Protein AF-A0A327RMZ0-F1 (afdb_monomer_lite)

Organism: NCBI:txid639310

Structure (mmCIF, N/CA/C/O backbone):
data_AF-A0A327RMZ0-F1
#
_entry.id   AF-A0A327RMZ0-F1
#
loop_
_atom_site.group_PDB
_atom_site.id
_atom_site.type_symbol
_atom_site.label_atom_id
_atom_site.label_alt_id
_atom_site.label_comp_id
_atom_site.label_asym_id
_atom_site.label_entity_id
_atom_site.label_seq_id
_atom_site.pdbx_PDB_ins_code
_atom_site.Cartn_x
_atom_site.Cartn_y
_atom_site.Cartn_z
_atom_site.occupancy
_atom_site.B_iso_or_equiv
_atom_site.auth_seq_id
_atom_site.auth_comp_id
_atom_site.auth_asym_id
_atom_site.auth_atom_id
_atom_site.pdbx_PDB_model_num
ATOM 1 N N . MET A 1 1 ? -56.742 -43.729 29.004 1.00 67.38 1 MET A N 1
ATOM 2 C CA . MET A 1 1 ? -56.587 -43.326 27.588 1.00 67.38 1 MET A CA 1
ATOM 3 C C . MET A 1 1 ? -55.229 -43.791 27.102 1.00 67.38 1 MET A C 1
ATOM 5 O O . MET A 1 1 ? -54.334 -43.860 27.938 1.00 67.38 1 MET A O 1
ATOM 9 N N . PRO A 1 2 ? -55.074 -44.147 25.820 1.00 86.75 2 PRO A N 1
ATOM 10 C CA . PRO A 1 2 ? -53.778 -44.550 25.288 1.00 86.75 2 PRO A CA 1
ATOM 11 C C . PRO A 1 2 ? -52.780 -43.383 25.316 1.00 86.75 2 PRO A C 1
ATOM 13 O O . PRO A 1 2 ? -53.184 -42.215 25.239 1.00 86.75 2 PRO A O 1
ATOM 16 N N . LYS A 1 3 ? -51.488 -43.722 25.400 1.00 92.31 3 LYS A N 1
ATOM 17 C CA . LYS A 1 3 ? -50.390 -42.790 25.122 1.00 92.31 3 LYS A CA 1
ATOM 18 C C . LYS A 1 3 ? -50.539 -42.223 23.710 1.00 92.31 3 LYS A C 1
ATOM 20 O O . LYS A 1 3 ? -51.080 -42.890 22.828 1.00 92.31 3 LYS A O 1
ATOM 25 N N . GLY A 1 4 ? -50.076 -40.998 23.509 1.00 94.94 4 GLY A N 1
ATOM 26 C CA . GLY A 1 4 ? -50.124 -40.328 22.215 1.00 94.94 4 GLY A CA 1
ATOM 27 C C . GLY A 1 4 ? -48.784 -39.724 21.845 1.00 94.94 4 GLY A C 1
ATOM 28 O O . GLY A 1 4 ? -48.000 -39.358 22.710 1.00 94.94 4 GLY A O 1
ATOM 29 N N . PHE A 1 5 ? -48.545 -39.588 20.551 1.00 96.94 5 PHE A N 1
ATOM 30 C CA . PHE A 1 5 ? -47.345 -38.980 19.997 1.00 96.94 5 PHE A CA 1
ATOM 31 C C . PHE A 1 5 ? -47.741 -37.804 19.122 1.00 96.94 5 PHE A C 1
ATOM 33 O O . PHE A 1 5 ? -48.662 -37.929 18.315 1.00 96.94 5 PHE A O 1
ATOM 40 N N . VAL A 1 6 ? -47.020 -36.692 19.235 1.00 97.31 6 VAL A N 1
ATOM 41 C CA . VAL A 1 6 ? -46.998 -35.637 18.214 1.00 97.31 6 VAL A CA 1
ATOM 42 C C . VAL A 1 6 ? -45.760 -35.817 17.371 1.00 97.31 6 VAL A C 1
ATOM 44 O O . VAL A 1 6 ? -44.691 -36.105 17.898 1.00 97.31 6 VAL A O 1
ATOM 47 N N . TYR A 1 7 ? -45.889 -35.625 16.067 1.00 97.31 7 TYR A N 1
ATOM 48 C CA . TYR A 1 7 ? -44.779 -35.767 15.144 1.00 97.31 7 TYR A CA 1
ATOM 49 C C . TYR A 1 7 ? -44.754 -34.657 14.095 1.00 97.31 7 TYR A C 1
ATOM 51 O O . TYR A 1 7 ? -45.787 -34.084 13.732 1.00 97.31 7 TYR A O 1
ATOM 59 N N . ILE A 1 8 ? -43.554 -34.372 13.585 1.00 97.69 8 ILE A N 1
ATOM 60 C CA . ILE A 1 8 ? -43.351 -33.544 12.394 1.00 97.69 8 ILE A CA 1
ATOM 61 C C . ILE A 1 8 ? -42.667 -34.393 11.326 1.00 97.69 8 ILE A C 1
ATOM 63 O O . ILE A 1 8 ? -41.661 -35.050 11.594 1.00 97.69 8 ILE A O 1
ATOM 67 N N . LEU A 1 9 ? -43.221 -34.359 10.117 1.00 96.94 9 LEU A N 1
ATOM 68 C CA . LEU A 1 9 ? -42.629 -34.946 8.922 1.00 96.94 9 LEU A CA 1
ATOM 69 C C . LEU A 1 9 ? -42.085 -33.844 8.018 1.00 96.94 9 LEU A C 1
ATOM 71 O O . LEU A 1 9 ? -42.758 -32.832 7.808 1.00 96.94 9 LEU A O 1
ATOM 75 N N . GLU A 1 10 ? -40.912 -34.071 7.446 1.00 96.19 10 GLU A N 1
ATOM 76 C CA . GLU A 1 10 ? -40.399 -33.312 6.312 1.00 96.19 10 GLU A CA 1
ATOM 77 C C . GLU A 1 10 ? -40.785 -34.022 5.017 1.00 96.19 10 GLU A C 1
ATOM 79 O O . GLU A 1 10 ? -40.567 -35.224 4.862 1.00 96.19 10 GLU A O 1
ATOM 84 N N . CYS A 1 11 ? -41.425 -33.286 4.115 1.00 95.19 11 CYS A N 1
ATOM 85 C CA . CYS A 1 11 ? -41.841 -33.789 2.813 1.00 95.19 11 CYS A CA 1
ATOM 86 C C . CYS A 1 11 ? -40.745 -33.573 1.760 1.00 95.19 11 CYS A C 1
ATOM 88 O O . CYS A 1 11 ? -39.822 -32.788 1.972 1.00 95.19 11 CYS A O 1
ATOM 90 N N . SER A 1 12 ? -40.879 -34.208 0.593 1.00 92.50 12 SER A N 1
ATOM 91 C CA . SER A 1 12 ? -39.889 -34.108 -0.495 1.00 92.50 12 SER A CA 1
ATOM 92 C C . SER A 1 12 ? -39.632 -32.683 -1.010 1.00 92.50 12 SER A C 1
ATOM 94 O O . SER A 1 12 ? -38.557 -32.403 -1.531 1.00 92.50 12 SER A O 1
ATOM 96 N N . ASP A 1 13 ? -40.592 -31.769 -0.844 1.00 91.12 13 ASP A N 1
ATOM 97 C CA . ASP A 1 13 ? -40.481 -30.348 -1.203 1.00 91.12 13 ASP A CA 1
ATOM 98 C C . ASP A 1 13 ? -39.914 -29.471 -0.066 1.00 91.12 13 ASP A C 1
ATOM 100 O O . ASP A 1 13 ? -39.943 -28.242 -0.141 1.00 91.12 13 ASP A O 1
ATOM 104 N N . GLY A 1 14 ? -39.440 -30.089 1.020 1.00 90.25 14 GLY A N 1
ATOM 105 C CA . GLY A 1 14 ? -38.933 -29.414 2.213 1.00 90.25 14 GLY A CA 1
ATOM 106 C C . GLY A 1 14 ? -40.024 -28.821 3.110 1.00 90.25 14 GLY A C 1
ATOM 107 O O . GLY A 1 14 ? -39.699 -28.152 4.095 1.00 90.25 14 GLY A O 1
ATOM 108 N N . SER A 1 15 ? -41.316 -29.009 2.808 1.00 92.62 15 SER A N 1
ATOM 109 C CA . SER A 1 15 ? -42.419 -28.560 3.668 1.00 92.62 15 SER A CA 1
ATOM 110 C C . SER A 1 15 ? -42.596 -29.455 4.902 1.00 92.62 15 SER A C 1
ATOM 112 O O . SER A 1 15 ? -42.197 -30.619 4.915 1.00 92.62 15 SER A O 1
ATOM 114 N N . PHE A 1 16 ? -43.199 -28.904 5.963 1.00 95.81 16 PHE A N 1
ATOM 115 C CA . PHE A 1 16 ? -43.424 -29.630 7.215 1.00 95.81 16 PHE A CA 1
ATOM 116 C C . PHE A 1 16 ? -44.897 -29.961 7.431 1.00 95.81 16 PHE A C 1
ATOM 118 O O . PHE A 1 16 ? -45.742 -29.061 7.482 1.00 95.81 16 PHE A O 1
ATOM 125 N N . TYR A 1 17 ? -45.179 -31.239 7.672 1.00 95.38 17 TYR A N 1
ATOM 126 C CA . TYR A 1 17 ? -46.479 -31.728 8.116 1.00 95.38 17 TYR A CA 1
ATOM 127 C C . TYR A 1 17 ? -46.435 -32.062 9.607 1.00 95.38 17 TYR A C 1
ATOM 129 O O . TYR A 1 17 ? -45.493 -32.696 10.065 1.00 95.38 17 TYR A O 1
ATOM 137 N N . THR A 1 18 ? -47.451 -31.658 10.367 1.00 97.00 18 THR A N 1
ATOM 138 C CA . THR A 1 18 ? -47.561 -31.954 11.802 1.00 97.00 18 THR A CA 1
ATOM 139 C C . THR A 1 18 ? -48.827 -32.758 12.050 1.00 97.00 18 THR A C 1
ATOM 141 O O . THR A 1 18 ? -49.898 -32.346 11.597 1.00 97.00 18 THR A O 1
ATOM 144 N N . GLY A 1 19 ? -48.708 -33.865 12.777 1.00 96.00 19 GLY A N 1
ATOM 145 C CA . GLY A 1 19 ? -49.837 -34.705 13.163 1.00 96.00 19 GLY A CA 1
ATOM 146 C C . GLY A 1 19 ? -49.635 -35.339 14.533 1.00 96.00 19 GLY A C 1
ATOM 147 O O . GLY A 1 19 ? -48.568 -35.211 15.134 1.00 96.00 19 GLY A O 1
ATOM 148 N N . SER A 1 20 ? -50.661 -36.036 15.008 1.00 96.62 20 SER A N 1
ATOM 149 C CA . SER A 1 20 ? -50.586 -36.880 16.196 1.00 96.62 20 SER A CA 1
ATOM 150 C C . SER A 1 20 ? -51.189 -38.264 15.947 1.00 96.62 20 SER A C 1
ATOM 152 O O . SER A 1 20 ? -51.951 -38.474 14.999 1.00 96.62 20 SER A O 1
ATOM 154 N N . THR A 1 21 ? -50.773 -39.250 16.739 1.00 95.69 21 THR A N 1
ATOM 155 C CA . THR A 1 21 ? -51.198 -40.652 16.608 1.00 95.69 21 THR A CA 1
ATOM 156 C C . THR A 1 21 ? -50.943 -41.421 17.904 1.00 95.69 21 THR A C 1
ATOM 158 O O . THR A 1 21 ? -50.104 -41.027 18.708 1.00 95.69 21 THR A O 1
ATOM 161 N N . ILE A 1 22 ? -51.647 -42.535 18.103 1.00 95.75 22 ILE A N 1
ATOM 162 C CA . ILE A 1 22 ? -51.349 -43.513 19.168 1.00 95.75 22 ILE A CA 1
ATOM 163 C C . ILE A 1 22 ? -50.308 -44.557 18.726 1.00 95.75 22 ILE A C 1
ATOM 165 O O . ILE A 1 22 ? -49.729 -45.240 19.560 1.00 95.75 22 ILE A O 1
ATOM 169 N N . ASP A 1 23 ? -50.081 -44.677 17.415 1.00 94.62 23 ASP A N 1
ATOM 170 C CA . ASP A 1 23 ? -49.161 -45.629 16.785 1.00 94.62 23 ASP A CA 1
ATOM 171 C C . ASP A 1 23 ? -48.359 -44.889 15.705 1.00 94.62 23 ASP A C 1
ATOM 173 O O . ASP A 1 23 ? -48.900 -44.497 14.662 1.00 94.62 23 ASP A O 1
ATOM 177 N N . LEU A 1 24 ? -47.093 -44.596 16.012 1.00 94.12 24 LEU A N 1
ATOM 178 C CA . LEU A 1 24 ? -46.227 -43.750 15.192 1.00 94.12 24 LEU A CA 1
ATOM 179 C C . LEU A 1 24 ? -45.717 -44.479 13.947 1.00 94.12 24 LEU A C 1
ATOM 181 O O . LEU A 1 24 ? -45.820 -43.945 12.842 1.00 94.12 24 LEU A O 1
ATOM 185 N N . GLU A 1 25 ? -45.211 -45.699 14.107 1.00 93.31 25 GLU A N 1
ATOM 186 C CA . GLU A 1 25 ? -44.621 -46.480 13.017 1.00 93.31 25 GLU A CA 1
ATOM 187 C C . GLU A 1 25 ? -45.653 -46.795 11.937 1.00 93.31 25 GLU A C 1
ATOM 189 O O . GLU A 1 25 ? -45.433 -46.518 10.751 1.00 93.31 25 GLU A O 1
ATOM 194 N N . LYS A 1 26 ? -46.834 -47.278 12.350 1.00 95.00 26 LYS A N 1
ATOM 195 C CA . LYS A 1 26 ? -47.944 -47.527 11.429 1.00 95.00 26 LYS A CA 1
ATOM 196 C C . LYS A 1 26 ? -48.327 -46.258 10.683 1.00 95.00 26 LYS A C 1
ATOM 198 O O . LYS A 1 26 ? -48.574 -46.299 9.477 1.00 95.00 26 LYS A O 1
ATOM 203 N N . ARG A 1 27 ? -48.365 -45.117 11.377 1.00 95.81 27 ARG A N 1
ATOM 204 C CA . ARG A 1 27 ? -48.775 -43.848 10.774 1.00 95.81 27 ARG A CA 1
ATOM 205 C C . ARG A 1 27 ? -47.759 -43.333 9.757 1.00 95.81 27 ARG A C 1
ATOM 207 O O . ARG A 1 27 ? -48.165 -42.869 8.692 1.00 95.81 27 ARG A O 1
ATOM 214 N N . ILE A 1 28 ? -46.463 -43.451 10.033 1.00 94.62 28 ILE A N 1
ATOM 215 C CA . ILE A 1 28 ? -45.398 -43.075 9.089 1.00 94.62 28 ILE A CA 1
ATOM 216 C C . ILE A 1 28 ? -45.443 -43.973 7.846 1.00 94.62 28 ILE A C 1
ATOM 218 O O . ILE A 1 28 ? -45.389 -43.468 6.723 1.00 94.62 28 ILE A O 1
ATOM 222 N N . SER A 1 29 ? -45.634 -45.283 8.030 1.00 93.69 29 SER A N 1
ATOM 223 C CA . SER A 1 29 ? -45.803 -46.237 6.926 1.00 93.69 29 SER A CA 1
ATOM 224 C C . SER A 1 29 ? -47.020 -45.902 6.047 1.00 93.69 29 SER A C 1
ATOM 226 O O . SER A 1 29 ? -46.928 -45.875 4.816 1.00 93.69 29 SER A O 1
ATOM 228 N N . GLN A 1 30 ? -48.153 -45.530 6.655 1.00 94.00 30 GLN A N 1
ATOM 229 C CA . GLN A 1 30 ? -49.333 -45.049 5.923 1.00 94.00 30 GLN A CA 1
ATOM 230 C C . GLN A 1 30 ? -49.042 -43.788 5.102 1.00 94.00 30 GLN A C 1
ATOM 232 O O . GLN A 1 30 ? -49.488 -43.683 3.960 1.00 94.00 30 GLN A O 1
ATOM 237 N N . HIS A 1 31 ? -48.295 -42.824 5.650 1.00 94.50 31 HIS A N 1
ATOM 238 C CA . HIS A 1 31 ? -47.915 -41.637 4.888 1.00 94.50 31 HIS A CA 1
ATOM 239 C C . HIS A 1 31 ? -47.052 -42.003 3.672 1.00 94.50 31 HIS A C 1
ATOM 241 O O . HIS A 1 31 ? -47.402 -41.600 2.565 1.00 94.50 31 HIS A O 1
ATOM 247 N N . ASN A 1 32 ? -46.004 -42.814 3.846 1.00 91.62 32 ASN A N 1
ATOM 248 C CA . ASN A 1 32 ? -45.093 -43.194 2.758 1.00 91.62 32 ASN A CA 1
ATOM 249 C C . ASN A 1 32 ? -45.721 -44.111 1.694 1.00 91.62 32 ASN A C 1
ATOM 251 O O . ASN A 1 32 ? -45.316 -44.064 0.538 1.00 91.62 32 ASN A O 1
ATOM 255 N N . SER A 1 33 ? -46.758 -44.877 2.039 1.00 92.06 33 SER A N 1
ATOM 256 C CA . SER A 1 33 ? -47.551 -45.672 1.083 1.00 92.06 33 SER A CA 1
ATOM 257 C C . SER A 1 33 ? -48.665 -44.876 0.381 1.00 92.06 33 SER A C 1
ATOM 259 O O . SER A 1 33 ? -49.470 -45.447 -0.353 1.00 92.06 33 SER A O 1
ATOM 261 N N . GLY A 1 34 ? -48.752 -43.559 0.607 1.00 90.19 34 GLY A N 1
ATOM 262 C CA . GLY A 1 34 ? -49.767 -42.694 -0.003 1.00 90.19 34 GLY A CA 1
ATOM 263 C C . GLY A 1 34 ? -51.161 -42.784 0.628 1.00 90.19 34 GLY A C 1
ATOM 264 O O . GLY A 1 34 ? -52.090 -42.146 0.133 1.00 90.19 34 GLY A O 1
ATOM 265 N N . GLN A 1 35 ? -51.311 -43.508 1.740 1.00 90.81 35 GLN A N 1
ATOM 266 C CA . GLN A 1 35 ? -52.555 -43.645 2.514 1.00 90.81 35 GLN A CA 1
ATOM 267 C C . GLN A 1 35 ? -52.678 -42.606 3.648 1.00 90.81 35 GLN A C 1
ATOM 269 O O . GLN A 1 35 ? -53.618 -42.637 4.442 1.00 90.81 35 GLN A O 1
ATOM 274 N N . GLY A 1 36 ? -51.713 -41.689 3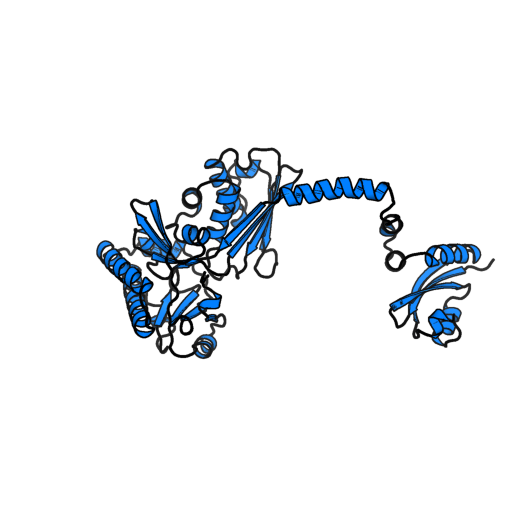.754 1.00 88.56 36 GLY A N 1
ATOM 275 C CA . GLY A 1 36 ? -51.709 -40.606 4.733 1.00 88.56 36 GLY A CA 1
ATOM 276 C C . GLY A 1 36 ? -52.575 -39.405 4.337 1.00 88.56 36 GLY A C 1
ATOM 277 O O . GLY A 1 36 ? -53.404 -39.449 3.429 1.00 88.56 36 GLY A O 1
ATOM 278 N N . ALA A 1 37 ? -52.361 -38.280 5.020 1.00 87.69 37 ALA A N 1
ATOM 279 C CA . ALA A 1 37 ? -53.102 -37.048 4.759 1.00 87.69 37 ALA A CA 1
ATOM 280 C C . ALA A 1 37 ? -52.930 -36.539 3.313 1.00 87.69 37 ALA A C 1
ATOM 282 O O . ALA A 1 37 ? -51.873 -36.692 2.695 1.00 87.69 37 ALA A O 1
ATOM 283 N N . ASN A 1 38 ? -53.943 -35.833 2.794 1.00 89.50 38 ASN A N 1
ATOM 284 C CA . ASN A 1 38 ? -53.910 -35.249 1.444 1.00 89.50 38 ASN A CA 1
ATOM 285 C C . ASN A 1 38 ? -52.684 -34.351 1.201 1.00 89.50 38 ASN A C 1
ATOM 287 O O . ASN A 1 38 ? -52.179 -34.303 0.082 1.00 89.50 38 ASN A O 1
ATOM 291 N N . HIS A 1 39 ? -52.202 -33.658 2.239 1.00 88.81 39 HIS A N 1
ATOM 292 C CA . HIS A 1 39 ? -51.005 -32.819 2.162 1.00 88.81 39 HIS A CA 1
ATOM 293 C C . HIS A 1 39 ? -49.748 -33.639 1.839 1.00 88.81 39 HIS A C 1
ATOM 295 O O . HIS A 1 39 ? -49.054 -33.338 0.869 1.00 88.81 39 HIS A O 1
ATOM 301 N N . THR A 1 40 ? -49.495 -34.691 2.618 1.00 88.94 40 THR A N 1
ATOM 302 C CA . THR A 1 40 ? -48.331 -35.579 2.481 1.00 88.94 40 THR A CA 1
ATOM 303 C C . THR A 1 40 ? -48.422 -36.497 1.266 1.00 88.94 40 THR A C 1
ATOM 305 O O . THR A 1 40 ? -47.409 -36.784 0.648 1.00 88.94 40 THR A O 1
ATOM 308 N N . ARG A 1 41 ? -49.633 -36.919 0.863 1.00 91.19 41 ARG A N 1
ATOM 309 C CA . ARG A 1 41 ? -49.845 -37.854 -0.261 1.00 91.19 41 ARG A CA 1
ATOM 310 C C . ARG A 1 41 ? -49.301 -37.319 -1.589 1.00 91.19 41 ARG A C 1
ATOM 312 O O . ARG A 1 41 ? -48.923 -38.093 -2.455 1.00 91.19 41 ARG A O 1
ATOM 319 N N . LYS A 1 42 ? -49.263 -35.993 -1.742 1.00 91.31 42 LYS A N 1
ATOM 320 C CA . LYS A 1 42 ? -48.741 -35.300 -2.928 1.00 91.31 42 LYS A CA 1
ATOM 321 C C . LYS A 1 42 ? -47.234 -34.995 -2.849 1.00 91.31 42 LYS A C 1
ATOM 323 O O . LYS A 1 42 ? -46.717 -34.393 -3.779 1.00 91.31 42 LYS A O 1
ATOM 328 N N . ARG A 1 43 ? -46.559 -35.324 -1.739 1.00 91.88 43 ARG A N 1
ATOM 329 C CA . ARG A 1 43 ? -45.197 -34.859 -1.403 1.00 91.88 43 ARG A CA 1
ATOM 330 C C . ARG A 1 43 ? -44.349 -35.966 -0.768 1.00 91.88 43 ARG A C 1
ATOM 332 O O . ARG A 1 43 ? -43.774 -35.794 0.305 1.00 91.88 43 ARG A O 1
ATOM 339 N N . LEU A 1 44 ? -44.360 -37.131 -1.408 1.00 90.12 44 LEU A N 1
ATOM 340 C CA . LEU A 1 44 ? -43.612 -38.312 -0.980 1.00 90.12 44 LEU A CA 1
ATOM 341 C C . LEU A 1 44 ? -42.205 -38.325 -1.612 1.00 90.12 44 LEU A C 1
ATOM 343 O O . LEU A 1 44 ? -42.042 -37.768 -2.701 1.00 90.12 44 LEU A O 1
ATOM 347 N N . PRO A 1 45 ? -41.211 -38.980 -0.983 1.00 91.81 45 PRO A N 1
ATOM 348 C CA . PRO A 1 45 ? -41.272 -39.607 0.342 1.00 91.81 45 PRO A CA 1
ATOM 349 C C . PRO A 1 45 ? -41.316 -38.570 1.476 1.00 91.81 45 PRO A C 1
ATOM 351 O O . PRO A 1 45 ? -40.975 -37.405 1.279 1.00 91.81 45 PRO A O 1
ATOM 354 N N . VAL A 1 46 ? -41.754 -39.003 2.660 1.00 94.31 46 VAL A N 1
ATOM 355 C CA . VAL A 1 46 ? -41.729 -38.197 3.887 1.00 94.31 46 VAL A CA 1
ATOM 356 C C . VAL A 1 46 ? -40.795 -38.812 4.925 1.00 94.31 46 VAL A C 1
ATOM 358 O O . VAL A 1 46 ? -40.764 -40.032 5.112 1.00 94.31 46 VAL A O 1
ATOM 361 N N . THR A 1 47 ? -40.089 -37.950 5.649 1.00 94.69 47 THR A N 1
ATOM 362 C CA . THR A 1 47 ? -39.128 -38.328 6.690 1.00 94.69 47 THR A CA 1
ATOM 363 C C . THR A 1 47 ? -39.604 -37.819 8.044 1.00 94.69 47 THR A C 1
ATOM 365 O O . THR A 1 47 ? -40.008 -36.664 8.166 1.00 94.69 47 THR A O 1
ATOM 368 N N . LEU A 1 48 ? -39.561 -38.661 9.078 1.00 97.00 48 LEU A N 1
ATOM 369 C CA . LEU A 1 48 ? -39.823 -38.229 10.452 1.00 97.00 48 LEU A CA 1
ATOM 370 C C . LEU A 1 48 ? -38.658 -37.365 10.947 1.00 97.00 48 LEU A C 1
ATOM 372 O O . LEU A 1 48 ? -37.535 -37.851 11.033 1.00 97.00 48 LEU A O 1
ATOM 376 N N . VAL A 1 49 ? -38.933 -36.105 11.295 1.00 96.50 49 VAL A N 1
ATOM 377 C CA . VAL A 1 49 ? -37.912 -35.150 11.770 1.00 96.50 49 VAL A CA 1
ATOM 378 C C . VAL A 1 49 ? -38.096 -34.732 13.227 1.00 96.50 49 VAL A C 1
ATOM 380 O O . VAL A 1 49 ? -37.188 -34.155 13.814 1.00 96.50 49 VAL A O 1
ATOM 383 N N . PHE A 1 50 ? -39.252 -35.008 13.833 1.00 97.25 50 PHE A N 1
ATOM 384 C CA . PHE A 1 50 ? -39.501 -34.739 15.250 1.00 97.25 50 PHE A CA 1
ATOM 385 C C . PHE A 1 50 ? -40.596 -35.650 15.797 1.00 97.25 50 PHE A C 1
ATOM 387 O O . PHE A 1 50 ? -41.570 -35.927 15.093 1.00 97.25 50 PHE A O 1
ATOM 394 N N . VAL A 1 51 ? -40.458 -36.051 17.061 1.00 96.88 51 VAL A N 1
ATOM 395 C CA . VAL A 1 51 ? -41.468 -36.776 17.835 1.00 96.88 51 VAL A CA 1
ATOM 396 C C . VAL A 1 51 ? -41.461 -36.297 19.289 1.00 96.88 51 VAL A C 1
ATOM 398 O O . VAL A 1 51 ? -40.401 -36.066 19.863 1.00 96.88 51 VAL A O 1
ATOM 401 N N . GLU A 1 52 ? -42.645 -36.164 19.881 1.00 95.62 52 GLU A N 1
ATOM 402 C CA . GLU A 1 52 ? -42.858 -35.846 21.297 1.00 95.62 52 GLU A CA 1
ATOM 403 C C . GLU A 1 52 ? -43.926 -36.804 21.859 1.00 95.62 52 GLU A C 1
ATOM 405 O O . GLU A 1 52 ? -45.019 -36.910 21.296 1.00 95.62 52 GLU A O 1
ATOM 410 N N . GLU A 1 53 ? -43.601 -37.539 22.927 1.00 96.00 53 GLU A N 1
ATOM 411 C CA . GLU A 1 53 ? -44.495 -38.515 23.573 1.00 96.00 53 GLU A CA 1
ATOM 412 C C . GLU A 1 53 ? -45.293 -37.871 24.713 1.00 96.00 53 GLU A C 1
ATOM 414 O O . GLU A 1 53 ? -44.755 -37.130 25.534 1.00 96.00 53 GLU A O 1
ATOM 419 N N . PHE A 1 54 ? -46.576 -38.219 24.797 1.00 94.56 54 PHE A N 1
ATOM 420 C CA . PHE A 1 54 ? -47.499 -37.798 25.841 1.00 94.56 54 PHE A CA 1
ATOM 421 C C . PHE A 1 54 ? -48.191 -39.001 26.480 1.00 94.56 54 PHE A C 1
ATOM 423 O O . PHE A 1 54 ? -48.565 -39.975 25.821 1.00 94.56 54 PHE A O 1
ATOM 430 N N . ASN A 1 55 ? -48.454 -38.897 27.784 1.00 92.75 55 ASN A N 1
ATOM 431 C CA . ASN A 1 55 ? -49.157 -39.936 28.541 1.00 92.75 55 ASN A CA 1
ATOM 432 C C . ASN A 1 55 ? -50.613 -40.131 28.087 1.00 92.75 55 ASN A C 1
ATOM 434 O O . ASN A 1 55 ? -51.194 -41.189 28.331 1.00 92.75 55 ASN A O 1
ATOM 438 N N . ARG A 1 56 ? -51.207 -39.125 27.435 1.00 92.38 56 ARG A N 1
ATOM 439 C CA . ARG A 1 56 ? -52.571 -39.163 26.905 1.00 92.38 56 ARG A CA 1
ATOM 440 C C . ARG A 1 56 ? -52.607 -38.606 25.489 1.00 92.38 56 ARG A C 1
ATOM 442 O O . ARG A 1 56 ? -51.988 -37.586 25.198 1.00 92.38 56 ARG A O 1
ATOM 449 N N . ILE A 1 57 ? -53.403 -39.236 24.632 1.00 92.50 57 ILE A N 1
ATOM 450 C CA . ILE A 1 57 ? -53.618 -38.765 23.260 1.00 92.50 57 ILE A CA 1
ATOM 451 C C . ILE A 1 57 ? -54.231 -37.354 23.187 1.00 92.50 57 ILE A C 1
ATOM 453 O O . ILE A 1 57 ? -53.891 -36.600 22.281 1.00 92.50 57 ILE A O 1
ATOM 457 N N . ASP A 1 58 ? -55.052 -36.953 24.163 1.00 91.75 58 ASP A N 1
ATOM 458 C CA . ASP A 1 58 ? -55.622 -35.597 24.228 1.00 91.75 58 ASP A CA 1
ATOM 459 C C . ASP A 1 58 ? -54.535 -34.511 24.296 1.00 91.75 58 ASP A C 1
ATOM 461 O O . ASP A 1 58 ? -54.625 -33.489 23.613 1.00 91.75 58 ASP A O 1
ATOM 465 N N . ASP A 1 59 ? -53.484 -34.753 25.085 1.00 93.12 59 ASP A N 1
ATOM 466 C CA . ASP A 1 59 ? -52.370 -33.817 25.258 1.00 93.12 59 ASP A CA 1
ATOM 467 C C . ASP A 1 59 ? -51.569 -33.699 23.953 1.00 93.12 59 ASP A C 1
ATOM 469 O O . ASP A 1 59 ? -51.195 -32.599 23.535 1.00 93.12 59 ASP A O 1
ATOM 473 N N . ALA A 1 60 ? -51.395 -34.825 23.251 1.00 93.25 60 ALA A N 1
ATOM 474 C CA . ALA A 1 60 ? -50.794 -34.840 21.926 1.00 93.25 60 ALA A CA 1
ATOM 475 C C . ALA A 1 60 ? -51.644 -34.0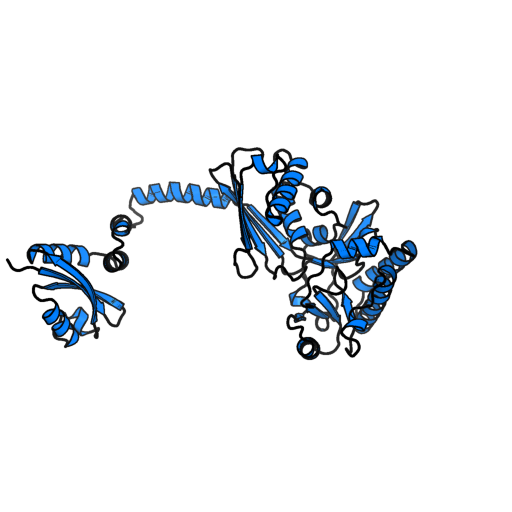50 20.911 1.00 93.25 60 ALA A C 1
ATOM 477 O O . ALA A 1 60 ? -51.105 -33.244 20.154 1.00 93.25 60 ALA A O 1
ATOM 478 N N . PHE A 1 61 ? -52.973 -34.183 20.928 1.00 92.88 61 PHE A N 1
ATOM 479 C CA . PHE A 1 61 ? -53.847 -33.383 20.063 1.00 92.88 61 PHE A CA 1
ATOM 480 C C . PHE A 1 61 ? -53.756 -31.880 20.360 1.00 92.88 61 PHE A C 1
ATOM 482 O O . PHE A 1 61 ? -53.706 -31.065 19.433 1.00 92.88 61 PHE A O 1
ATOM 489 N N . TYR A 1 62 ? -53.701 -31.489 21.635 1.00 93.50 62 TYR A N 1
ATOM 490 C CA . TYR A 1 62 ? -53.545 -30.083 22.014 1.00 93.50 62 TYR A CA 1
ATOM 491 C C . TYR A 1 62 ? -52.210 -29.514 21.516 1.00 93.50 62 TYR A C 1
ATOM 493 O O . TYR A 1 62 ? -52.151 -28.427 20.927 1.00 93.50 62 TYR A O 1
ATOM 501 N N . ARG A 1 63 ? -51.133 -30.286 21.677 1.00 94.69 63 ARG A N 1
ATOM 502 C CA . ARG A 1 63 ? -49.800 -29.919 21.204 1.00 94.69 63 ARG A CA 1
ATOM 503 C C . ARG A 1 63 ? -49.715 -29.862 19.676 1.00 94.69 63 ARG A C 1
ATOM 505 O O . ARG A 1 63 ? -49.126 -28.921 19.141 1.00 94.69 63 ARG A O 1
ATOM 512 N N . GLU A 1 64 ? -50.355 -30.789 18.963 1.00 95.69 64 GLU A N 1
ATOM 513 C CA . GLU A 1 64 ? -50.486 -30.749 17.501 1.00 95.69 64 GLU A CA 1
ATOM 514 C C . GLU A 1 64 ? -51.115 -29.425 17.050 1.00 95.69 64 GLU A C 1
ATOM 516 O O . GLU A 1 64 ? -50.560 -28.744 16.184 1.00 95.69 64 GLU A O 1
ATOM 521 N N . LYS A 1 65 ? -52.233 -29.016 17.668 1.00 92.94 65 LYS A N 1
ATOM 522 C CA . LYS A 1 65 ? -52.915 -27.754 17.337 1.00 92.94 65 LYS A CA 1
ATOM 523 C C . LYS A 1 65 ? -52.029 -26.538 17.562 1.00 92.94 65 LYS A C 1
ATOM 525 O O . LYS A 1 65 ? -52.012 -25.632 16.728 1.00 92.94 65 LYS A O 1
ATOM 530 N N . GLN A 1 66 ? -51.256 -26.538 18.644 1.00 91.81 66 GLN A N 1
ATOM 531 C CA . GLN A 1 66 ? -50.300 -25.474 18.924 1.00 91.81 66 GLN A CA 1
ATOM 532 C C . GLN A 1 66 ? -49.242 -25.365 17.816 1.00 91.81 66 GLN A C 1
ATOM 534 O O . GLN A 1 66 ? -48.997 -24.269 17.312 1.00 91.81 66 GLN A O 1
ATOM 539 N N . ILE A 1 67 ? -48.641 -26.488 17.414 1.00 94.19 67 ILE A N 1
ATOM 540 C CA . ILE A 1 67 ? -47.560 -26.532 16.418 1.00 94.19 67 ILE A CA 1
ATOM 541 C C . ILE A 1 67 ? -48.086 -26.269 14.999 1.00 94.19 67 ILE A C 1
ATOM 543 O O . ILE A 1 67 ? -47.390 -25.655 14.191 1.00 94.19 67 ILE A O 1
ATOM 547 N N . GLN A 1 68 ? -49.312 -26.679 14.665 1.00 89.94 68 GLN A N 1
ATOM 548 C CA . GLN A 1 68 ? -49.904 -26.436 13.344 1.00 89.94 68 GLN A CA 1
ATOM 549 C C . GLN A 1 68 ? -49.945 -24.944 12.985 1.00 89.94 68 GLN A C 1
ATOM 551 O O . GLN A 1 68 ? -49.641 -24.599 11.844 1.00 89.94 68 GLN A O 1
ATOM 556 N N . GLY A 1 69 ? -50.224 -24.070 13.961 1.00 84.12 69 GLY A N 1
ATOM 557 C CA . GLY A 1 69 ? -50.224 -22.612 13.788 1.00 84.12 69 GLY A CA 1
ATOM 558 C C . GLY A 1 69 ? -48.837 -21.957 13.796 1.00 84.12 69 GLY A C 1
ATOM 559 O O . GLY A 1 69 ? -48.730 -20.737 13.676 1.00 84.12 69 GLY A O 1
ATOM 560 N N . TRP A 1 70 ? -47.759 -22.723 13.974 1.00 92.38 70 TRP A N 1
ATOM 561 C CA . TRP A 1 70 ? -46.409 -22.171 13.999 1.00 92.38 70 TRP A CA 1
ATOM 562 C C . TRP A 1 70 ? -45.866 -21.915 12.597 1.00 92.38 70 TRP A C 1
ATOM 564 O O . TRP A 1 70 ? -46.015 -22.725 11.681 1.00 92.38 70 TRP A O 1
ATOM 574 N N . ASN A 1 71 ? -45.149 -20.799 12.461 1.00 87.12 71 ASN A N 1
ATOM 575 C CA . ASN A 1 71 ? -44.336 -20.533 11.282 1.00 87.12 71 ASN A CA 1
ATOM 576 C C . ASN A 1 71 ? -43.190 -21.559 11.153 1.00 87.12 71 ASN A C 1
ATOM 578 O O . ASN A 1 71 ? -42.842 -22.269 12.104 1.00 87.12 71 ASN A O 1
ATOM 582 N N . ARG A 1 72 ? -42.580 -21.624 9.962 1.00 89.75 72 ARG A N 1
ATOM 583 C CA . ARG A 1 72 ? -41.492 -22.569 9.655 1.00 89.75 72 ARG A CA 1
ATOM 584 C C . ARG A 1 72 ? -40.343 -22.486 10.666 1.00 89.75 72 ARG A C 1
ATOM 586 O O . ARG A 1 72 ? -39.872 -23.519 11.128 1.00 89.75 72 ARG A O 1
ATOM 593 N N . ASN A 1 73 ? -39.939 -21.277 11.056 1.00 90.25 73 ASN A N 1
ATOM 594 C CA . ASN A 1 73 ? -38.794 -21.059 11.944 1.00 90.25 73 ASN A CA 1
ATOM 595 C C . ASN A 1 73 ? -39.016 -21.638 13.345 1.00 90.25 73 ASN A C 1
ATOM 597 O O . ASN A 1 73 ? -38.112 -22.256 13.897 1.00 90.25 73 ASN A O 1
ATOM 601 N N . LYS A 1 74 ? -40.224 -21.508 13.903 1.00 91.31 74 LYS A N 1
ATOM 602 C CA . LYS A 1 74 ? -40.576 -22.149 15.178 1.00 91.31 74 LYS A CA 1
ATOM 603 C C . LYS A 1 74 ? -40.535 -23.673 15.095 1.00 91.31 74 LYS A C 1
ATOM 605 O O . LYS A 1 74 ? -40.056 -24.312 16.025 1.00 91.31 74 LYS A O 1
ATOM 610 N N . LYS A 1 75 ? -41.015 -24.255 13.990 1.00 92.50 75 LYS A N 1
ATOM 611 C CA . LYS A 1 75 ? -40.952 -25.709 13.773 1.00 92.50 75 LYS A CA 1
ATOM 612 C C . LYS A 1 75 ? -39.503 -26.190 13.667 1.00 92.50 75 LYS A C 1
ATOM 614 O O . LYS A 1 75 ? -39.162 -27.173 14.305 1.00 92.50 75 LYS A O 1
ATOM 619 N N . ILE A 1 76 ? -38.641 -25.458 12.956 1.00 93.56 76 ILE A N 1
ATOM 620 C CA . ILE A 1 76 ? -37.200 -25.756 12.877 1.00 93.56 76 ILE A CA 1
ATOM 621 C C . ILE A 1 76 ? -36.538 -25.654 14.255 1.00 93.56 76 ILE A C 1
ATOM 623 O O . ILE A 1 76 ? -35.764 -26.535 14.615 1.00 93.56 76 ILE A O 1
ATOM 627 N N . ALA A 1 77 ? -36.843 -24.609 15.031 1.00 92.38 77 ALA A N 1
ATOM 628 C CA . ALA A 1 77 ? -36.313 -24.461 16.384 1.00 92.38 77 ALA A CA 1
ATOM 629 C C . ALA A 1 77 ? -36.722 -25.640 17.280 1.00 92.38 77 ALA A C 1
ATOM 631 O O . ALA A 1 77 ? -35.883 -26.166 18.001 1.00 92.38 77 ALA A O 1
ATOM 632 N N . LEU A 1 78 ? -37.972 -26.104 17.175 1.00 93.81 78 LEU A N 1
ATOM 633 C CA . LEU A 1 78 ? -38.446 -27.289 17.891 1.00 93.81 78 LEU A CA 1
ATOM 634 C C . LEU A 1 78 ? -37.725 -28.570 17.442 1.00 93.81 78 LEU A C 1
ATOM 636 O O . LEU A 1 78 ? -37.228 -29.302 18.287 1.00 93.81 78 LEU A O 1
ATOM 640 N N . ILE A 1 79 ? -37.613 -28.803 16.129 1.00 93.75 79 ILE A N 1
ATOM 641 C CA . ILE A 1 79 ? -36.903 -29.959 15.547 1.00 93.75 79 ILE A CA 1
ATOM 642 C C . ILE A 1 79 ? -35.445 -30.015 16.029 1.00 93.75 79 ILE A C 1
ATOM 644 O O . ILE A 1 79 ? -34.937 -31.082 16.351 1.00 93.75 79 ILE A O 1
ATOM 648 N N . LYS A 1 80 ? -34.775 -28.860 16.111 1.00 92.44 80 LYS A N 1
ATOM 649 C CA . LYS A 1 80 ? -33.376 -28.740 16.551 1.00 92.44 80 LYS A CA 1
ATOM 650 C C . LYS A 1 80 ? -33.200 -28.631 18.072 1.00 92.44 80 LYS A C 1
ATOM 652 O O . LYS A 1 80 ? -32.084 -28.419 18.530 1.00 92.44 80 LYS A O 1
ATOM 657 N N . ASN A 1 81 ? -34.281 -28.750 18.845 1.00 89.06 81 ASN A N 1
ATOM 658 C CA . ASN A 1 81 ? -34.288 -28.604 20.302 1.00 89.06 81 ASN A CA 1
ATOM 659 C C . ASN A 1 81 ? -33.765 -27.242 20.827 1.00 89.06 81 ASN A C 1
ATOM 661 O O . ASN A 1 81 ? -33.242 -27.147 21.933 1.00 89.06 81 ASN A O 1
ATOM 665 N N . HIS A 1 82 ? -33.942 -26.168 20.053 1.00 90.38 82 HIS A N 1
ATOM 666 C CA . HIS A 1 82 ? -33.631 -24.786 20.440 1.00 90.38 82 HIS A CA 1
ATOM 667 C C . HIS A 1 82 ? -34.846 -24.106 21.084 1.00 90.38 82 HIS A C 1
ATOM 669 O O . HIS A 1 82 ? -35.438 -23.162 20.540 1.00 90.38 82 HIS A O 1
ATOM 675 N N . LEU A 1 83 ? -35.284 -24.630 22.229 1.00 86.50 83 LEU A N 1
ATOM 676 C CA . LEU A 1 83 ? -36.498 -24.174 22.914 1.00 86.50 83 LEU A CA 1
ATOM 677 C C . LEU A 1 83 ? -36.406 -22.704 23.361 1.00 86.50 83 LEU A C 1
ATOM 679 O O . LEU A 1 83 ? -37.414 -21.996 23.377 1.00 86.50 83 LEU A O 1
ATOM 683 N N . GLU A 1 84 ? -35.199 -22.211 23.633 1.00 80.06 84 GLU A N 1
ATOM 684 C CA . GLU A 1 84 ? -34.891 -20.825 23.991 1.00 80.06 84 GLU A CA 1
ATOM 685 C C . GLU A 1 84 ? -35.249 -19.809 22.894 1.00 80.06 84 GLU A C 1
ATOM 687 O O . GLU A 1 84 ? -35.461 -18.625 23.175 1.00 80.06 84 GLU A O 1
ATOM 692 N N . LEU A 1 85 ? -35.349 -20.254 21.636 1.00 82.94 85 LEU A N 1
ATOM 693 C CA . LEU A 1 85 ? -35.726 -19.401 20.509 1.00 82.94 85 LEU A CA 1
ATOM 694 C C . LEU A 1 85 ? -37.246 -19.259 20.363 1.00 82.94 85 LEU A C 1
ATOM 696 O O . LEU A 1 85 ? -37.711 -18.286 19.765 1.00 82.94 85 LEU A O 1
ATOM 700 N N . LEU A 1 86 ? -38.040 -20.183 20.918 1.00 84.75 86 LEU A N 1
ATOM 701 C CA . LEU A 1 86 ? -39.496 -20.203 20.737 1.00 84.75 86 LEU A CA 1
ATOM 702 C C . LEU A 1 86 ? -40.200 -18.933 21.250 1.00 84.75 86 LEU A C 1
ATOM 704 O O . LEU A 1 86 ? -41.055 -18.431 20.511 1.00 84.75 86 LEU A O 1
ATOM 708 N N . PRO A 1 87 ? -39.855 -18.360 22.426 1.00 82.31 87 PRO A N 1
ATOM 709 C CA . PRO A 1 87 ? -40.449 -17.103 22.886 1.00 82.31 87 PRO A CA 1
ATOM 710 C C . PRO A 1 87 ? -40.156 -15.938 21.938 1.00 82.31 87 PRO A C 1
ATOM 712 O O . PRO A 1 87 ? -41.063 -15.190 21.584 1.00 82.31 87 PRO A O 1
ATOM 715 N N . LYS A 1 88 ? -38.912 -15.830 21.450 1.00 80.12 88 LYS A N 1
ATOM 716 C CA . LYS A 1 88 ? -38.494 -14.780 20.505 1.00 80.12 88 LYS A CA 1
ATOM 717 C C . LYS A 1 88 ? -39.236 -14.902 19.175 1.00 80.12 88 LYS A C 1
ATOM 719 O O . LYS A 1 88 ? -39.748 -13.924 18.645 1.00 80.12 88 LYS A O 1
ATOM 724 N N . LEU A 1 89 ? -39.350 -16.125 18.659 1.00 82.38 89 LEU A N 1
ATOM 725 C CA . LEU A 1 89 ? -40.057 -16.415 17.411 1.00 82.38 89 LEU A CA 1
ATOM 726 C C . LEU A 1 89 ? -41.586 -16.283 17.539 1.00 82.38 89 LEU A C 1
ATOM 728 O O . LEU A 1 89 ? -42.282 -16.300 16.523 1.00 82.38 89 LEU A O 1
ATOM 732 N N . ALA A 1 90 ? -42.122 -16.207 18.765 1.00 78.88 90 ALA A N 1
ATOM 733 C CA . ALA A 1 90 ? -43.541 -15.993 19.052 1.00 78.88 90 ALA A CA 1
ATOM 734 C C . ALA A 1 90 ? -43.952 -14.524 19.103 1.00 78.88 90 ALA A C 1
ATOM 736 O O . ALA A 1 90 ? -45.151 -14.249 19.099 1.00 78.88 90 ALA A O 1
ATOM 737 N N . GLU A 1 91 ? -42.993 -13.600 19.143 1.00 74.75 91 GLU A N 1
ATOM 738 C CA . GLU A 1 91 ? -43.296 -12.177 19.161 1.00 74.75 91 GLU A CA 1
ATOM 739 C C . GLU A 1 91 ? -43.991 -11.754 17.856 1.00 74.75 91 GLU A C 1
ATOM 741 O O . GLU A 1 91 ? -43.570 -12.104 16.752 1.00 74.75 91 GLU A O 1
ATOM 746 N N . CYS A 1 92 ? -45.080 -10.991 17.986 1.00 62.84 92 CYS A N 1
ATOM 747 C CA . CYS A 1 92 ? -45.807 -10.450 16.845 1.00 62.84 92 CYS A CA 1
ATOM 748 C C . CYS A 1 92 ? -44.923 -9.441 16.094 1.00 62.84 92 CYS A C 1
ATOM 750 O O . CYS A 1 92 ? -44.471 -8.448 16.665 1.00 62.84 92 CYS A O 1
ATOM 752 N N . GLN A 1 93 ? -44.674 -9.711 14.813 1.00 62.31 93 GLN A N 1
ATOM 753 C CA . GLN A 1 93 ? -43.784 -8.927 13.951 1.00 62.31 93 GLN A CA 1
ATOM 754 C C . GLN A 1 93 ? -44.538 -7.936 13.046 1.00 62.31 93 GLN A C 1
ATOM 756 O O . GLN A 1 93 ? -43.915 -7.355 12.158 1.00 62.31 93 GLN A O 1
ATOM 761 N N . ASN A 1 94 ? -45.850 -7.734 13.223 1.00 65.69 94 ASN A N 1
ATOM 762 C CA . ASN A 1 94 ? -46.591 -6.786 12.385 1.00 65.69 94 ASN A CA 1
ATOM 763 C C . ASN A 1 94 ? -46.176 -5.328 12.672 1.00 65.69 94 ASN A C 1
ATOM 765 O O . ASN A 1 94 ? -45.747 -4.988 13.776 1.00 65.69 94 ASN A O 1
ATOM 769 N N . GLU A 1 95 ? -46.262 -4.472 11.653 1.00 52.97 95 GLU A N 1
ATOM 770 C CA . GLU A 1 95 ? -45.822 -3.069 11.726 1.00 52.97 95 GLU A CA 1
ATOM 771 C C . GLU A 1 95 ? -46.628 -2.242 12.738 1.00 52.97 95 GLU A C 1
ATOM 773 O O . GLU A 1 95 ? -46.107 -1.297 13.323 1.00 52.97 95 GLU A O 1
ATOM 778 N N . SER A 1 96 ? -47.871 -2.642 13.015 1.00 57.12 96 SER A N 1
ATOM 779 C CA . SER A 1 96 ? -48.777 -1.959 13.941 1.00 57.12 96 SER A CA 1
ATOM 780 C C . SER A 1 96 ? -48.540 -2.287 15.424 1.00 57.12 96 SER A C 1
ATOM 782 O O . SER A 1 96 ? -49.232 -1.747 16.287 1.00 57.12 96 SER A O 1
ATOM 784 N N . HIS A 1 97 ? -47.610 -3.186 15.769 1.00 59.97 97 HIS A N 1
ATOM 785 C CA . HIS A 1 97 ? -47.393 -3.572 17.163 1.00 59.97 97 HIS A CA 1
ATOM 786 C C . HIS A 1 97 ? -46.596 -2.502 17.928 1.00 59.97 97 HIS A C 1
ATOM 788 O O . HIS A 1 97 ? -45.411 -2.283 17.675 1.00 59.97 97 HIS A O 1
ATOM 794 N N . TYR A 1 98 ? -47.209 -1.884 18.943 1.00 56.75 98 TYR A N 1
ATOM 795 C CA . TYR A 1 98 ? -46.620 -0.773 19.712 1.00 56.75 98 TYR A CA 1
ATOM 796 C C . TYR A 1 98 ? -45.240 -1.097 20.334 1.00 56.75 98 TYR A C 1
ATOM 798 O O . TYR A 1 98 ? -44.357 -0.237 20.387 1.00 56.75 98 TYR A O 1
ATOM 806 N N . LYS A 1 99 ? -44.994 -2.357 20.735 1.00 54.84 99 LYS A N 1
ATOM 807 C CA . LYS A 1 99 ? -43.680 -2.790 21.252 1.00 54.84 99 LYS A CA 1
ATOM 808 C C . LYS A 1 99 ? -42.609 -2.872 20.156 1.00 54.84 99 LYS A C 1
ATOM 810 O O . LYS A 1 99 ? -41.434 -2.668 20.454 1.00 54.84 99 LYS A O 1
ATOM 815 N N . LYS A 1 100 ? -43.000 -3.142 18.900 1.00 49.03 100 LYS A N 1
ATOM 816 C CA . LYS A 1 100 ? -42.105 -3.112 17.732 1.00 49.03 100 LYS A CA 1
ATOM 817 C C . LYS A 1 100 ? -41.762 -1.666 17.370 1.00 49.03 100 LYS A C 1
ATOM 819 O O . LYS A 1 100 ? -40.588 -1.382 17.182 1.00 49.03 100 LYS A O 1
ATOM 824 N N . TRP A 1 101 ? -42.725 -0.742 17.424 1.00 54.66 101 TRP A N 1
ATOM 825 C CA . TRP A 1 101 ? -42.474 0.698 17.261 1.00 54.66 101 TRP A CA 1
ATOM 826 C C . TRP A 1 101 ? -41.493 1.257 18.309 1.00 54.66 101 TRP A C 1
ATOM 828 O O . TRP A 1 101 ? -40.553 1.958 17.950 1.00 54.66 101 TRP A O 1
ATOM 838 N N . LEU A 1 102 ? -41.628 0.891 19.591 1.00 55.78 102 LEU A N 1
ATOM 839 C CA . LEU A 1 102 ? -40.687 1.325 20.638 1.00 55.78 102 LEU A CA 1
ATOM 840 C C . LEU A 1 102 ? -39.287 0.699 20.502 1.00 55.78 102 LEU A C 1
ATOM 842 O O . LEU A 1 102 ? -38.295 1.405 20.681 1.00 55.78 102 LEU A O 1
ATOM 846 N N . ARG A 1 103 ? -39.180 -0.596 20.162 1.00 54.59 103 ARG A N 1
ATOM 847 C CA . ARG A 1 103 ? -37.882 -1.263 19.918 1.00 54.59 103 ARG A CA 1
ATOM 848 C C . ARG A 1 103 ? -37.188 -0.748 18.652 1.00 54.59 103 ARG A C 1
ATOM 850 O O . ARG A 1 103 ? -35.987 -0.522 18.689 1.00 54.59 103 ARG A O 1
ATOM 857 N N . LEU A 1 104 ? -37.932 -0.487 17.575 1.00 52.09 104 LEU A N 1
ATOM 858 C CA . LEU A 1 104 ? -37.436 0.132 16.334 1.00 52.09 104 LEU A CA 1
ATOM 859 C C . LEU A 1 104 ? -37.165 1.638 16.467 1.00 52.09 104 LEU A C 1
ATOM 861 O O . LEU A 1 104 ? -36.765 2.278 15.505 1.00 52.09 104 LEU A O 1
ATOM 865 N N . ARG A 1 105 ? -37.389 2.252 17.625 1.00 50.16 105 ARG A N 1
ATOM 866 C CA . ARG A 1 105 ? -36.965 3.639 17.866 1.00 50.16 105 ARG A CA 1
ATOM 867 C C . ARG A 1 105 ? -35.744 3.712 18.768 1.00 50.16 105 ARG A C 1
ATOM 869 O O . ARG A 1 105 ? -34.991 4.671 18.679 1.00 50.16 105 ARG A O 1
ATOM 876 N N . SER A 1 106 ? -35.536 2.706 19.615 1.00 49.41 106 SER A N 1
ATOM 877 C CA . SER A 1 106 ? -34.396 2.616 20.529 1.00 49.41 106 SER A CA 1
ATOM 878 C C . SER A 1 106 ? -33.217 1.832 19.946 1.00 49.41 106 SER A C 1
ATOM 880 O O . SER A 1 106 ? -32.086 2.297 20.054 1.00 49.41 106 SER A O 1
ATOM 882 N N . ALA A 1 107 ? -33.456 0.697 19.279 1.00 47.66 107 ALA A N 1
ATOM 883 C CA . ALA A 1 107 ? -32.410 -0.067 18.593 1.00 47.66 107 ALA A CA 1
ATOM 884 C C . ALA A 1 107 ? -31.910 0.669 17.346 1.00 47.66 107 ALA A C 1
ATOM 886 O O . ALA A 1 107 ? -30.708 0.793 17.147 1.00 47.66 107 ALA A O 1
ATOM 887 N N . THR A 1 108 ? -32.827 1.243 16.570 1.00 44.62 108 THR A N 1
ATOM 888 C CA . THR A 1 108 ? -32.502 2.004 15.360 1.00 44.62 108 THR A CA 1
ATOM 889 C C . THR A 1 108 ? -31.841 3.324 15.721 1.00 44.62 108 THR A C 1
ATOM 891 O O . THR A 1 108 ? -30.832 3.614 15.126 1.00 44.62 108 THR A O 1
ATOM 894 N N . LYS A 1 109 ? -32.212 4.030 16.805 1.00 45.56 109 LYS A N 1
ATOM 895 C CA . LYS A 1 109 ? -31.384 5.157 17.280 1.00 45.56 109 LYS A CA 1
ATOM 896 C C . LYS A 1 109 ? -29.984 4.734 17.712 1.00 45.56 109 LYS A C 1
ATOM 898 O O . LYS A 1 109 ? -29.047 5.435 17.385 1.00 45.56 109 LYS A O 1
ATOM 903 N N . LYS A 1 110 ? -29.803 3.627 18.442 1.00 45.22 110 LYS A N 1
ATOM 904 C CA . LYS A 1 110 ? -28.460 3.226 18.908 1.00 45.22 110 LYS A CA 1
ATOM 905 C C . LYS A 1 110 ? -27.575 2.720 17.757 1.00 45.22 110 LYS A C 1
ATOM 907 O O . LYS A 1 110 ? -26.382 2.989 17.762 1.00 45.22 110 LYS A O 1
ATOM 912 N N . GLN A 1 111 ? -28.164 2.046 16.769 1.00 43.28 111 GLN A N 1
ATOM 913 C CA . GLN A 1 111 ? -27.478 1.512 15.590 1.00 43.28 111 GLN A CA 1
ATOM 914 C C . GLN A 1 111 ? -27.323 2.563 14.475 1.00 43.28 111 GLN A C 1
ATOM 916 O O . GLN A 1 111 ? -26.267 2.648 13.873 1.00 43.28 111 GLN A O 1
ATOM 921 N N . GLU A 1 112 ? -28.305 3.437 14.242 1.00 42.50 112 GLU A N 1
ATOM 922 C CA . GLU A 1 112 ? -28.172 4.621 13.377 1.00 42.50 112 GLU A CA 1
ATOM 923 C C . GLU A 1 112 ? -27.188 5.618 13.980 1.00 42.50 112 GLU A C 1
ATOM 925 O O . GLU A 1 112 ? -26.429 6.206 13.231 1.00 42.50 112 GLU A O 1
ATOM 930 N N . GLN A 1 113 ? -27.134 5.788 15.307 1.00 47.56 113 GLN A N 1
ATOM 931 C CA . GLN A 1 113 ? -26.167 6.677 15.959 1.00 47.56 113 GLN A CA 1
ATOM 932 C C . GLN A 1 113 ? -24.762 6.063 16.051 1.00 47.56 113 GLN A C 1
ATOM 934 O O . GLN A 1 113 ? -23.790 6.811 15.988 1.00 47.56 113 GLN A O 1
ATOM 939 N N . SER A 1 114 ? -24.623 4.730 16.121 1.00 48.41 114 SER A N 1
ATOM 940 C CA . SER A 1 114 ? -23.319 4.071 15.939 1.00 48.41 114 SER A CA 1
ATOM 941 C C . SER A 1 114 ? -22.853 4.117 14.480 1.00 48.41 114 SER A C 1
ATOM 943 O O . SER A 1 114 ? -21.678 4.368 14.247 1.00 48.41 114 SER A O 1
ATOM 945 N N . ILE A 1 115 ? -23.761 3.992 13.502 1.00 52.00 115 ILE A N 1
ATOM 946 C CA . ILE A 1 115 ? -23.476 4.167 12.064 1.00 52.00 115 ILE A CA 1
ATOM 947 C C . ILE A 1 115 ? -23.177 5.639 11.720 1.00 52.00 115 ILE A C 1
ATOM 949 O O . ILE A 1 115 ? -22.265 5.896 10.943 1.00 52.00 115 ILE A O 1
ATOM 953 N N . LEU A 1 116 ? -23.880 6.609 12.320 1.00 55.78 116 LEU A N 1
ATOM 954 C CA . LEU A 1 116 ? -23.637 8.054 12.159 1.00 55.78 116 LEU A CA 1
ATOM 955 C C . LEU A 1 116 ? -22.312 8.506 12.790 1.00 55.78 116 LEU A C 1
ATOM 957 O O . LEU A 1 116 ? -21.741 9.490 12.335 1.00 55.78 116 LEU A O 1
ATOM 961 N N . ASN A 1 117 ? -21.821 7.794 13.811 1.00 71.25 117 ASN A N 1
ATOM 962 C CA . ASN A 1 117 ? -20.545 8.085 14.473 1.00 71.25 117 ASN A CA 1
ATOM 963 C C . ASN A 1 117 ? -19.406 7.147 14.034 1.00 71.25 117 ASN A C 1
ATOM 965 O O . ASN A 1 117 ? -18.303 7.232 14.581 1.00 71.25 117 ASN A O 1
ATOM 969 N N . MET A 1 118 ? -19.661 6.240 13.086 1.00 85.88 118 MET A N 1
ATOM 970 C CA . MET A 1 118 ? -18.637 5.363 12.533 1.00 85.88 118 MET A CA 1
ATOM 971 C C . MET A 1 118 ? -17.765 6.164 11.570 1.00 85.88 118 MET A C 1
ATOM 973 O O . MET A 1 118 ? -18.244 6.693 10.569 1.00 85.88 118 MET A O 1
ATOM 977 N N . GLN A 1 119 ? -16.469 6.205 11.847 1.00 93.94 119 GLN A N 1
ATOM 978 C CA . GLN A 1 119 ? -15.495 6.848 10.974 1.00 93.94 119 GLN A CA 1
ATOM 979 C C . GLN A 1 119 ? -14.834 5.789 10.097 1.00 93.94 119 GLN A C 1
ATOM 981 O O . GLN A 1 119 ? -14.520 4.691 10.561 1.00 93.94 119 GLN A O 1
ATOM 986 N N . THR A 1 120 ? -14.653 6.098 8.815 1.00 95.69 120 THR A N 1
ATOM 987 C CA . THR A 1 120 ? -13.948 5.233 7.865 1.00 95.69 120 THR A CA 1
ATOM 988 C C . THR A 1 120 ? -12.887 6.049 7.152 1.00 95.69 120 THR A C 1
ATOM 990 O O . THR A 1 120 ? -13.190 7.097 6.589 1.00 95.69 120 THR A O 1
ATOM 993 N N . PHE A 1 121 ? -11.666 5.533 7.154 1.00 97.44 121 PHE A N 1
ATOM 994 C CA . PHE A 1 121 ? -10.513 6.112 6.485 1.00 97.44 121 PHE A CA 1
ATOM 995 C C . PHE A 1 121 ? -9.972 5.113 5.474 1.00 97.44 121 PHE A C 1
ATOM 997 O O . PHE A 1 121 ? -10.004 3.899 5.703 1.00 97.44 121 PHE A O 1
ATOM 1004 N N . TYR A 1 122 ? -9.468 5.630 4.362 1.00 97.31 122 TYR A N 1
ATOM 1005 C CA . TYR A 1 122 ? -8.857 4.841 3.308 1.00 97.31 122 TYR A CA 1
ATOM 1006 C C . TYR A 1 122 ? -7.578 5.527 2.849 1.00 97.31 122 TYR A C 1
ATOM 1008 O O . TYR A 1 122 ? -7.547 6.745 2.680 1.00 97.31 122 TYR A O 1
ATOM 1016 N N . SER A 1 123 ? -6.543 4.725 2.628 1.00 98.00 123 SER A N 1
ATOM 1017 C CA . SER A 1 123 ? -5.277 5.178 2.065 1.00 98.00 123 SER A CA 1
ATOM 1018 C C . SER A 1 123 ? -4.848 4.210 0.962 1.00 98.00 123 SER A C 1
ATOM 1020 O O . SER A 1 123 ? -4.732 3.009 1.250 1.00 98.00 123 SER A O 1
ATOM 1022 N N . PRO A 1 124 ? -4.608 4.678 -0.278 1.00 97.19 124 PRO A N 1
ATOM 1023 C CA . PRO A 1 124 ? -4.053 3.841 -1.332 1.00 97.19 124 PRO A CA 1
ATOM 1024 C C . PRO A 1 124 ? -2.626 3.412 -0.984 1.00 97.19 124 PRO A C 1
ATOM 1026 O O . PRO A 1 124 ? -1.885 4.108 -0.288 1.00 97.19 124 PRO A O 1
ATOM 1029 N N . GLY A 1 125 ? -2.245 2.235 -1.468 1.00 96.50 125 GLY A N 1
ATOM 1030 C CA . GLY A 1 125 ? -0.875 1.750 -1.402 1.00 96.50 125 GLY A CA 1
ATOM 1031 C C . GLY A 1 125 ? 0.056 2.548 -2.313 1.00 96.50 125 GLY A C 1
ATOM 1032 O O . GLY A 1 125 ? -0.332 3.527 -2.951 1.00 96.50 125 GLY A O 1
ATOM 1033 N N . LYS A 1 126 ? 1.314 2.121 -2.371 1.00 95.62 126 LYS A N 1
ATOM 1034 C CA . LYS A 1 126 ? 2.392 2.894 -2.994 1.00 95.62 126 LYS A CA 1
ATOM 1035 C C . LYS A 1 126 ? 3.309 2.041 -3.857 1.00 95.62 126 LYS A C 1
ATOM 1037 O O . LYS A 1 126 ? 3.664 0.917 -3.488 1.00 95.62 126 LYS A O 1
ATOM 1042 N N . LEU A 1 127 ? 3.813 2.649 -4.922 1.00 96.06 127 LEU A N 1
ATOM 1043 C CA . LEU A 1 127 ? 4.978 2.198 -5.674 1.00 96.06 127 LEU A CA 1
ATOM 1044 C C . LEU A 1 127 ? 5.951 3.362 -5.847 1.00 96.06 127 LEU A C 1
ATOM 1046 O O . LEU A 1 127 ? 5.548 4.486 -6.129 1.00 96.06 127 LEU A O 1
ATOM 1050 N N . LEU A 1 128 ? 7.237 3.070 -5.682 1.00 96.50 128 LEU A N 1
ATOM 1051 C CA . LEU A 1 128 ? 8.321 3.994 -5.989 1.00 96.50 128 LEU A CA 1
ATOM 1052 C C . LEU A 1 128 ? 8.865 3.598 -7.357 1.00 96.50 128 LEU A C 1
ATOM 1054 O O . LEU A 1 128 ? 9.275 2.451 -7.513 1.00 96.50 128 LEU A O 1
ATOM 1058 N N . LEU A 1 129 ? 8.792 4.489 -8.343 1.00 96.44 129 LEU A N 1
ATOM 1059 C CA . LEU A 1 129 ? 9.258 4.203 -9.700 1.00 96.44 129 LEU A CA 1
ATOM 1060 C C . LEU A 1 129 ? 10.680 4.697 -9.935 1.00 96.44 129 LEU A C 1
ATOM 1062 O O . LEU A 1 129 ? 11.375 4.094 -10.741 1.00 96.44 129 LEU A O 1
ATOM 1066 N N . THR A 1 130 ? 11.132 5.743 -9.245 1.00 97.62 130 THR A N 1
ATOM 1067 C CA . THR A 1 130 ? 12.520 6.220 -9.317 1.00 97.62 130 THR A CA 1
ATOM 1068 C C . THR A 1 130 ? 13.051 6.610 -7.936 1.00 97.62 130 THR A C 1
ATOM 1070 O O . THR A 1 130 ? 12.296 6.732 -6.974 1.00 97.62 130 THR A O 1
ATOM 1073 N N . ALA A 1 131 ? 14.367 6.836 -7.848 1.00 97.12 131 ALA A N 1
ATOM 1074 C CA . ALA A 1 131 ? 15.058 7.319 -6.648 1.00 97.12 131 ALA A CA 1
ATOM 1075 C C . ALA A 1 131 ? 15.005 6.412 -5.400 1.00 97.12 131 ALA A C 1
ATOM 1077 O O . ALA A 1 131 ? 15.096 6.902 -4.270 1.00 97.12 131 ALA A O 1
ATOM 1078 N N . GLU A 1 132 ? 14.919 5.089 -5.569 1.00 95.25 132 GLU A N 1
ATOM 1079 C CA . GLU A 1 132 ? 15.121 4.132 -4.478 1.00 95.25 132 GLU A CA 1
ATOM 1080 C C . GLU A 1 132 ? 16.363 4.488 -3.652 1.00 95.25 132 GLU A C 1
ATOM 1082 O O . GLU A 1 132 ? 17.436 4.749 -4.195 1.00 95.25 132 GLU A O 1
ATOM 1087 N N . TYR A 1 133 ? 16.208 4.489 -2.325 1.00 94.12 133 TYR A N 1
ATOM 1088 C CA . TYR A 1 133 ? 17.207 4.898 -1.329 1.00 94.12 133 TYR A CA 1
ATOM 1089 C C . TYR A 1 133 ? 17.591 6.382 -1.345 1.00 94.12 133 TYR A C 1
ATOM 1091 O O . TYR A 1 133 ? 17.512 7.026 -0.302 1.00 94.12 133 TYR A O 1
ATOM 1099 N N . VAL A 1 134 ? 17.954 6.944 -2.496 1.00 96.00 134 VAL A N 1
ATOM 1100 C CA . VAL A 1 134 ? 18.439 8.331 -2.616 1.00 96.00 134 VAL A CA 1
ATOM 1101 C C . VAL A 1 134 ? 17.346 9.381 -2.388 1.00 96.00 134 VAL A C 1
ATOM 1103 O O . VAL A 1 134 ? 17.654 10.525 -2.058 1.00 96.00 134 VAL A O 1
ATOM 1106 N N . VAL A 1 135 ? 16.066 8.993 -2.442 1.00 96.38 135 VAL A N 1
ATOM 1107 C CA . VAL A 1 135 ? 14.937 9.821 -1.977 1.00 96.38 135 VAL A CA 1
ATOM 1108 C C . VAL A 1 135 ? 15.067 10.218 -0.500 1.00 96.38 135 VAL A C 1
ATOM 1110 O O . VAL A 1 135 ? 14.607 11.286 -0.106 1.00 96.38 135 VAL A O 1
ATOM 1113 N N . LEU A 1 136 ? 15.738 9.403 0.328 1.00 94.19 136 LEU A N 1
ATOM 1114 C CA . LEU A 1 136 ? 16.030 9.732 1.734 1.00 94.19 136 LEU A CA 1
ATOM 1115 C C . LEU A 1 136 ? 16.958 10.943 1.874 1.00 94.19 136 LEU A C 1
ATOM 1117 O O . LEU A 1 136 ? 17.034 11.534 2.948 1.00 94.19 136 LEU A O 1
ATOM 1121 N N . ASP A 1 137 ? 17.671 11.283 0.803 1.00 95.12 137 ASP A N 1
ATOM 1122 C CA . ASP A 1 137 ? 18.690 12.325 0.763 1.00 95.12 137 ASP A CA 1
ATOM 1123 C C . ASP A 1 137 ? 18.301 13.510 -0.128 1.00 95.12 137 ASP A C 1
ATOM 1125 O O . ASP A 1 137 ? 19.145 14.353 -0.425 1.00 95.12 137 ASP A O 1
ATOM 1129 N N . GLY A 1 138 ? 17.029 13.592 -0.531 1.00 96.38 138 GLY A N 1
ATOM 1130 C CA . GLY A 1 138 ? 16.487 14.747 -1.249 1.00 96.38 138 GLY A CA 1
ATOM 1131 C C . GLY A 1 138 ? 16.525 14.650 -2.773 1.00 96.38 138 GLY A C 1
ATOM 1132 O O . GLY A 1 138 ? 16.326 15.666 -3.437 1.00 96.38 138 GLY A O 1
ATOM 1133 N N . ALA A 1 139 ? 16.752 13.463 -3.346 1.00 97.88 139 ALA A N 1
ATOM 1134 C CA . ALA A 1 139 ? 16.497 13.245 -4.770 1.00 97.88 139 ALA A CA 1
ATOM 1135 C C . ALA A 1 139 ? 14.988 13.289 -5.078 1.00 97.88 139 ALA A C 1
ATOM 1137 O O . ALA A 1 139 ? 14.176 12.803 -4.285 1.00 97.88 139 ALA A O 1
ATOM 1138 N N . LYS A 1 140 ? 14.628 13.820 -6.250 1.00 98.38 140 LYS A N 1
ATOM 1139 C CA . LYS A 1 140 ? 13.285 13.744 -6.824 1.00 98.38 140 LYS A CA 1
ATOM 1140 C C . LYS A 1 140 ? 12.926 12.289 -7.095 1.00 98.38 140 LYS A C 1
ATOM 1142 O O . LYS A 1 140 ? 13.651 11.581 -7.798 1.00 98.38 140 LYS A O 1
ATOM 1147 N N . ALA A 1 141 ? 11.771 11.880 -6.603 1.00 98.25 141 ALA A N 1
ATOM 1148 C CA . ALA A 1 141 ? 11.231 10.544 -6.747 1.00 98.25 141 ALA A CA 1
ATOM 1149 C C . ALA A 1 141 ? 9.890 10.580 -7.475 1.00 98.25 141 ALA A C 1
ATOM 1151 O O . ALA A 1 141 ? 8.952 11.221 -7.007 1.00 98.25 141 ALA A O 1
ATOM 1152 N N . LEU A 1 142 ? 9.773 9.841 -8.574 1.00 98.06 142 LEU A N 1
ATOM 1153 C CA . LEU A 1 142 ? 8.483 9.527 -9.170 1.00 98.06 142 LEU A CA 1
ATOM 1154 C C . LEU A 1 142 ? 7.855 8.385 -8.373 1.00 98.06 142 LEU A C 1
ATOM 1156 O O . LEU A 1 142 ? 8.398 7.277 -8.323 1.00 98.06 142 LEU A O 1
ATOM 1160 N N . ALA A 1 143 ? 6.707 8.645 -7.762 1.00 97.25 143 ALA A N 1
ATOM 1161 C CA . ALA A 1 143 ? 5.936 7.646 -7.041 1.00 97.25 143 ALA A CA 1
ATOM 1162 C C . ALA A 1 143 ? 4.492 7.618 -7.541 1.00 97.25 143 ALA A C 1
ATOM 1164 O O . ALA A 1 143 ? 3.950 8.626 -8.000 1.00 97.25 143 ALA A O 1
ATOM 1165 N N . VAL A 1 144 ? 3.874 6.441 -7.470 1.00 96.31 144 VAL A N 1
ATOM 1166 C CA . VAL A 1 144 ? 2.504 6.235 -7.940 1.00 96.31 144 VAL A CA 1
ATOM 1167 C C . VAL A 1 144 ? 1.662 5.540 -6.866 1.00 96.31 144 VAL A C 1
ATOM 1169 O O . VAL A 1 144 ? 2.076 4.495 -6.342 1.00 96.31 144 VAL A O 1
ATOM 1172 N N . PRO A 1 145 ? 0.482 6.088 -6.523 1.00 96.75 145 PRO A N 1
ATOM 1173 C CA . PRO A 1 145 ? -0.500 5.389 -5.708 1.00 96.75 145 PRO A CA 1
ATOM 1174 C C . PRO A 1 145 ? -1.027 4.145 -6.426 1.00 96.75 145 PRO A C 1
ATOM 1176 O O . PRO A 1 145 ? -1.193 4.128 -7.651 1.00 96.75 145 PRO A O 1
ATOM 1179 N N . THR A 1 146 ? -1.314 3.092 -5.666 1.00 96.62 146 THR A N 1
ATOM 1180 C CA . THR A 1 146 ? -1.892 1.863 -6.220 1.00 96.62 146 THR A CA 1
ATOM 1181 C C . THR A 1 146 ? -3.412 1.850 -6.144 1.00 96.62 146 THR A C 1
ATOM 1183 O O . THR A 1 146 ? -4.006 2.471 -5.267 1.00 96.62 146 THR A O 1
ATOM 1186 N N . VAL A 1 147 ? -4.052 1.070 -7.018 1.00 95.00 147 VAL A N 1
ATOM 1187 C CA . VAL A 1 147 ? -5.504 0.819 -6.960 1.00 95.00 147 VAL A CA 1
ATOM 1188 C C . VAL A 1 147 ? -5.927 0.100 -5.680 1.00 95.00 147 VAL A C 1
ATOM 1190 O O . VAL A 1 147 ? -7.078 0.212 -5.275 1.00 95.00 147 VAL A O 1
ATOM 1193 N N . PHE A 1 148 ? -5.006 -0.643 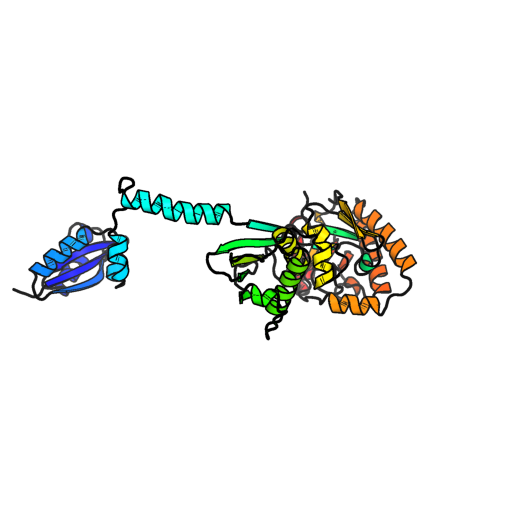-5.061 1.00 95.44 148 PHE A N 1
ATOM 1194 C CA . PHE A 1 148 ? -5.215 -1.320 -3.787 1.00 95.44 148 PHE A CA 1
ATOM 1195 C C . PHE A 1 148 ? -4.779 -0.423 -2.632 1.00 95.44 148 PHE A C 1
ATOM 1197 O O . PHE A 1 148 ? -3.749 0.243 -2.735 1.00 95.44 148 PHE A O 1
ATOM 1204 N N . GLY A 1 149 ? -5.486 -0.478 -1.510 1.00 96.81 149 GLY A N 1
ATOM 1205 C CA . GLY A 1 149 ? -5.116 0.257 -0.306 1.00 96.81 149 GLY A CA 1
ATOM 1206 C C . GLY A 1 149 ? -5.410 -0.481 0.993 1.00 96.81 149 GLY A C 1
ATOM 1207 O O . GLY A 1 149 ? -5.461 -1.716 1.061 1.00 96.81 149 GLY A O 1
ATOM 1208 N N . GLN A 1 150 ? -5.572 0.311 2.047 1.00 98.06 150 GLN A N 1
ATOM 1209 C CA . GLN A 1 150 ? -5.934 -0.150 3.378 1.00 98.06 150 GLN A CA 1
ATOM 1210 C C . GLN A 1 150 ? -7.048 0.721 3.955 1.00 98.06 150 GLN A C 1
ATOM 1212 O O . GLN A 1 150 ? -6.952 1.949 3.972 1.00 98.06 150 GLN A O 1
ATOM 1217 N N . HIS A 1 151 ? -8.076 0.066 4.494 1.00 98.38 151 HIS A N 1
ATOM 1218 C CA . HIS A 1 151 ? -9.157 0.716 5.234 1.00 98.38 151 HIS A CA 1
ATOM 1219 C C . HIS A 1 151 ? -8.876 0.691 6.736 1.00 98.38 151 HIS A C 1
ATOM 1221 O O . HIS A 1 151 ? -8.307 -0.275 7.252 1.00 98.38 151 HIS A O 1
ATOM 1227 N N . LEU A 1 152 ? -9.339 1.722 7.437 1.00 98.62 152 LEU A N 1
ATOM 1228 C CA . LEU A 1 152 ? -9.468 1.787 8.890 1.00 98.62 152 LEU A CA 1
ATOM 1229 C C . LEU A 1 152 ? -10.908 2.189 9.213 1.00 98.62 152 LEU A C 1
ATOM 1231 O O . LEU A 1 152 ? -11.375 3.228 8.756 1.00 98.62 152 LEU A O 1
ATOM 1235 N N . LYS A 1 153 ? -11.610 1.383 10.002 1.00 98.19 153 LYS A N 1
ATOM 1236 C CA . LYS A 1 153 ? -12.958 1.689 10.490 1.00 98.19 153 LYS A CA 1
ATOM 1237 C C . LYS A 1 153 ? -12.930 1.800 12.000 1.00 98.19 153 LYS A C 1
ATOM 1239 O O . LYS A 1 153 ? -12.375 0.925 12.662 1.00 98.19 153 LYS A O 1
ATOM 1244 N N . VAL A 1 154 ? -13.551 2.844 12.524 1.00 97.31 154 VAL A N 1
ATOM 1245 C CA . VAL A 1 154 ? -13.594 3.152 13.951 1.00 97.31 154 VAL A CA 1
ATOM 1246 C C . VAL A 1 154 ? -15.047 3.327 14.367 1.00 97.31 154 VAL A C 1
ATOM 1248 O O . VAL A 1 154 ? -15.738 4.216 13.876 1.00 97.31 154 VAL A O 1
ATOM 1251 N N . GLU A 1 155 ? -15.505 2.482 15.284 1.00 95.06 155 GLU A N 1
ATOM 1252 C CA . GLU A 1 155 ? -16.852 2.516 15.849 1.00 95.06 155 GLU A CA 1
ATOM 1253 C C . GLU A 1 155 ? -16.765 2.774 17.363 1.00 95.06 155 GLU A C 1
ATOM 1255 O O . GLU A 1 155 ? -16.069 2.035 18.063 1.00 95.06 155 GLU A O 1
ATOM 1260 N N . PRO A 1 156 ? -17.443 3.798 17.910 1.00 92.81 156 PRO A N 1
ATOM 1261 C CA . PRO A 1 156 ? -17.448 4.041 19.350 1.00 92.81 156 PRO A CA 1
ATOM 1262 C C . PRO A 1 156 ? -18.182 2.925 20.108 1.00 92.81 156 PRO A C 1
ATOM 1264 O O . PRO A 1 156 ? -19.202 2.408 19.652 1.00 92.81 156 PRO A O 1
ATOM 1267 N N . ILE A 1 157 ? -17.695 2.583 21.302 1.00 92.69 157 ILE A N 1
ATOM 1268 C CA . ILE A 1 157 ? -18.307 1.595 22.199 1.00 92.69 157 ILE A CA 1
ATOM 1269 C C . ILE A 1 157 ? -18.461 2.145 23.624 1.00 92.69 157 ILE A C 1
ATOM 1271 O O . ILE A 1 157 ? -17.697 2.998 24.070 1.00 92.69 157 ILE A O 1
ATOM 1275 N N . ASP A 1 158 ? -19.430 1.595 24.363 1.00 86.69 158 ASP A N 1
ATOM 1276 C CA . ASP A 1 158 ? -19.770 2.018 25.735 1.00 86.69 158 ASP A CA 1
ATOM 1277 C C . ASP A 1 158 ? -18.680 1.661 26.779 1.00 86.69 158 ASP A C 1
ATOM 1279 O O . ASP A 1 158 ? -18.739 2.099 27.925 1.00 86.69 158 ASP A O 1
ATOM 1283 N N . GLN A 1 159 ? -17.696 0.833 26.414 1.00 88.19 159 GLN A N 1
ATOM 1284 C CA . GLN A 1 159 ? -16.619 0.373 27.300 1.00 88.19 159 GLN A CA 1
ATOM 1285 C C . GLN A 1 159 ? -15.365 1.217 27.073 1.00 88.19 159 GLN A C 1
ATOM 1287 O O . GLN A 1 159 ? -14.992 1.402 25.927 1.00 88.19 159 GLN A O 1
ATOM 1292 N N . THR A 1 160 ? -14.654 1.647 28.118 1.00 90.88 160 THR A N 1
ATOM 1293 C CA . THR A 1 160 ? -13.403 2.431 27.999 1.00 90.88 160 THR A CA 1
ATOM 1294 C C . THR A 1 160 ? -12.194 1.564 27.610 1.00 90.88 160 THR A C 1
ATOM 1296 O O . THR A 1 160 ? -11.231 1.406 28.365 1.00 90.88 160 THR A O 1
ATOM 1299 N N . LYS A 1 161 ? -12.255 0.944 26.430 1.00 94.12 161 LYS A N 1
ATOM 1300 C CA . LYS A 1 161 ? -11.198 0.096 25.865 1.00 94.12 161 LYS A CA 1
ATOM 1301 C C . LYS A 1 161 ? -11.163 0.183 24.339 1.00 94.12 161 LYS A C 1
ATOM 1303 O O . LYS A 1 161 ? -12.117 0.638 23.715 1.00 94.12 161 LYS A O 1
ATOM 1308 N N . ILE A 1 162 ? -10.073 -0.282 23.750 1.00 96.38 162 ILE A N 1
ATOM 1309 C CA . ILE A 1 162 ? -9.931 -0.505 22.316 1.00 96.38 162 ILE A CA 1
ATOM 1310 C C . ILE A 1 162 ? -10.076 -2.004 22.048 1.00 96.38 162 ILE A C 1
ATOM 1312 O O . ILE A 1 162 ? -9.414 -2.814 22.694 1.00 96.38 162 ILE A O 1
ATOM 1316 N N . ILE A 1 163 ? -10.951 -2.360 21.109 1.00 97.44 163 ILE A N 1
ATOM 1317 C CA . ILE A 1 163 ? -11.057 -3.702 20.523 1.00 97.44 163 ILE A CA 1
ATOM 1318 C C . ILE A 1 163 ? -10.534 -3.581 19.099 1.00 97.44 163 ILE A C 1
ATOM 1320 O O . ILE A 1 163 ? -11.196 -2.954 18.273 1.00 97.44 163 ILE A O 1
ATOM 1324 N N . TRP A 1 164 ? -9.351 -4.121 18.819 1.00 98.44 164 TRP A N 1
ATOM 1325 C CA . TRP A 1 164 ? -8.702 -3.980 17.519 1.00 98.44 164 TRP A CA 1
ATOM 1326 C C . TRP A 1 164 ? -8.697 -5.304 16.761 1.00 98.44 164 TRP A C 1
ATOM 1328 O O . TRP A 1 164 ? -8.156 -6.284 17.263 1.00 98.44 164 TRP A O 1
ATOM 1338 N N . THR A 1 165 ? -9.187 -5.312 15.520 1.00 98.56 165 THR A N 1
ATOM 1339 C CA . THR A 1 165 ? -9.133 -6.487 14.633 1.00 98.56 165 THR A CA 1
ATOM 1340 C C . THR A 1 165 ? -8.563 -6.108 13.263 1.00 98.56 165 THR A C 1
ATOM 1342 O O . THR A 1 165 ? -9.040 -5.186 12.606 1.00 98.56 165 THR A O 1
ATOM 1345 N N . SER A 1 166 ? -7.551 -6.824 12.783 1.00 98.12 166 SER A N 1
ATOM 1346 C CA . SER A 1 166 ? -6.947 -6.593 11.468 1.00 98.12 166 SER A CA 1
ATOM 1347 C C . SER A 1 166 ? -7.164 -7.779 10.535 1.00 98.12 166 SER A C 1
ATOM 1349 O O . SER A 1 166 ? -6.872 -8.928 10.879 1.00 98.12 166 SER A O 1
ATOM 1351 N N . PHE A 1 167 ? -7.621 -7.474 9.325 1.00 97.75 167 PHE A N 1
ATOM 1352 C CA . PHE A 1 167 ? -8.017 -8.435 8.305 1.00 97.75 167 PHE A CA 1
ATOM 1353 C C . PHE A 1 167 ? -7.036 -8.446 7.126 1.00 97.75 167 PHE A C 1
ATOM 1355 O O . PHE A 1 167 ? -6.499 -7.412 6.714 1.00 97.75 167 PHE A O 1
ATOM 1362 N N . ASN A 1 168 ? -6.795 -9.639 6.588 1.00 96.62 168 ASN A N 1
ATOM 1363 C CA . ASN A 1 168 ? -6.116 -9.850 5.315 1.00 96.62 168 ASN A CA 1
ATOM 1364 C C . ASN A 1 168 ? -7.078 -9.539 4.157 1.00 96.62 168 ASN A C 1
ATOM 1366 O O . ASN A 1 168 ? -8.281 -9.374 4.358 1.00 96.62 168 ASN A O 1
ATOM 1370 N N . LYS A 1 169 ? -6.554 -9.538 2.925 1.00 94.06 169 LYS A N 1
ATOM 1371 C CA . LYS A 1 169 ? -7.349 -9.369 1.696 1.00 94.06 169 LYS A CA 1
ATOM 1372 C C . LYS A 1 169 ? -8.507 -10.361 1.558 1.00 94.06 169 LYS A C 1
ATOM 1374 O O . LYS A 1 169 ? -9.547 -10.024 1.008 1.00 94.06 169 LYS A O 1
ATOM 1379 N N . ASP A 1 170 ? -8.326 -11.585 2.035 1.00 93.12 170 ASP A N 1
ATOM 1380 C CA . ASP A 1 170 ? -9.334 -12.649 2.010 1.00 93.12 170 ASP A CA 1
ATOM 1381 C C . ASP A 1 170 ? -10.323 -12.593 3.192 1.00 93.12 170 ASP A C 1
ATOM 1383 O O . ASP A 1 170 ? -11.111 -13.516 3.384 1.00 93.12 170 ASP A O 1
ATOM 1387 N N . ASN A 1 171 ? -10.304 -11.503 3.968 1.00 92.81 171 ASN A N 1
ATOM 1388 C CA . ASN A 1 171 ? -11.076 -11.290 5.193 1.00 92.81 171 ASN A CA 1
ATOM 1389 C C . ASN A 1 171 ? -10.719 -12.235 6.352 1.00 92.81 171 ASN A C 1
ATOM 1391 O O . ASN A 1 171 ? -11.432 -12.262 7.355 1.00 92.81 171 ASN A O 1
ATOM 1395 N N . THR A 1 172 ? -9.615 -12.985 6.274 1.00 96.25 172 THR A N 1
ATOM 1396 C CA . THR A 1 172 ? -9.109 -13.721 7.442 1.00 96.25 172 THR A CA 1
ATOM 1397 C C . THR A 1 172 ? -8.487 -12.761 8.461 1.00 96.25 172 THR A C 1
ATOM 1399 O O . THR A 1 172 ? -7.819 -11.790 8.097 1.00 96.25 172 THR A O 1
ATOM 1402 N N . VAL A 1 173 ? -8.703 -13.016 9.754 1.00 97.50 173 VAL A N 1
ATOM 1403 C CA . VAL A 1 173 ? -8.097 -12.234 10.844 1.00 97.50 173 VAL A CA 1
ATOM 1404 C C . VAL A 1 173 ? -6.637 -12.649 11.004 1.00 97.50 173 VAL A C 1
ATOM 1406 O O . VAL A 1 173 ? -6.347 -13.832 11.164 1.00 97.50 173 VAL A O 1
ATOM 1409 N N . TRP A 1 174 ? -5.714 -11.684 10.982 1.00 95.50 174 TRP A N 1
ATOM 1410 C CA . TRP A 1 174 ? -4.286 -11.934 11.241 1.00 95.50 174 TRP A CA 1
ATOM 1411 C C . TRP A 1 174 ? -3.776 -11.294 12.532 1.00 95.50 174 TRP A C 1
ATOM 1413 O O . TRP A 1 174 ? -2.655 -11.579 12.950 1.00 95.50 174 TRP A O 1
ATOM 1423 N N . PHE A 1 175 ? -4.562 -10.407 13.140 1.00 97.19 175 PHE A N 1
ATOM 1424 C CA . PHE A 1 175 ? -4.251 -9.781 14.419 1.00 97.19 175 PHE A CA 1
ATOM 1425 C C . PHE A 1 175 ? -5.543 -9.347 15.105 1.00 97.19 175 PHE A C 1
ATOM 1427 O O . PHE A 1 175 ? -6.391 -8.716 14.475 1.00 97.19 175 PHE A O 1
ATOM 1434 N N . GLU A 1 176 ? -5.676 -9.674 16.383 1.00 97.31 176 GLU A N 1
ATOM 1435 C CA . GLU A 1 176 ? -6.790 -9.257 17.224 1.00 97.31 176 GLU A CA 1
ATOM 1436 C C . GLU A 1 176 ? -6.292 -9.078 18.656 1.00 97.31 176 GLU A C 1
ATOM 1438 O O . GLU A 1 176 ? -5.633 -9.968 19.187 1.00 97.31 176 GLU A O 1
ATOM 1443 N N . GLU A 1 177 ? -6.575 -7.924 19.253 1.00 96.88 177 GLU A N 1
ATOM 1444 C CA . GLU A 1 177 ? -6.172 -7.590 20.621 1.00 96.88 177 GLU A CA 1
ATOM 1445 C C . GLU A 1 177 ? -7.210 -6.668 21.272 1.00 96.88 177 GLU A C 1
ATOM 1447 O O . GLU A 1 177 ? -7.849 -5.841 20.612 1.00 96.88 177 GLU A O 1
ATOM 1452 N N . GLU A 1 178 ? -7.333 -6.762 22.596 1.00 95.69 178 GLU A N 1
ATOM 1453 C CA . GLU A 1 178 ? -8.122 -5.835 23.406 1.00 95.69 178 GLU A CA 1
ATOM 1454 C C . GLU A 1 178 ? -7.238 -5.169 24.462 1.00 95.69 178 GLU A C 1
ATOM 1456 O O . GLU A 1 178 ? -6.515 -5.838 25.198 1.00 95.69 178 GLU A O 1
ATOM 1461 N N . PHE A 1 179 ? -7.312 -3.844 24.576 1.00 94.38 179 PHE A N 1
ATOM 1462 C CA . PHE A 1 179 ? -6.492 -3.097 25.530 1.00 94.38 179 PHE A CA 1
ATOM 1463 C C . PHE A 1 179 ? -7.175 -1.818 26.002 1.00 94.38 179 PHE A C 1
ATOM 1465 O O . PHE A 1 179 ? -8.016 -1.230 25.329 1.00 94.38 179 PHE A O 1
ATOM 1472 N N . THR A 1 180 ? -6.825 -1.374 27.201 1.00 92.19 180 THR A N 1
ATOM 1473 C CA . THR A 1 180 ? -7.342 -0.133 27.780 1.00 92.19 180 THR A CA 1
ATOM 1474 C C . THR A 1 180 ? -6.604 1.081 27.222 1.00 92.19 180 THR A C 1
ATOM 1476 O O . THR A 1 180 ? -5.424 1.010 26.885 1.00 92.19 180 THR A O 1
ATOM 1479 N N . ILE A 1 181 ? -7.269 2.236 27.215 1.00 86.31 181 ILE A N 1
ATOM 1480 C CA . ILE A 1 181 ? -6.653 3.512 26.816 1.00 86.31 181 ILE A CA 1
ATOM 1481 C C . ILE A 1 181 ? -5.419 3.839 27.683 1.00 86.31 181 ILE A C 1
ATOM 1483 O O . ILE A 1 181 ? -4.428 4.360 27.183 1.00 86.31 181 ILE A O 1
ATOM 1487 N N . LYS A 1 182 ? -5.418 3.451 28.967 1.00 85.25 182 LYS A N 1
ATOM 1488 C CA . LYS A 1 182 ? -4.271 3.641 29.876 1.00 85.25 182 LYS A CA 1
ATOM 1489 C C . LYS A 1 182 ? -3.011 2.884 29.443 1.00 85.25 182 LYS A C 1
ATOM 1491 O O . LYS A 1 182 ? -1.911 3.330 29.742 1.00 85.25 182 LYS A O 1
ATOM 1496 N N . GLN A 1 183 ? -3.150 1.752 28.751 1.00 84.56 183 GLN A N 1
ATOM 1497 C CA . GLN A 1 183 ? -1.991 1.001 28.252 1.00 84.56 183 GLN A CA 1
ATOM 1498 C C . GLN A 1 183 ? -1.295 1.717 27.087 1.00 84.56 183 GLN A C 1
ATOM 1500 O O . GLN A 1 183 ? -0.112 1.480 26.857 1.00 84.56 183 GLN A O 1
ATOM 1505 N N . ILE A 1 184 ? -1.997 2.620 26.390 1.00 85.25 184 ILE A N 1
ATOM 1506 C CA . ILE A 1 184 ? -1.420 3.445 25.324 1.00 85.25 184 ILE A CA 1
ATOM 1507 C C . ILE A 1 184 ? -0.450 4.471 25.920 1.00 85.25 184 ILE A C 1
ATOM 1509 O O . ILE A 1 184 ? 0.641 4.658 25.391 1.00 85.25 184 ILE A O 1
ATOM 1513 N N . THR A 1 185 ? -0.80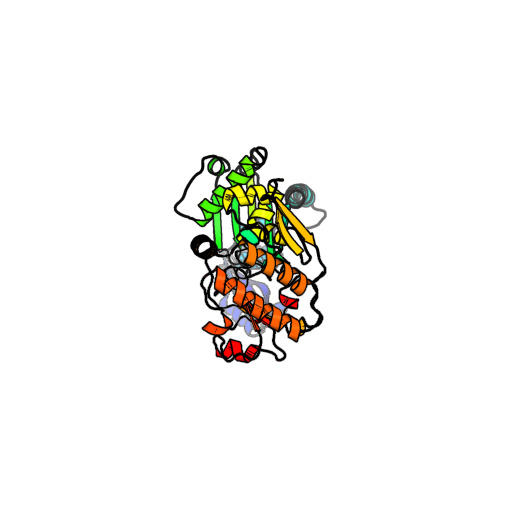4 5.109 27.040 1.00 74.50 185 THR A N 1
ATOM 1514 C CA . THR A 1 185 ? 0.016 6.164 27.665 1.00 74.50 185 THR A CA 1
ATOM 1515 C C . THR A 1 185 ? 1.216 5.628 28.439 1.00 74.50 185 THR A C 1
ATOM 1517 O O . THR A 1 185 ? 2.241 6.299 28.506 1.00 74.50 185 THR A O 1
ATOM 1520 N N . SER A 1 186 ? 1.120 4.432 29.024 1.00 73.12 186 SER A N 1
ATOM 1521 C CA . SER A 1 186 ? 2.159 3.888 29.908 1.00 73.12 186 SER A CA 1
ATOM 1522 C C . SER A 1 186 ? 3.326 3.202 29.184 1.00 73.12 186 SER A C 1
ATOM 1524 O O . SER A 1 186 ? 4.082 2.484 29.836 1.00 73.12 186 SER A O 1
ATOM 1526 N N . SER A 1 187 ? 3.446 3.346 27.857 1.00 66.62 187 SER A N 1
ATOM 1527 C CA . SER A 1 187 ? 4.416 2.612 27.022 1.00 66.62 187 SER A CA 1
ATOM 1528 C C . SER A 1 187 ? 4.423 1.107 27.323 1.00 66.62 187 SER A C 1
ATOM 1530 O O . SER A 1 187 ? 5.477 0.483 27.456 1.00 66.62 187 SER A O 1
ATOM 1532 N N . PHE A 1 188 ? 3.228 0.533 27.505 1.00 75.75 188 PHE A N 1
ATOM 1533 C CA . PHE A 1 188 ? 3.068 -0.872 27.856 1.00 75.75 188 PHE A CA 1
ATOM 1534 C C . PHE A 1 188 ? 3.661 -1.760 26.755 1.00 75.75 188 PHE A C 1
ATOM 1536 O O . PHE A 1 188 ? 3.399 -1.557 25.570 1.00 75.75 188 PHE A O 1
ATOM 1543 N N . THR A 1 189 ? 4.451 -2.753 27.158 1.00 75.69 189 THR A N 1
ATOM 1544 C CA . THR A 1 189 ? 5.056 -3.729 26.251 1.00 75.69 189 THR A CA 1
ATOM 1545 C C . THR A 1 189 ? 4.541 -5.125 26.569 1.00 75.69 189 THR A C 1
ATOM 1547 O O . THR A 1 189 ? 4.281 -5.481 27.716 1.00 75.69 189 THR A O 1
ATOM 1550 N N . SER A 1 190 ? 4.364 -5.908 25.516 1.00 85.94 190 SER A N 1
ATOM 1551 C CA . SER A 1 190 ? 3.947 -7.305 25.537 1.00 85.94 190 SER A CA 1
ATOM 1552 C C . SER A 1 190 ? 4.958 -8.155 24.759 1.00 85.94 190 SER A C 1
ATOM 1554 O O . SER A 1 190 ? 5.863 -7.621 24.119 1.00 85.94 190 SER A O 1
ATOM 1556 N N . ASN A 1 191 ? 4.768 -9.474 24.729 1.00 88.12 191 ASN A N 1
ATOM 1557 C CA . ASN A 1 191 ? 5.560 -10.360 23.866 1.00 88.12 191 ASN A CA 1
ATOM 1558 C C . ASN A 1 191 ? 5.120 -10.322 22.387 1.00 88.12 191 ASN A C 1
ATOM 1560 O O . ASN A 1 191 ? 5.686 -11.032 21.562 1.00 88.12 191 ASN A O 1
ATOM 1564 N N . ASN A 1 192 ? 4.091 -9.539 22.048 1.00 91.62 192 ASN A N 1
ATOM 1565 C CA . ASN A 1 192 ? 3.562 -9.417 20.696 1.00 91.62 192 ASN A CA 1
ATOM 1566 C C . ASN A 1 192 ? 4.105 -8.140 20.030 1.00 91.62 192 ASN A C 1
ATOM 1568 O O . ASN A 1 192 ? 3.658 -7.028 20.316 1.00 91.62 192 ASN A O 1
ATOM 1572 N N . ASP A 1 193 ? 5.051 -8.302 19.101 1.00 91.12 193 ASP A N 1
ATOM 1573 C CA . ASP A 1 193 ? 5.686 -7.188 18.383 1.00 91.12 193 ASP A CA 1
ATOM 1574 C C . ASP A 1 193 ? 4.692 -6.329 17.591 1.00 91.12 193 ASP A C 1
ATOM 1576 O O . ASP A 1 193 ? 4.855 -5.111 17.500 1.00 91.12 193 ASP A O 1
ATOM 1580 N N . VAL A 1 194 ? 3.643 -6.943 17.030 1.00 93.25 194 VAL A N 1
ATOM 1581 C CA . VAL A 1 194 ? 2.597 -6.218 16.292 1.00 93.25 194 VAL A CA 1
ATOM 1582 C C . VAL A 1 194 ? 1.821 -5.316 17.243 1.00 93.25 194 VAL A C 1
ATOM 1584 O O . VAL A 1 194 ? 1.612 -4.142 16.940 1.00 93.25 194 VAL A O 1
ATOM 1587 N N . PHE A 1 195 ? 1.437 -5.848 18.403 1.00 94.50 195 PHE A N 1
ATOM 1588 C CA . PHE A 1 195 ? 0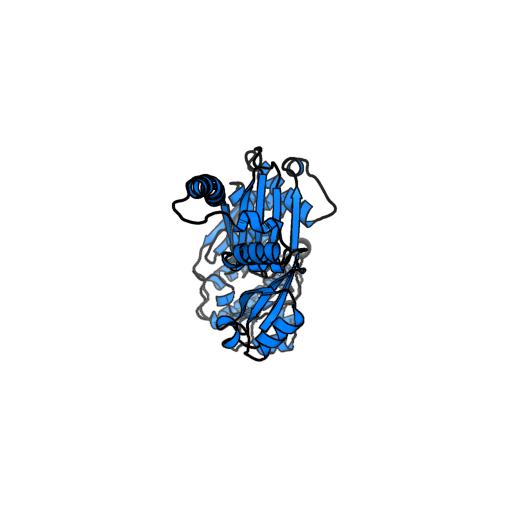.757 -5.078 19.437 1.00 94.50 195 PHE A CA 1
ATOM 1589 C C . PHE A 1 195 ? 1.638 -3.932 19.944 1.00 94.50 195 PHE A C 1
ATOM 1591 O O . PHE A 1 195 ? 1.195 -2.786 19.969 1.00 94.50 195 PHE A O 1
ATOM 1598 N N . ASN A 1 196 ? 2.908 -4.205 20.256 1.00 92.94 196 ASN A N 1
ATOM 1599 C CA . ASN A 1 196 ? 3.853 -3.179 20.706 1.00 92.94 196 ASN A CA 1
ATOM 1600 C C . ASN A 1 196 ? 3.986 -2.055 19.673 1.00 92.94 196 ASN A C 1
ATOM 1602 O O . ASN A 1 196 ? 4.019 -0.874 20.023 1.00 92.94 196 ASN A O 1
ATOM 1606 N N . ARG A 1 197 ? 4.013 -2.412 18.383 1.00 93.19 197 ARG A N 1
ATOM 1607 C CA . ARG A 1 197 ? 4.072 -1.439 17.294 1.00 93.19 197 ARG A CA 1
ATOM 1608 C C . ARG A 1 197 ? 2.802 -0.603 17.196 1.00 93.19 197 ARG A C 1
ATOM 1610 O O . ARG A 1 197 ? 2.901 0.601 16.989 1.00 93.19 197 ARG A O 1
ATOM 1617 N N . LEU A 1 198 ? 1.633 -1.217 17.351 1.00 96.12 198 LEU A N 1
ATOM 1618 C CA . LEU A 1 198 ? 0.360 -0.503 17.369 1.00 96.12 198 LEU A CA 1
ATOM 1619 C C . LEU A 1 198 ? 0.297 0.493 18.536 1.00 96.12 198 LEU A C 1
ATOM 1621 O O . LEU A 1 198 ? -0.024 1.659 18.320 1.00 96.12 198 LEU A O 1
ATOM 1625 N N . ILE A 1 199 ? 0.664 0.061 19.747 1.00 95.25 199 ILE A N 1
ATOM 1626 C CA . ILE A 1 199 ? 0.715 0.928 20.931 1.00 95.25 199 ILE A CA 1
ATOM 1627 C C . ILE A 1 199 ? 1.670 2.101 20.713 1.00 95.25 199 ILE A C 1
ATOM 1629 O O . ILE A 1 199 ? 1.304 3.236 21.007 1.00 95.25 199 ILE A O 1
ATOM 1633 N N . GLN A 1 200 ? 2.848 1.859 20.130 1.00 94.94 200 GLN A N 1
ATOM 1634 C CA . GLN A 1 200 ? 3.795 2.923 19.796 1.00 94.94 200 GLN A CA 1
ATOM 1635 C C . GLN A 1 200 ? 3.172 3.983 18.871 1.00 94.94 200 GLN A C 1
ATOM 1637 O O . GLN A 1 200 ? 3.360 5.175 19.102 1.00 94.94 200 GLN A O 1
ATOM 1642 N N . ILE A 1 201 ? 2.423 3.569 17.843 1.00 96.75 201 ILE A N 1
ATOM 1643 C CA . ILE A 1 201 ? 1.779 4.497 16.900 1.00 96.75 201 ILE A CA 1
ATOM 1644 C C . ILE A 1 201 ? 0.674 5.300 17.589 1.00 96.75 201 ILE A C 1
ATOM 1646 O O . ILE A 1 201 ? 0.634 6.520 17.456 1.00 96.75 201 ILE A O 1
ATOM 1650 N N . LEU A 1 202 ? -0.209 4.635 18.339 1.00 96.88 202 LEU A N 1
ATOM 1651 C CA . LEU A 1 202 ? -1.309 5.305 19.040 1.00 96.88 202 LEU A CA 1
ATOM 1652 C C . LEU A 1 202 ? -0.790 6.275 20.109 1.00 96.88 202 LEU A C 1
ATOM 1654 O O . LEU A 1 202 ? -1.343 7.360 20.270 1.00 96.88 202 LEU A O 1
ATOM 1658 N N . ASN A 1 203 ? 0.295 5.915 20.799 1.00 95.44 203 ASN A N 1
ATOM 1659 C CA . ASN A 1 203 ? 0.963 6.791 21.755 1.00 95.44 203 ASN A CA 1
ATOM 1660 C C . ASN A 1 203 ? 1.565 8.022 21.062 1.00 95.44 203 ASN A C 1
ATOM 1662 O O . ASN A 1 203 ? 1.328 9.138 21.511 1.00 95.44 203 ASN A O 1
ATOM 1666 N N . ALA A 1 204 ? 2.278 7.844 19.946 1.00 96.44 204 ALA A N 1
ATOM 1667 C CA . ALA A 1 204 ? 2.825 8.961 19.175 1.00 96.44 204 ALA A CA 1
ATOM 1668 C C . ALA A 1 204 ? 1.720 9.890 18.637 1.00 96.44 204 ALA A C 1
ATOM 1670 O O . ALA A 1 204 ? 1.841 11.109 18.728 1.00 96.44 204 ALA A O 1
ATOM 1671 N N . ALA A 1 205 ? 0.606 9.333 18.156 1.00 97.44 205 ALA A N 1
ATOM 1672 C CA . ALA A 1 205 ? -0.552 10.117 17.729 1.00 97.44 205 ALA A CA 1
ATOM 1673 C C . ALA A 1 205 ? -1.147 10.936 18.888 1.00 97.44 205 ALA A C 1
ATOM 1675 O O . ALA A 1 205 ? -1.475 12.105 18.711 1.00 97.44 205 ALA A O 1
ATOM 1676 N N . GLN A 1 206 ? -1.211 10.365 20.094 1.00 94.75 206 GLN A N 1
ATOM 1677 C CA . GLN A 1 206 ? -1.654 11.076 21.294 1.00 94.75 206 GLN A CA 1
ATOM 1678 C C . GLN A 1 206 ? -0.659 12.151 21.767 1.00 94.75 206 GLN A C 1
ATOM 1680 O O . GLN A 1 206 ? -1.074 13.168 22.314 1.00 94.75 206 GLN A O 1
ATOM 1685 N N . GLN A 1 207 ? 0.648 11.966 21.549 1.00 94.69 207 GLN A N 1
ATOM 1686 C CA . GLN A 1 207 ? 1.640 13.017 21.812 1.00 94.69 207 GLN A CA 1
ATOM 1687 C C . GLN A 1 207 ? 1.444 14.220 20.879 1.00 94.69 207 GLN A C 1
ATOM 1689 O O . GLN A 1 207 ? 1.587 15.360 21.317 1.00 94.69 207 GLN A O 1
ATOM 1694 N N . LEU A 1 208 ? 1.098 13.967 19.613 1.00 96.56 208 LEU A N 1
ATOM 1695 C CA . LEU A 1 208 ? 0.818 15.006 18.619 1.00 96.56 208 LEU A CA 1
ATOM 1696 C C . LEU A 1 208 ? -0.553 15.673 18.832 1.00 96.56 208 LEU A C 1
ATOM 1698 O O . LEU A 1 208 ? -0.675 16.880 18.638 1.00 96.56 208 LEU A O 1
ATOM 1702 N N . ASN A 1 209 ? -1.563 14.920 19.276 1.00 96.75 209 ASN A N 1
ATOM 1703 C CA . ASN A 1 209 ? -2.866 15.445 19.683 1.00 96.75 209 ASN A CA 1
ATOM 1704 C C . ASN A 1 209 ? -3.290 14.873 21.050 1.00 96.75 209 ASN A C 1
ATOM 1706 O O . ASN A 1 209 ? -3.879 13.792 21.106 1.00 96.75 209 ASN A O 1
ATOM 1710 N N . PRO A 1 210 ? -3.086 15.610 22.160 1.00 93.62 210 PRO A N 1
ATOM 1711 C CA . PRO A 1 210 ? -3.466 15.156 23.501 1.00 93.62 210 PRO A CA 1
ATOM 1712 C C . PRO A 1 210 ? -4.966 14.900 23.712 1.00 93.62 210 PRO A C 1
ATOM 1714 O O . PRO A 1 210 ? -5.334 14.262 24.698 1.00 93.62 210 PRO A O 1
ATOM 1717 N N . ASN A 1 211 ? -5.842 15.377 22.817 1.00 92.75 211 ASN A N 1
ATOM 1718 C CA . ASN A 1 211 ? -7.274 15.060 22.854 1.00 92.75 211 ASN A CA 1
ATOM 1719 C C . ASN A 1 211 ? -7.591 13.692 22.229 1.00 92.75 211 ASN A C 1
ATOM 1721 O O . ASN A 1 211 ? -8.661 13.129 22.477 1.00 92.75 211 ASN A O 1
ATOM 1725 N N . PHE A 1 212 ? -6.673 13.134 21.437 1.00 94.62 212 PHE A N 1
ATOM 1726 C CA . PHE A 1 212 ? -6.832 11.814 20.849 1.00 94.62 212 PHE A CA 1
ATOM 1727 C C . PHE A 1 212 ? -6.852 10.747 21.949 1.00 94.62 212 PHE A C 1
ATOM 1729 O O . PHE A 1 212 ? -5.924 10.621 22.752 1.00 94.62 212 PHE A O 1
ATOM 1736 N N . LEU A 1 213 ? -7.947 9.981 21.999 1.00 91.12 213 LEU A N 1
ATOM 1737 C CA . LEU A 1 213 ? -8.183 8.933 22.998 1.00 91.12 213 LEU A CA 1
ATOM 1738 C C . LEU A 1 213 ? -8.068 9.421 24.460 1.00 91.12 213 LEU A C 1
ATOM 1740 O O . LEU A 1 213 ? -7.654 8.660 25.326 1.00 91.12 213 LEU A O 1
ATOM 1744 N N . SER A 1 214 ? -8.424 10.675 24.766 1.00 84.06 214 SER A N 1
ATOM 1745 C CA . SER A 1 214 ? -8.357 11.220 26.138 1.00 84.06 214 SER A CA 1
ATOM 1746 C C . SER A 1 214 ? -9.643 11.043 26.963 1.00 84.06 214 SER A C 1
ATOM 1748 O O . SER A 1 214 ? -9.642 11.256 28.175 1.00 84.06 214 SER A O 1
ATOM 1750 N N . GLY A 1 215 ? -10.750 10.653 26.321 1.00 80.88 215 GLY A N 1
ATOM 1751 C CA . GLY A 1 215 ? -12.060 10.475 26.953 1.00 80.88 215 GLY A CA 1
ATOM 1752 C C . GLY A 1 215 ? -12.321 9.073 27.523 1.00 80.88 215 GLY A C 1
ATOM 1753 O O . GLY A 1 215 ? -11.488 8.174 27.466 1.00 80.88 215 GLY A O 1
ATOM 1754 N N . ASN A 1 216 ? -13.540 8.871 28.036 1.00 83.56 216 ASN A N 1
ATOM 1755 C CA . ASN A 1 216 ? -14.007 7.566 28.535 1.00 83.56 216 ASN A CA 1
ATOM 1756 C C . ASN A 1 216 ? -14.639 6.680 27.446 1.00 83.56 216 ASN A C 1
ATOM 1758 O O . ASN A 1 216 ? -15.012 5.538 27.722 1.00 83.56 216 ASN A O 1
ATOM 1762 N N . THR A 1 217 ? -14.777 7.199 26.227 1.00 88.06 217 THR A N 1
ATOM 1763 C CA . THR A 1 217 ? -15.299 6.462 25.072 1.00 88.06 217 THR A CA 1
ATOM 1764 C C . THR A 1 217 ? -14.249 5.471 24.591 1.00 88.06 217 THR A C 1
ATOM 1766 O O . THR A 1 217 ? -13.118 5.867 24.315 1.00 88.06 217 THR A O 1
ATOM 1769 N N . GLY A 1 218 ? -14.602 4.192 24.482 1.00 92.88 218 GLY A N 1
ATOM 1770 C CA . GLY A 1 218 ? -13.750 3.230 23.788 1.00 92.88 218 GLY A CA 1
ATOM 1771 C C . GLY A 1 218 ? -14.133 3.073 22.332 1.00 92.88 218 GLY A C 1
ATOM 1772 O O . GLY A 1 218 ? -15.130 3.629 21.870 1.00 92.88 218 GLY A O 1
ATOM 1773 N N . PHE A 1 219 ? -13.358 2.266 21.614 1.00 95.94 219 PHE A N 1
ATOM 1774 C CA . PHE A 1 219 ? -13.556 2.060 20.186 1.00 95.94 219 PHE A CA 1
ATOM 1775 C C . PHE A 1 219 ? -13.380 0.599 19.788 1.00 95.94 219 PHE A C 1
ATOM 1777 O O . PHE A 1 219 ? -12.465 -0.087 20.241 1.00 95.94 219 PHE A O 1
ATOM 1784 N N . ARG A 1 220 ? -14.240 0.133 18.887 1.00 97.38 220 ARG A N 1
ATOM 1785 C CA . ARG A 1 220 ? -13.976 -1.024 18.042 1.00 97.38 220 ARG A CA 1
ATOM 1786 C C . ARG A 1 220 ? -13.302 -0.516 16.777 1.00 97.38 220 ARG A C 1
ATOM 1788 O O . ARG A 1 220 ? -13.884 0.265 16.029 1.00 97.38 220 ARG A O 1
ATOM 1795 N N . VAL A 1 221 ? -12.073 -0.948 16.556 1.00 98.31 221 VAL A N 1
ATOM 1796 C CA . VAL A 1 221 ? -11.252 -0.537 15.426 1.00 98.31 221 VAL A CA 1
ATOM 1797 C C . VAL A 1 221 ? -11.001 -1.747 14.546 1.00 98.31 221 VAL A C 1
ATOM 1799 O O . VAL A 1 221 ? -10.616 -2.808 15.033 1.00 98.31 221 VAL A O 1
ATOM 1802 N N . SER A 1 222 ? -11.215 -1.599 13.244 1.00 98.38 222 SER A N 1
ATOM 1803 C CA . SER A 1 222 ? -10.871 -2.640 12.283 1.00 98.38 222 SER A CA 1
ATOM 1804 C C . SER A 1 222 ? -10.038 -2.112 11.132 1.00 98.38 222 SER A C 1
ATOM 1806 O O . SER A 1 222 ? -10.277 -1.010 10.644 1.00 98.38 222 SER A O 1
ATOM 1808 N N . THR A 1 223 ? -9.065 -2.907 10.686 1.00 98.44 223 THR A N 1
ATOM 1809 C CA . THR A 1 223 ? -8.299 -2.620 9.466 1.00 98.44 223 THR A CA 1
ATOM 1810 C C . THR A 1 223 ? -8.485 -3.718 8.440 1.00 98.44 223 THR A C 1
ATOM 1812 O O . THR A 1 223 ? -8.535 -4.887 8.807 1.00 98.44 223 THR A O 1
ATOM 1815 N N . SER A 1 224 ? -8.551 -3.377 7.156 1.00 98.06 224 SER A N 1
ATOM 1816 C CA . SER A 1 224 ? -8.613 -4.375 6.081 1.00 98.06 224 SER A CA 1
ATOM 1817 C C . SER A 1 224 ? -7.723 -3.978 4.913 1.00 98.06 224 SER A C 1
ATOM 1819 O O . SER A 1 224 ? -7.805 -2.851 4.422 1.00 98.06 224 SER A O 1
ATOM 1821 N N . LEU A 1 225 ? -6.881 -4.913 4.473 1.00 97.44 225 LEU A N 1
ATOM 1822 C CA . LEU A 1 225 ? -6.016 -4.762 3.303 1.00 97.44 225 LEU A CA 1
ATOM 1823 C C . LEU A 1 225 ? -6.746 -5.183 2.024 1.00 97.44 225 LEU A C 1
ATOM 1825 O O . LEU A 1 225 ? -7.478 -6.163 2.035 1.00 97.44 225 LEU A O 1
ATOM 1829 N N . GLU A 1 226 ? -6.475 -4.521 0.901 1.00 97.00 226 GLU A N 1
ATOM 1830 C CA . GLU A 1 226 ? -6.974 -4.937 -0.426 1.00 97.00 226 GLU A CA 1
ATOM 1831 C C . GLU A 1 226 ? -5.933 -5.731 -1.238 1.00 97.00 226 GLU A C 1
ATOM 1833 O O . GLU A 1 226 ? -6.189 -6.210 -2.349 1.00 97.00 226 GLU A O 1
ATOM 1838 N N . PHE A 1 227 ? -4.748 -5.923 -0.658 1.00 94.31 227 PHE A N 1
ATOM 1839 C CA . PHE A 1 227 ? -3.616 -6.643 -1.229 1.00 94.31 227 PHE A CA 1
ATOM 1840 C C . PHE A 1 227 ? -3.005 -7.625 -0.207 1.00 94.31 227 PHE A C 1
ATOM 1842 O O . PHE A 1 227 ? -3.107 -7.410 1.004 1.00 94.31 227 PHE A O 1
ATOM 1849 N N . PRO A 1 228 ? -2.367 -8.723 -0.654 1.00 93.75 228 PRO A N 1
ATOM 1850 C CA . PRO A 1 228 ? -1.612 -9.609 0.231 1.00 93.75 228 PRO A CA 1
ATOM 1851 C C . PRO A 1 228 ? -0.516 -8.872 1.021 1.00 93.75 228 PRO A C 1
ATOM 1853 O O . PRO A 1 228 ? 0.271 -8.109 0.466 1.00 93.75 228 PRO A O 1
ATOM 1856 N N . LYS A 1 229 ? -0.394 -9.140 2.327 1.00 89.31 229 LYS A N 1
ATOM 1857 C CA . LYS A 1 229 ? 0.546 -8.453 3.247 1.00 89.31 229 LYS A CA 1
ATOM 1858 C C . LYS A 1 229 ? 2.036 -8.581 2.859 1.00 89.31 229 LYS A C 1
ATOM 1860 O O . LYS A 1 229 ? 2.892 -7.842 3.361 1.00 89.31 229 LYS A O 1
ATOM 1865 N N . ASN A 1 230 ? 2.373 -9.533 1.992 1.00 88.75 230 ASN A N 1
ATOM 1866 C CA . ASN A 1 230 ? 3.722 -9.759 1.469 1.00 88.75 230 ASN A CA 1
ATOM 1867 C C . ASN A 1 230 ? 4.020 -9.009 0.156 1.00 88.75 230 ASN A C 1
ATOM 1869 O O . ASN A 1 230 ? 5.105 -9.183 -0.382 1.00 88.75 230 ASN A O 1
ATOM 1873 N N . TRP A 1 231 ? 3.104 -8.182 -0.355 1.00 91.69 231 TRP A N 1
ATOM 1874 C CA . TRP A 1 231 ? 3.290 -7.443 -1.612 1.00 91.69 231 TRP A CA 1
ATOM 1875 C C . TRP A 1 231 ? 4.106 -6.149 -1.504 1.00 91.69 231 TRP A C 1
ATOM 1877 O O . TRP A 1 231 ? 4.427 -5.554 -2.523 1.00 91.69 231 TRP A O 1
ATOM 1887 N N . GLY A 1 232 ? 4.430 -5.676 -0.298 1.00 89.88 232 GLY A N 1
ATOM 1888 C CA . GLY A 1 232 ? 5.289 -4.492 -0.137 1.00 89.88 232 GLY A CA 1
ATOM 1889 C C . GLY A 1 232 ? 4.653 -3.147 -0.537 1.00 89.88 232 GLY A C 1
ATOM 1890 O O . GLY A 1 232 ? 5.349 -2.133 -0.577 1.00 89.88 232 GLY A O 1
ATOM 1891 N N . LEU A 1 233 ? 3.332 -3.088 -0.758 1.00 93.12 233 LEU A N 1
ATOM 1892 C CA . LEU A 1 233 ? 2.611 -1.877 -1.200 1.00 93.12 233 LEU A CA 1
ATOM 1893 C C . LEU A 1 233 ? 2.345 -0.836 -0.091 1.00 93.12 233 LEU A C 1
ATOM 1895 O O . LEU A 1 233 ? 1.477 0.016 -0.240 1.00 93.12 233 LEU A O 1
ATOM 1899 N N . GLY A 1 234 ? 3.085 -0.875 1.023 1.00 92.50 234 GLY A N 1
ATOM 1900 C CA . GLY A 1 234 ? 2.994 0.153 2.072 1.00 92.50 234 GLY A CA 1
ATOM 1901 C C . GLY A 1 234 ? 1.919 -0.083 3.140 1.00 92.50 234 GLY A C 1
ATOM 1902 O O . GLY A 1 234 ? 1.201 0.840 3.506 1.00 92.50 234 GLY A O 1
ATOM 1903 N N . THR A 1 235 ? 1.825 -1.293 3.710 1.00 92.69 235 THR A N 1
ATOM 1904 C CA . THR A 1 235 ? 0.901 -1.569 4.841 1.00 92.69 235 THR A CA 1
ATOM 1905 C C . THR A 1 235 ? 1.149 -0.666 6.054 1.00 92.69 235 THR A C 1
ATOM 1907 O O . THR A 1 235 ? 0.239 -0.369 6.815 1.00 92.69 235 THR A O 1
ATOM 1910 N N . SER A 1 236 ? 2.401 -0.263 6.286 1.00 92.69 236 SER A N 1
ATOM 1911 C CA . SER A 1 236 ? 2.742 0.590 7.429 1.00 92.69 236 SER A CA 1
ATOM 1912 C C . SER A 1 236 ? 2.371 2.048 7.173 1.00 92.69 236 SER A C 1
ATOM 1914 O O . SER A 1 236 ? 1.746 2.660 8.029 1.00 92.69 236 SER A O 1
ATOM 1916 N N . SER A 1 237 ? 2.720 2.598 6.006 1.00 94.88 237 SER A N 1
ATOM 1917 C CA . SER A 1 237 ? 2.451 4.001 5.668 1.00 94.88 237 SER A CA 1
ATOM 1918 C C . SER A 1 237 ? 0.955 4.283 5.544 1.00 94.88 237 SER A C 1
ATOM 1920 O O . SER A 1 237 ? 0.473 5.270 6.089 1.00 94.88 237 SER A O 1
ATOM 1922 N N . THR A 1 238 ? 0.196 3.378 4.922 1.00 97.50 238 THR A N 1
ATOM 1923 C CA . THR A 1 238 ? -1.269 3.491 4.828 1.00 97.50 238 THR A CA 1
ATOM 1924 C C . THR A 1 238 ? -1.946 3.419 6.198 1.00 97.50 238 THR A C 1
ATOM 1926 O O . THR A 1 238 ? -2.851 4.205 6.475 1.00 97.50 238 THR A O 1
ATOM 1929 N N . LEU A 1 239 ? -1.476 2.549 7.102 1.00 98.00 239 LEU A N 1
ATOM 1930 C CA . LEU A 1 239 ? -1.944 2.523 8.490 1.00 98.00 239 LEU A CA 1
ATOM 1931 C C . LEU A 1 239 ? -1.610 3.820 9.241 1.00 98.00 239 LEU A C 1
ATOM 1933 O O . LEU A 1 239 ? -2.479 4.350 9.930 1.00 98.00 239 LEU A O 1
ATOM 1937 N N . ILE A 1 240 ? -0.378 4.327 9.111 1.00 98.12 240 ILE A N 1
ATOM 1938 C CA . ILE A 1 240 ? 0.047 5.595 9.722 1.00 98.12 240 ILE A CA 1
ATOM 1939 C C . ILE A 1 240 ? -0.842 6.739 9.242 1.00 98.12 240 ILE A C 1
ATOM 1941 O O . ILE A 1 240 ? -1.373 7.465 10.073 1.00 98.12 240 ILE A O 1
ATOM 1945 N N . ASN A 1 241 ? -1.061 6.866 7.933 1.00 98.62 241 ASN A N 1
ATOM 1946 C CA . ASN A 1 241 ? -1.889 7.931 7.377 1.00 98.62 241 ASN A CA 1
ATOM 1947 C C . ASN A 1 241 ? -3.355 7.821 7.834 1.00 98.62 241 ASN A C 1
ATOM 1949 O O . ASN A 1 241 ? -3.949 8.820 8.227 1.00 98.62 241 ASN A O 1
ATOM 1953 N N . ASN A 1 242 ? -3.927 6.613 7.872 1.00 98.69 242 ASN A N 1
ATOM 1954 C CA . ASN A 1 242 ? -5.283 6.405 8.388 1.00 98.69 242 ASN A CA 1
ATOM 1955 C C . ASN A 1 242 ? -5.404 6.753 9.885 1.00 98.69 242 ASN A C 1
ATOM 1957 O O . ASN A 1 242 ? -6.395 7.353 10.297 1.00 98.69 242 ASN A O 1
ATOM 1961 N N . ILE A 1 243 ? -4.413 6.392 10.711 1.00 98.62 243 ILE A N 1
ATOM 1962 C CA . ILE A 1 243 ? -4.398 6.765 12.136 1.00 98.62 243 ILE A CA 1
ATOM 1963 C C . ILE A 1 243 ? -4.180 8.271 12.301 1.00 98.62 243 ILE A C 1
ATOM 1965 O O . ILE A 1 243 ? -4.811 8.867 13.164 1.00 98.62 243 ILE A O 1
ATOM 1969 N N . ALA A 1 244 ? -3.338 8.897 11.477 1.00 98.56 244 ALA A N 1
ATOM 1970 C CA . ALA A 1 244 ? -3.127 10.340 11.500 1.00 98.56 244 ALA A CA 1
ATOM 1971 C C . ALA A 1 244 ? -4.425 11.103 11.200 1.00 98.56 244 ALA A C 1
ATOM 1973 O O . ALA A 1 244 ? -4.751 12.047 11.913 1.00 98.56 244 ALA A O 1
ATOM 1974 N N . GLN A 1 245 ? -5.209 10.637 10.219 1.00 98.25 245 GLN A N 1
ATOM 1975 C CA . GLN A 1 245 ? -6.544 11.172 9.933 1.00 98.25 245 GLN A CA 1
ATOM 1976 C C . GLN A 1 245 ? -7.501 10.979 11.117 1.00 98.25 245 GLN A C 1
ATOM 1978 O O . GLN A 1 245 ? -8.192 11.917 11.498 1.00 98.25 245 GLN A O 1
ATOM 1983 N N . TRP A 1 246 ? -7.511 9.793 11.736 1.00 97.88 246 TRP A N 1
ATOM 1984 C CA . TRP A 1 246 ? -8.340 9.529 12.917 1.00 97.88 246 TRP A CA 1
ATOM 1985 C C . TRP A 1 246 ? -7.955 10.395 14.125 1.00 97.88 246 TRP A C 1
ATOM 1987 O O . TRP A 1 246 ? -8.819 10.835 14.881 1.00 97.88 246 TRP A O 1
ATOM 1997 N N . ALA A 1 247 ? -6.662 10.639 14.311 1.00 97.50 247 ALA A N 1
ATOM 1998 C CA . ALA A 1 247 ? -6.137 11.449 15.398 1.00 97.50 247 ALA A CA 1
ATOM 1999 C C . ALA A 1 247 ? -6.102 12.950 15.084 1.00 97.50 247 ALA A C 1
ATOM 2001 O O . ALA A 1 247 ? -5.756 13.723 15.973 1.00 97.50 247 ALA A O 1
ATOM 2002 N N . GLU A 1 248 ? -6.454 13.365 13.864 1.00 97.19 248 GLU A N 1
ATOM 2003 C CA . GLU A 1 248 ? -6.367 14.752 13.390 1.00 97.19 248 GLU A CA 1
ATOM 2004 C C . GLU A 1 248 ? -4.958 15.356 13.582 1.00 97.19 248 GLU A C 1
ATOM 2006 O O . GLU A 1 248 ? -4.793 16.460 14.101 1.00 97.19 248 GLU A O 1
ATOM 2011 N N . VAL A 1 249 ? -3.922 14.611 13.182 1.00 98.19 249 VAL A N 1
ATOM 2012 C CA . VAL A 1 249 ? -2.506 15.019 13.267 1.00 98.19 249 VAL A CA 1
ATOM 2013 C C . VAL A 1 249 ? -1.827 14.963 11.904 1.00 98.19 249 VAL A C 1
ATOM 2015 O O . VAL A 1 249 ? -2.290 14.288 10.986 1.00 98.19 249 VAL A O 1
ATOM 2018 N N . ASP A 1 250 ? -0.686 15.639 11.778 1.00 97.38 250 ASP A N 1
ATOM 2019 C CA . ASP A 1 250 ? 0.153 15.540 10.587 1.00 97.38 250 ASP A CA 1
ATOM 2020 C C . ASP A 1 250 ? 0.782 14.137 10.453 1.00 97.38 250 ASP A C 1
ATOM 2022 O O . ASP A 1 250 ? 1.441 13.628 11.367 1.00 97.38 250 ASP A O 1
ATOM 2026 N N . ALA A 1 251 ? 0.576 13.498 9.298 1.00 97.69 251 ALA A N 1
ATOM 2027 C CA . ALA A 1 251 ? 1.006 12.121 9.058 1.00 97.69 251 ALA A CA 1
ATOM 2028 C C . ALA A 1 251 ? 2.530 11.981 8.917 1.00 97.69 251 ALA A C 1
ATOM 2030 O O . ALA A 1 251 ? 3.072 10.936 9.281 1.00 97.69 251 ALA A O 1
ATOM 2031 N N . TYR A 1 252 ? 3.227 13.016 8.431 1.00 96.75 252 TYR A N 1
ATOM 2032 C CA . TYR A 1 252 ? 4.691 13.020 8.342 1.00 96.75 252 TYR A CA 1
ATOM 2033 C C . TYR A 1 252 ? 5.319 13.079 9.736 1.00 96.75 252 TYR A C 1
ATOM 2035 O O . TYR A 1 252 ? 6.189 12.274 10.060 1.00 96.75 252 TYR A O 1
ATOM 2043 N N . SER A 1 253 ? 4.787 13.933 10.608 1.00 96.75 253 SER A N 1
ATOM 2044 C CA . SER A 1 253 ? 5.173 14.007 12.018 1.00 96.75 253 SER A CA 1
ATOM 2045 C C . SER A 1 253 ? 4.936 12.676 12.742 1.00 96.75 253 SER A C 1
ATOM 2047 O O . SER A 1 253 ? 5.792 12.209 13.498 1.00 96.75 253 SER A O 1
ATOM 2049 N N . LEU A 1 254 ? 3.799 12.012 12.487 1.00 97.69 254 LEU A N 1
ATOM 2050 C CA . LEU A 1 254 ? 3.515 10.691 13.058 1.00 97.69 254 LEU A CA 1
ATOM 2051 C C . LEU A 1 254 ? 4.463 9.607 12.519 1.00 97.69 254 LEU A C 1
ATOM 2053 O O . LEU A 1 254 ? 4.898 8.730 13.275 1.00 97.69 254 LEU A O 1
ATOM 2057 N N . LEU A 1 255 ? 4.801 9.656 11.227 1.00 95.44 255 LEU A N 1
ATOM 2058 C CA . LEU A 1 255 ? 5.788 8.764 10.622 1.00 95.44 255 LEU A CA 1
ATOM 2059 C C . LEU A 1 255 ? 7.153 8.922 11.304 1.00 95.44 255 LEU A C 1
ATOM 2061 O O . LEU A 1 255 ? 7.737 7.915 11.715 1.00 95.44 255 LEU A O 1
ATOM 2065 N N . ASP A 1 256 ? 7.625 10.157 11.472 1.00 93.88 256 ASP A N 1
ATOM 2066 C CA . ASP A 1 256 ? 8.927 10.483 12.064 1.00 93.88 256 ASP A CA 1
ATOM 2067 C C . ASP A 1 256 ? 9.067 9.983 13.505 1.00 93.88 256 ASP A C 1
ATOM 2069 O O . ASP A 1 256 ? 10.108 9.433 13.873 1.00 93.88 256 ASP A O 1
ATOM 2073 N N . LEU A 1 257 ? 8.003 10.076 14.308 1.00 94.19 257 LEU A N 1
ATOM 2074 C CA . LEU A 1 257 ? 7.987 9.562 15.683 1.00 94.19 257 LEU A CA 1
ATOM 2075 C C . LEU A 1 257 ? 7.979 8.022 15.778 1.00 94.19 257 LEU A C 1
ATOM 2077 O O . LEU A 1 257 ? 8.174 7.472 16.866 1.00 94.19 257 LEU A O 1
ATOM 2081 N N . THR A 1 258 ? 7.737 7.294 14.679 1.00 91.62 258 THR A N 1
ATOM 2082 C CA . THR A 1 258 ? 7.440 5.849 14.726 1.00 91.62 258 THR A CA 1
ATOM 2083 C C . THR A 1 258 ? 8.324 4.977 13.826 1.00 91.62 258 THR A C 1
ATOM 2085 O O . THR A 1 258 ? 9.036 4.084 14.307 1.00 91.62 258 THR A O 1
ATOM 2088 N N . PHE A 1 259 ? 8.239 5.138 12.506 1.00 84.56 259 PHE A N 1
ATOM 2089 C CA . PHE A 1 259 ? 8.994 4.356 11.519 1.00 84.56 259 PHE A CA 1
ATOM 2090 C C . PHE A 1 259 ? 10.160 5.149 10.929 1.00 84.56 259 PHE A C 1
ATOM 2092 O O . PHE A 1 259 ? 11.156 4.528 10.552 1.00 84.56 259 PHE A O 1
ATOM 2099 N N . GLY A 1 260 ? 10.037 6.477 10.867 1.00 87.25 260 GLY A N 1
ATOM 2100 C CA . GLY A 1 260 ? 10.844 7.324 10.000 1.00 87.25 260 GLY A CA 1
ATOM 2101 C C . GLY A 1 260 ? 10.725 6.903 8.532 1.00 87.25 260 GLY A C 1
ATOM 2102 O O . GLY A 1 260 ? 9.895 6.072 8.156 1.00 87.25 260 GLY A O 1
ATOM 2103 N N . GLY A 1 261 ? 11.600 7.446 7.696 1.00 88.81 261 GLY A N 1
ATOM 2104 C CA . GLY A 1 261 ? 11.629 7.173 6.261 1.00 88.81 261 GLY A CA 1
ATOM 2105 C C . GLY A 1 261 ? 11.841 8.465 5.494 1.00 88.81 261 GLY A C 1
ATOM 2106 O O . GLY A 1 261 ? 12.220 9.468 6.091 1.00 88.81 261 GLY A O 1
ATOM 2107 N N . SER A 1 262 ? 11.621 8.442 4.179 1.00 92.81 262 SER A N 1
ATOM 2108 C CA . SER A 1 262 ? 11.539 9.700 3.437 1.00 92.81 262 SER A CA 1
ATOM 2109 C C . SER A 1 262 ? 10.156 10.322 3.580 1.00 92.81 262 SER A C 1
ATOM 2111 O O . SER A 1 262 ? 10.073 11.520 3.760 1.00 92.81 262 SER A O 1
ATOM 2113 N N . GLY A 1 263 ? 9.087 9.516 3.565 1.00 95.56 263 GLY A N 1
ATOM 2114 C CA . GLY A 1 263 ? 7.700 9.991 3.610 1.00 95.56 263 GLY A CA 1
ATOM 2115 C C . GLY A 1 263 ? 6.996 10.002 2.250 1.00 95.56 263 GLY A C 1
ATOM 2116 O O . GLY A 1 263 ? 5.815 10.325 2.184 1.00 95.56 263 GLY A O 1
ATOM 2117 N N . TYR A 1 264 ? 7.656 9.591 1.160 1.00 96.69 264 TYR A N 1
ATOM 2118 C CA . TYR A 1 264 ? 7.013 9.479 -0.165 1.00 96.69 264 TYR A CA 1
ATOM 2119 C C . TYR A 1 264 ?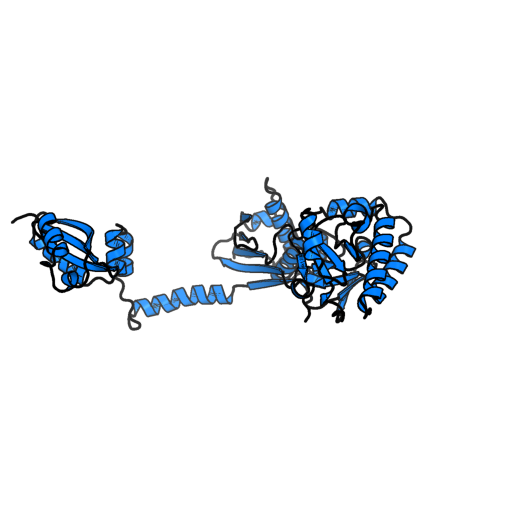 5.792 8.541 -0.171 1.00 96.69 264 TYR A C 1
ATOM 2121 O O . TYR A 1 264 ? 4.876 8.672 -0.979 1.00 96.69 264 TYR A O 1
ATOM 2129 N N . ASP A 1 265 ? 5.798 7.552 0.716 1.00 96.19 265 ASP A N 1
ATOM 2130 C CA . ASP A 1 265 ? 4.743 6.569 0.888 1.00 96.19 265 ASP A CA 1
ATOM 2131 C C . ASP A 1 265 ? 3.546 7.136 1.660 1.00 96.19 265 ASP A C 1
ATOM 2133 O O . ASP A 1 265 ? 2.420 6.710 1.404 1.00 96.19 265 ASP A O 1
ATOM 2137 N N . ILE A 1 266 ? 3.768 8.120 2.540 1.00 97.88 266 ILE A N 1
ATOM 2138 C CA . ILE A 1 266 ? 2.708 8.977 3.091 1.00 97.88 266 ILE A CA 1
ATOM 2139 C C . ILE A 1 266 ? 2.140 9.880 1.998 1.00 97.88 266 ILE A C 1
ATOM 2141 O O . ILE A 1 266 ? 0.921 9.952 1.873 1.00 97.88 266 ILE A O 1
ATOM 2145 N N . ALA A 1 267 ? 2.986 10.476 1.149 1.00 97.56 267 ALA A N 1
ATOM 2146 C CA . ALA A 1 267 ? 2.509 11.247 0.001 1.00 97.56 267 ALA A CA 1
ATOM 2147 C C . ALA A 1 267 ? 1.602 10.386 -0.899 1.00 97.56 267 ALA A C 1
ATOM 2149 O O . ALA A 1 267 ? 0.477 10.769 -1.199 1.00 97.56 267 ALA A O 1
ATOM 2150 N N . CYS A 1 268 ? 2.011 9.159 -1.239 1.00 96.94 268 CYS A N 1
ATOM 2151 C CA . CYS A 1 268 ? 1.144 8.246 -1.993 1.00 96.94 268 CYS A CA 1
ATOM 2152 C C . CYS A 1 268 ? -0.178 7.964 -1.266 1.00 96.94 268 CYS A C 1
ATOM 2154 O O . CYS A 1 268 ? -1.225 8.008 -1.894 1.00 96.94 268 CYS A O 1
ATOM 2156 N N . ALA A 1 269 ? -0.150 7.732 0.050 1.00 97.25 269 ALA A N 1
ATOM 2157 C CA . ALA A 1 269 ? -1.347 7.478 0.855 1.00 97.25 269 ALA A CA 1
ATOM 2158 C C . ALA A 1 269 ? -2.317 8.678 0.941 1.00 97.25 269 ALA A C 1
ATOM 2160 O O . ALA A 1 269 ? -3.468 8.500 1.338 1.00 97.25 269 ALA A O 1
ATOM 2161 N N . GLN A 1 270 ? -1.870 9.889 0.596 1.00 96.19 270 GLN A N 1
ATOM 2162 C CA . GLN A 1 270 ? -2.664 11.123 0.632 1.00 96.19 270 GLN A CA 1
ATOM 2163 C C . GLN A 1 270 ? -3.159 11.574 -0.750 1.00 96.19 270 GLN A C 1
ATOM 2165 O O . GLN A 1 270 ? -4.051 12.420 -0.834 1.00 96.19 270 GLN A O 1
ATOM 2170 N N . HIS A 1 271 ? -2.627 11.005 -1.833 1.00 93.62 271 HIS A N 1
ATOM 2171 C CA . HIS A 1 271 ? -2.910 11.426 -3.204 1.00 93.62 271 HIS A CA 1
ATOM 2172 C C . HIS A 1 271 ? -3.489 10.286 -4.055 1.00 93.62 271 HIS A C 1
ATOM 2174 O O . HIS A 1 271 ? -3.282 9.107 -3.787 1.00 93.62 271 HIS A O 1
ATOM 2180 N N . HIS A 1 272 ? -4.241 10.650 -5.099 1.00 90.81 272 HIS A N 1
ATOM 2181 C CA . HIS A 1 272 ? -4.890 9.694 -6.011 1.00 90.81 272 HIS A CA 1
ATOM 2182 C C . HIS A 1 272 ? -4.282 9.681 -7.421 1.00 90.81 272 HIS A C 1
ATOM 2184 O O . HIS A 1 272 ? -4.733 8.919 -8.269 1.00 90.81 272 HIS A O 1
ATOM 2190 N N . SER A 1 273 ? -3.264 10.507 -7.658 1.00 93.31 273 SER A N 1
ATOM 2191 C CA . SER A 1 273 ? -2.525 10.610 -8.914 1.00 93.31 273 SER A CA 1
ATOM 2192 C C . SER A 1 273 ? -1.042 10.350 -8.663 1.00 93.31 273 SER A C 1
ATOM 2194 O O . SER A 1 273 ? -0.570 10.429 -7.525 1.00 93.31 273 SER A O 1
ATOM 2196 N N . ALA A 1 274 ? -0.291 10.085 -9.731 1.00 96.00 274 ALA A N 1
ATOM 2197 C CA . ALA A 1 274 ? 1.165 10.070 -9.666 1.00 96.00 274 ALA A CA 1
ATOM 2198 C C . ALA A 1 274 ? 1.713 11.396 -9.117 1.00 96.00 274 ALA A C 1
ATOM 2200 O O . ALA A 1 274 ? 1.074 12.449 -9.224 1.00 96.00 274 ALA A O 1
ATOM 2201 N N . LEU A 1 275 ? 2.898 11.333 -8.520 1.00 97.31 275 LEU A N 1
ATOM 2202 C CA . LEU A 1 275 ? 3.533 12.484 -7.897 1.00 97.31 275 LEU A CA 1
ATOM 2203 C C . LEU A 1 275 ? 5.050 12.457 -8.065 1.00 97.31 275 LEU A C 1
ATOM 2205 O O . LEU A 1 275 ? 5.671 11.391 -8.093 1.00 97.31 275 LEU A O 1
ATOM 2209 N N . ILE A 1 276 ? 5.629 13.650 -8.149 1.00 98.44 276 ILE A N 1
ATOM 2210 C CA . ILE A 1 276 ? 7.041 13.892 -7.896 1.00 98.44 276 ILE A CA 1
ATOM 2211 C C . ILE A 1 276 ? 7.170 14.288 -6.429 1.00 98.44 276 ILE A C 1
ATOM 2213 O O . ILE A 1 276 ? 6.559 15.248 -5.965 1.00 98.44 276 ILE A O 1
ATOM 2217 N N . TYR A 1 277 ? 7.943 13.502 -5.694 1.00 98.56 277 TYR A N 1
ATOM 2218 C CA . TYR A 1 277 ? 8.227 13.702 -4.285 1.00 98.56 277 TYR A CA 1
ATOM 2219 C C . TYR A 1 277 ? 9.675 14.139 -4.098 1.00 98.56 277 TYR A C 1
ATOM 2221 O O . TYR A 1 277 ? 10.577 13.545 -4.692 1.00 98.56 277 TYR A O 1
ATOM 2229 N N . GLN A 1 278 ? 9.923 15.104 -3.218 1.00 98.25 278 GLN A N 1
ATOM 2230 C CA . GLN A 1 278 ? 11.277 15.497 -2.845 1.00 98.25 278 GLN A CA 1
ATOM 2231 C C . GLN A 1 278 ? 11.352 15.916 -1.375 1.00 98.25 278 GLN A C 1
ATOM 2233 O O . GLN A 1 278 ? 10.432 16.527 -0.843 1.00 98.25 278 GLN A O 1
ATOM 2238 N N . LEU A 1 279 ? 12.467 15.608 -0.710 1.00 96.56 279 LEU A N 1
ATOM 2239 C CA . LEU A 1 279 ? 12.786 16.189 0.594 1.00 96.56 279 LEU A CA 1
ATOM 2240 C C . LEU A 1 279 ? 13.667 17.421 0.410 1.00 96.56 279 LEU A C 1
ATOM 2242 O O . LEU A 1 279 ? 14.848 17.297 0.087 1.00 96.56 279 LEU A O 1
ATOM 2246 N N . GLU A 1 280 ? 13.124 18.599 0.698 1.00 95.12 280 GLU A N 1
ATOM 2247 C CA . GLU A 1 280 ? 13.878 19.852 0.731 1.00 95.12 280 GLU A CA 1
ATOM 2248 C C . GLU A 1 280 ? 14.022 20.318 2.175 1.00 95.12 280 GLU A C 1
ATOM 2250 O O . GLU A 1 280 ? 13.034 20.514 2.876 1.00 95.12 280 GLU A O 1
ATOM 2255 N N . ASN A 1 281 ? 15.255 20.459 2.672 1.00 90.19 281 ASN A N 1
ATOM 2256 C CA . ASN A 1 281 ? 15.512 20.803 4.079 1.00 90.19 281 ASN A CA 1
ATOM 2257 C C . ASN A 1 281 ? 14.768 19.888 5.079 1.00 90.19 281 ASN A C 1
ATOM 2259 O O . ASN A 1 281 ? 14.323 20.337 6.135 1.00 90.19 281 ASN A O 1
ATOM 2263 N N . LYS A 1 282 ? 14.654 18.592 4.743 1.00 87.25 282 LYS A N 1
ATOM 2264 C CA . LYS A 1 282 ? 13.882 17.566 5.478 1.00 87.25 282 LYS A CA 1
ATOM 2265 C C . LYS A 1 282 ? 12.367 17.801 5.519 1.00 87.25 282 LYS A C 1
ATOM 2267 O O . LYS A 1 282 ? 11.690 17.177 6.325 1.00 87.25 282 LYS A O 1
ATOM 2272 N N . GLN A 1 283 ? 11.841 18.682 4.676 1.00 92.38 283 GLN A N 1
ATOM 2273 C CA . GLN A 1 283 ? 10.410 18.900 4.527 1.00 92.38 283 GLN A CA 1
ATOM 2274 C C . GLN A 1 283 ? 9.917 18.263 3.224 1.00 92.38 283 GLN A C 1
ATOM 2276 O O . GLN A 1 283 ? 10.564 18.440 2.186 1.00 92.38 283 GLN A O 1
ATOM 2281 N N . PRO A 1 284 ? 8.799 17.521 3.259 1.00 96.44 284 PRO A N 1
ATOM 2282 C CA . PRO A 1 284 ? 8.230 16.901 2.070 1.00 96.44 284 PRO A CA 1
ATOM 2283 C C . PRO A 1 284 ? 7.691 17.967 1.109 1.00 96.44 284 PRO A C 1
ATOM 2285 O O . PRO A 1 284 ? 6.863 18.791 1.489 1.00 96.44 284 PRO A O 1
ATOM 2288 N N . GLN A 1 285 ? 8.141 17.919 -0.141 1.00 98.00 285 GLN A N 1
ATOM 2289 C CA . GLN A 1 285 ? 7.563 18.621 -1.284 1.00 98.00 285 GLN A CA 1
ATOM 2290 C C . GLN A 1 285 ? 6.874 17.589 -2.180 1.00 98.00 285 GLN A C 1
ATOM 2292 O O . GLN A 1 285 ? 7.439 16.522 -2.446 1.00 98.00 285 GLN A O 1
ATOM 2297 N N . VAL A 1 286 ? 5.643 17.881 -2.603 1.00 97.88 286 VAL A N 1
ATOM 2298 C CA . VAL A 1 286 ? 4.804 16.952 -3.371 1.00 97.88 286 VAL A CA 1
ATOM 2299 C C . VAL A 1 286 ? 4.148 17.689 -4.530 1.00 97.88 286 VAL A C 1
ATOM 2301 O O . VAL A 1 286 ? 3.255 18.506 -4.317 1.00 97.88 286 VAL A O 1
ATOM 2304 N N . ASP A 1 287 ? 4.541 17.334 -5.750 1.00 97.06 287 ASP A N 1
ATOM 2305 C CA . ASP A 1 287 ? 3.937 17.834 -6.982 1.00 97.06 287 ASP A CA 1
ATOM 2306 C C . ASP A 1 287 ? 3.170 16.705 -7.671 1.00 97.06 287 ASP A C 1
ATOM 2308 O O . ASP A 1 287 ? 3.752 15.727 -8.141 1.00 97.06 287 ASP A O 1
ATOM 2312 N N . THR A 1 288 ? 1.845 16.810 -7.742 1.00 96.25 288 THR A N 1
ATOM 2313 C CA . THR A 1 288 ? 1.023 15.832 -8.467 1.00 96.25 288 THR A CA 1
ATOM 2314 C C . THR A 1 288 ? 1.188 15.996 -9.974 1.00 96.25 288 THR A C 1
ATOM 2316 O O . THR A 1 288 ? 1.098 17.112 -10.485 1.00 96.25 288 THR A O 1
ATOM 2319 N N . ILE A 1 289 ? 1.343 14.886 -10.694 1.00 94.44 289 ILE A N 1
ATOM 2320 C CA . ILE A 1 289 ? 1.493 14.866 -12.151 1.00 94.44 289 ILE A CA 1
ATOM 2321 C C . ILE A 1 289 ? 0.514 13.883 -12.800 1.00 94.44 289 ILE A C 1
ATOM 2323 O O . ILE A 1 289 ? 0.065 12.916 -12.183 1.00 94.44 289 ILE A O 1
ATOM 2327 N N . SER A 1 290 ? 0.224 14.098 -14.084 1.00 91.44 290 SER A N 1
ATOM 2328 C CA . SER A 1 290 ? -0.416 13.077 -14.913 1.00 91.44 290 SER A CA 1
ATOM 2329 C C . SER A 1 290 ? 0.665 12.164 -15.484 1.00 91.44 290 SER A C 1
ATOM 2331 O O . SER A 1 290 ? 1.444 12.584 -16.333 1.00 91.44 290 SER A O 1
ATOM 2333 N N . PHE A 1 291 ? 0.731 10.926 -14.996 1.00 92.12 291 PHE A N 1
ATOM 2334 C CA . PHE A 1 291 ? 1.669 9.917 -15.486 1.00 92.12 291 PHE A CA 1
ATOM 2335 C C . PHE A 1 291 ? 0.896 8.730 -16.060 1.00 92.12 291 PHE A C 1
ATOM 2337 O O . PHE A 1 291 ? 0.541 7.786 -15.354 1.00 92.12 291 PHE A O 1
ATOM 2344 N N . ASN A 1 292 ? 0.608 8.813 -17.356 1.00 91.00 292 ASN A N 1
ATOM 2345 C CA . ASN A 1 292 ? -0.098 7.784 -18.110 1.00 91.00 292 ASN A CA 1
ATOM 2346 C C . ASN A 1 292 ? 0.679 7.480 -19.401 1.00 91.00 292 ASN A C 1
ATOM 2348 O O . ASN A 1 292 ? 0.328 8.007 -20.460 1.00 91.00 292 ASN A O 1
ATOM 2352 N N . PRO A 1 293 ? 1.780 6.710 -19.316 1.00 93.19 293 PRO A N 1
ATOM 2353 C CA . PRO A 1 293 ? 2.627 6.453 -20.473 1.00 93.19 293 PRO A CA 1
ATOM 2354 C C . PRO A 1 293 ? 1.822 5.775 -21.585 1.00 93.19 293 PRO A C 1
ATOM 2356 O O . PRO A 1 293 ? 1.122 4.793 -21.343 1.00 93.19 293 PRO A O 1
ATOM 2359 N N . SER A 1 294 ? 1.972 6.253 -22.823 1.00 95.00 294 SER A N 1
ATOM 2360 C CA . SER A 1 294 ? 1.270 5.731 -24.013 1.00 95.00 294 SER A CA 1
ATOM 2361 C C . SER A 1 294 ? 1.512 4.234 -24.273 1.00 95.00 294 SER A C 1
ATOM 2363 O O . SER A 1 294 ? 0.766 3.587 -25.001 1.00 95.00 294 SER A O 1
ATOM 2365 N N . PHE A 1 295 ? 2.559 3.684 -23.658 1.00 96.50 295 PHE A N 1
ATOM 2366 C CA . PHE A 1 295 ? 2.995 2.296 -23.729 1.00 96.50 295 PHE A CA 1
ATOM 2367 C C . PHE A 1 295 ? 2.679 1.500 -22.448 1.00 96.50 295 PHE A C 1
ATOM 2369 O O . PHE A 1 295 ? 3.299 0.462 -22.214 1.00 96.50 295 PHE A O 1
ATOM 2376 N N . SER A 1 296 ? 1.747 1.950 -21.599 1.00 95.50 296 SER A N 1
ATOM 2377 C CA . SER A 1 296 ? 1.389 1.280 -20.333 1.00 95.50 296 SER A CA 1
ATOM 2378 C C . SER A 1 296 ? 0.995 -0.196 -20.503 1.00 95.50 296 SER A C 1
ATOM 2380 O O . SER A 1 296 ? 1.276 -1.020 -19.633 1.00 95.50 296 SER A O 1
ATOM 2382 N N . GLU A 1 297 ? 0.438 -0.577 -21.656 1.00 96.38 297 GLU A N 1
ATOM 2383 C CA . GLU A 1 297 ? 0.106 -1.966 -22.011 1.00 96.38 297 GLU A CA 1
ATOM 2384 C C . GLU A 1 297 ? 1.325 -2.906 -22.115 1.00 96.38 297 GLU A C 1
ATOM 2386 O O . GLU A 1 297 ? 1.193 -4.134 -22.049 1.00 96.38 297 GLU A O 1
ATOM 2391 N N . HIS A 1 298 ? 2.522 -2.329 -22.233 1.00 98.06 298 HIS A N 1
ATOM 2392 C CA . HIS A 1 298 ? 3.812 -3.018 -22.252 1.00 98.06 298 HIS A CA 1
ATOM 2393 C C . HIS A 1 298 ? 4.495 -3.065 -20.878 1.00 98.06 298 HIS A C 1
ATOM 2395 O O . HIS A 1 298 ? 5.622 -3.565 -20.769 1.00 98.06 298 HIS A O 1
ATOM 2401 N N . LEU A 1 299 ? 3.833 -2.557 -19.835 1.00 98.12 299 LEU A N 1
ATOM 2402 C CA . LEU A 1 299 ? 4.350 -2.493 -18.475 1.00 98.12 299 LEU A CA 1
ATOM 2403 C C . LEU A 1 299 ? 3.657 -3.514 -17.563 1.00 98.12 299 LEU A C 1
ATOM 2405 O O . LEU A 1 299 ? 2.430 -3.653 -17.537 1.00 98.12 299 LEU A O 1
ATOM 2409 N N . TYR A 1 300 ? 4.470 -4.230 -16.790 1.00 98.31 300 TYR A N 1
ATOM 2410 C CA . TYR A 1 300 ? 4.034 -5.312 -15.914 1.00 98.31 300 TYR A CA 1
ATOM 2411 C C . TYR A 1 300 ? 4.714 -5.212 -14.550 1.00 98.31 300 TYR A C 1
ATOM 2413 O O . TYR A 1 300 ? 5.875 -4.827 -14.450 1.00 98.31 300 TYR A O 1
ATOM 2421 N N . PHE A 1 301 ? 4.012 -5.630 -13.506 1.00 97.94 301 PHE A N 1
ATOM 2422 C CA . PHE A 1 301 ? 4.547 -5.815 -12.166 1.00 97.94 301 PHE A CA 1
ATOM 2423 C C . PHE A 1 301 ? 4.673 -7.308 -11.877 1.00 97.94 301 PHE A C 1
ATOM 2425 O O . PHE A 1 301 ? 3.677 -8.030 -11.933 1.00 97.94 301 PHE A O 1
ATOM 2432 N N . VAL A 1 302 ? 5.879 -7.775 -11.557 1.00 97.75 302 VAL A N 1
ATOM 2433 C CA . VAL A 1 302 ? 6.139 -9.184 -11.209 1.00 97.75 302 VAL A CA 1
ATOM 2434 C C . VAL A 1 302 ? 6.556 -9.266 -9.748 1.00 97.75 302 VAL A C 1
ATOM 2436 O O . VAL A 1 302 ? 7.496 -8.584 -9.346 1.00 97.75 302 VAL A O 1
ATOM 2439 N N . HIS A 1 303 ? 5.862 -10.072 -8.942 1.00 96.25 303 HIS A N 1
ATOM 2440 C CA . HIS A 1 303 ? 6.248 -10.293 -7.544 1.00 96.25 303 HIS A CA 1
ATOM 2441 C C . HIS A 1 303 ? 7.316 -11.384 -7.461 1.00 96.25 303 HIS A C 1
ATOM 2443 O O . HIS A 1 303 ? 7.138 -12.478 -7.995 1.00 96.25 303 HIS A O 1
ATOM 2449 N N . LEU A 1 304 ? 8.416 -11.103 -6.766 1.00 94.56 304 LEU A N 1
ATOM 2450 C CA . LEU A 1 304 ? 9.573 -11.991 -6.650 1.00 94.56 304 LEU A CA 1
ATOM 2451 C C . LEU A 1 304 ? 9.439 -13.054 -5.548 1.00 94.56 304 LEU A C 1
ATOM 2453 O O . LEU A 1 304 ? 10.425 -13.697 -5.195 1.00 94.56 304 LEU A O 1
ATOM 2457 N N . ASN A 1 305 ? 8.252 -13.227 -4.954 1.00 91.56 305 ASN A N 1
ATOM 2458 C CA . ASN A 1 305 ? 7.969 -14.169 -3.858 1.00 91.56 305 ASN A CA 1
ATOM 2459 C C . ASN A 1 305 ? 8.869 -14.008 -2.617 1.00 91.56 305 ASN A C 1
ATOM 2461 O O . ASN A 1 305 ? 8.868 -14.850 -1.719 1.00 91.56 305 ASN A O 1
ATOM 2465 N N . LYS A 1 306 ? 9.621 -12.908 -2.535 1.00 87.06 306 LYS A N 1
ATOM 2466 C CA . LYS A 1 306 ? 10.592 -12.627 -1.483 1.00 87.06 306 LYS A CA 1
ATOM 2467 C C . LYS A 1 306 ? 10.308 -11.251 -0.913 1.00 87.06 306 LYS A C 1
ATOM 2469 O O . LYS A 1 306 ? 10.577 -10.248 -1.564 1.00 87.06 306 LYS A O 1
ATOM 2474 N N . LYS A 1 307 ? 9.776 -11.207 0.307 1.00 82.00 307 LYS A N 1
ATOM 2475 C CA . LYS A 1 307 ? 9.576 -9.942 1.015 1.00 82.00 307 LYS A CA 1
ATOM 2476 C C . LYS A 1 307 ? 10.925 -9.379 1.450 1.00 82.00 307 LYS A C 1
ATOM 2478 O O . LYS A 1 307 ? 11.705 -10.103 2.067 1.00 82.00 307 LYS A O 1
ATOM 2483 N N . GLN A 1 308 ? 11.178 -8.106 1.165 1.00 83.31 308 GLN A N 1
ATOM 2484 C CA . GLN A 1 308 ? 12.397 -7.429 1.608 1.00 83.31 308 GLN A CA 1
ATOM 2485 C C . GLN A 1 308 ? 12.165 -6.637 2.893 1.00 83.31 308 GLN A C 1
ATOM 2487 O O . GLN A 1 308 ? 11.079 -6.108 3.146 1.00 83.31 308 GLN A O 1
ATOM 2492 N N . ASN A 1 309 ? 13.204 -6.550 3.725 1.00 80.50 309 ASN A N 1
ATOM 2493 C CA . ASN A 1 309 ? 13.189 -5.706 4.913 1.00 80.50 309 ASN A CA 1
ATOM 2494 C C . ASN A 1 309 ? 13.760 -4.328 4.565 1.00 80.50 309 ASN A C 1
ATOM 2496 O O . ASN A 1 309 ? 14.974 -4.144 4.470 1.00 80.50 309 ASN A O 1
ATOM 2500 N N . SER A 1 310 ? 12.886 -3.330 4.416 1.00 79.50 310 SER A N 1
ATOM 2501 C CA . SER A 1 310 ? 13.301 -1.969 4.063 1.00 79.50 310 SER A CA 1
ATOM 2502 C C . SER A 1 310 ? 14.307 -1.372 5.054 1.00 79.50 310 SER A C 1
ATOM 2504 O O . SER A 1 310 ? 15.168 -0.602 4.641 1.00 79.50 310 SER A O 1
ATOM 2506 N N . ARG A 1 311 ? 14.262 -1.743 6.345 1.00 82.44 311 ARG A N 1
ATOM 2507 C CA . ARG A 1 311 ? 15.209 -1.226 7.351 1.00 82.44 311 ARG A CA 1
ATOM 2508 C C . ARG A 1 311 ? 16.631 -1.719 7.105 1.00 82.44 311 ARG A C 1
ATOM 2510 O O . ARG A 1 311 ? 17.563 -0.927 7.187 1.00 82.44 311 ARG A O 1
ATOM 2517 N N . GLU A 1 312 ? 16.785 -2.999 6.781 1.00 84.12 312 GLU A N 1
ATOM 2518 C CA . GLU A 1 312 ? 18.086 -3.593 6.448 1.00 84.12 312 GLU A CA 1
ATOM 2519 C C . GLU A 1 312 ? 18.634 -3.003 5.148 1.00 84.12 312 GLU A C 1
ATOM 2521 O O . GLU A 1 312 ? 19.794 -2.601 5.103 1.00 84.12 312 GLU A O 1
ATOM 2526 N N . GLY A 1 313 ? 17.781 -2.842 4.129 1.00 85.62 313 GLY A N 1
ATOM 2527 C CA . GLY A 1 313 ? 18.164 -2.182 2.880 1.00 85.62 313 GLY A CA 1
ATOM 2528 C C . GLY A 1 313 ? 18.646 -0.743 3.098 1.00 85.62 313 GLY A C 1
ATOM 2529 O O . GLY A 1 313 ? 19.669 -0.342 2.548 1.00 85.62 313 GLY A O 1
ATOM 2530 N N . ILE A 1 314 ? 17.947 0.034 3.932 1.00 87.06 314 ILE A N 1
ATOM 2531 C CA . ILE A 1 314 ? 18.349 1.407 4.271 1.00 87.06 314 ILE A CA 1
ATOM 2532 C C . ILE A 1 314 ? 19.661 1.421 5.060 1.00 87.06 314 ILE A C 1
ATOM 2534 O O . ILE A 1 314 ? 20.512 2.271 4.806 1.00 87.06 314 ILE A O 1
ATOM 2538 N N . ALA A 1 315 ? 19.844 0.499 6.008 1.00 88.62 315 ALA A N 1
ATOM 2539 C CA . ALA A 1 315 ? 21.092 0.383 6.757 1.00 88.62 315 ALA A CA 1
ATOM 2540 C C . ALA A 1 315 ? 22.274 0.060 5.828 1.00 88.62 315 ALA A C 1
ATOM 2542 O O . ALA A 1 315 ? 23.318 0.704 5.927 1.00 88.62 315 ALA A O 1
ATOM 2543 N N . HIS A 1 316 ? 22.081 -0.861 4.877 1.00 88.69 316 HIS A N 1
ATOM 2544 C CA . HIS A 1 316 ? 23.069 -1.180 3.848 1.00 88.69 316 HIS A CA 1
ATOM 2545 C C . HIS A 1 316 ? 23.412 0.041 2.992 1.00 88.69 316 HIS A C 1
ATOM 2547 O O . HIS A 1 316 ? 24.583 0.369 2.821 1.00 88.69 316 HIS A O 1
ATOM 2553 N N . TYR A 1 317 ? 22.402 0.754 2.493 1.00 90.94 317 TYR A N 1
ATOM 2554 C CA . TYR A 1 317 ? 22.603 1.973 1.714 1.00 90.94 317 TYR A CA 1
ATOM 2555 C C . TYR A 1 317 ? 23.403 3.032 2.487 1.00 90.94 317 TYR A C 1
ATOM 2557 O O . TYR A 1 317 ? 24.405 3.541 1.987 1.00 90.94 317 TYR A O 1
ATOM 2565 N N . LYS A 1 318 ? 23.026 3.309 3.743 1.00 89.50 318 LYS A N 1
ATOM 2566 C CA . LYS A 1 318 ? 23.723 4.284 4.598 1.00 89.50 318 LYS A CA 1
ATOM 2567 C C . LYS A 1 318 ? 25.199 3.938 4.814 1.00 89.50 318 LYS A C 1
ATOM 2569 O O . LYS A 1 318 ? 26.001 4.852 4.979 1.00 89.50 318 LYS A O 1
ATOM 2574 N N . ALA A 1 319 ? 25.556 2.654 4.796 1.00 89.00 319 ALA A N 1
ATOM 2575 C CA . ALA A 1 319 ? 26.935 2.195 4.947 1.00 89.00 319 ALA A CA 1
ATOM 2576 C C . ALA A 1 319 ? 27.784 2.316 3.665 1.00 89.00 319 ALA A C 1
ATOM 2578 O O . ALA A 1 319 ? 29.007 2.332 3.761 1.00 89.00 319 ALA A O 1
ATOM 2579 N N . ASN A 1 320 ? 27.168 2.409 2.480 1.00 83.44 320 ASN A N 1
ATOM 2580 C CA . ASN A 1 320 ? 27.855 2.329 1.178 1.00 83.44 320 ASN A CA 1
ATOM 2581 C C . ASN A 1 320 ? 27.798 3.636 0.355 1.00 83.44 320 ASN A C 1
ATOM 2583 O O . ASN A 1 320 ? 28.187 3.667 -0.812 1.00 83.44 320 ASN A O 1
ATOM 2587 N N . LYS A 1 321 ? 27.319 4.726 0.960 1.00 80.12 321 LYS A N 1
ATOM 2588 C CA . LYS A 1 321 ? 26.954 5.979 0.290 1.00 80.12 321 LYS A CA 1
ATOM 2589 C C . LYS A 1 321 ? 28.165 6.804 -0.178 1.00 80.12 321 LYS A C 1
ATOM 2591 O O . LYS A 1 321 ? 28.611 7.718 0.512 1.00 80.12 321 LYS A O 1
ATOM 2596 N N . ASN A 1 322 ? 28.650 6.523 -1.385 1.00 82.00 322 ASN A N 1
ATOM 2597 C CA . ASN A 1 322 ? 29.679 7.307 -2.080 1.00 82.00 322 ASN A CA 1
ATOM 2598 C C . ASN A 1 322 ? 29.074 8.092 -3.260 1.00 82.00 322 ASN A C 1
ATOM 2600 O O . ASN A 1 322 ? 28.034 7.708 -3.781 1.00 82.00 322 ASN A O 1
ATOM 2604 N N . HIS A 1 323 ? 29.722 9.184 -3.693 1.00 87.69 323 HIS A N 1
ATOM 2605 C CA . HIS A 1 323 ? 29.301 9.996 -4.856 1.00 87.69 323 HIS A CA 1
ATOM 2606 C C . HIS A 1 323 ? 27.842 10.494 -4.809 1.00 87.69 323 HIS A C 1
ATOM 2608 O O . HIS A 1 323 ? 27.169 10.602 -5.834 1.00 87.69 323 HIS A O 1
ATOM 2614 N N . LEU A 1 324 ? 27.341 10.813 -3.609 1.00 93.25 324 LEU A N 1
ATOM 2615 C CA . LEU A 1 324 ? 25.934 11.158 -3.407 1.00 93.25 324 LEU A CA 1
ATOM 2616 C C . LEU A 1 324 ? 25.467 12.340 -4.266 1.00 93.25 324 LEU A C 1
ATOM 2618 O O . LEU A 1 324 ? 24.408 12.252 -4.869 1.00 93.25 324 LEU A O 1
ATOM 2622 N N . ALA A 1 325 ? 26.213 13.448 -4.279 1.00 94.50 325 ALA A N 1
ATOM 2623 C CA . ALA A 1 325 ? 25.762 14.676 -4.938 1.00 94.50 325 ALA A CA 1
ATOM 2624 C C . ALA A 1 325 ? 25.563 14.475 -6.450 1.00 94.50 325 ALA A C 1
ATOM 2626 O O . ALA A 1 325 ? 24.535 14.869 -6.990 1.00 94.50 325 ALA A O 1
ATOM 2627 N N . GLU A 1 326 ? 26.513 13.794 -7.094 1.00 95.88 326 GLU A N 1
ATOM 2628 C CA . GLU A 1 326 ? 26.436 13.391 -8.503 1.00 95.88 326 GLU A CA 1
ATOM 2629 C C . GLU A 1 326 ? 25.263 12.429 -8.731 1.00 95.88 326 GLU A C 1
ATOM 2631 O O . GLU A 1 326 ? 24.428 12.665 -9.596 1.00 95.88 326 GLU A O 1
ATOM 2636 N N . THR A 1 327 ? 25.109 11.421 -7.865 1.00 96.75 327 THR A N 1
ATOM 2637 C CA . THR A 1 327 ? 23.997 10.461 -7.959 1.00 96.75 327 THR A CA 1
ATOM 2638 C C . THR A 1 327 ? 22.631 11.141 -7.837 1.00 96.75 327 THR A C 1
ATOM 2640 O O . THR A 1 327 ? 21.709 10.804 -8.574 1.00 96.75 327 THR A O 1
ATOM 2643 N N . ILE A 1 328 ? 22.476 12.102 -6.920 1.00 97.44 328 ILE A N 1
ATOM 2644 C CA . ILE A 1 328 ? 21.236 12.877 -6.772 1.00 97.44 328 ILE A CA 1
ATOM 2645 C C . ILE A 1 328 ? 20.967 13.683 -8.043 1.00 97.44 328 ILE A C 1
ATOM 2647 O O . ILE A 1 328 ? 19.833 13.703 -8.513 1.00 97.44 328 ILE A O 1
ATOM 2651 N N . GLN A 1 329 ? 21.987 14.329 -8.611 1.00 98.00 329 GLN A N 1
ATOM 2652 C CA . GLN A 1 329 ? 21.842 15.096 -9.846 1.00 98.00 329 GLN A CA 1
ATOM 2653 C C . GLN A 1 329 ? 21.386 14.207 -11.013 1.00 98.00 329 GLN A C 1
ATOM 2655 O O . GLN A 1 329 ? 20.419 14.554 -11.695 1.00 98.00 329 GLN A O 1
ATOM 2660 N N . ASP A 1 330 ? 22.027 13.053 -11.198 1.00 98.06 330 ASP A N 1
ATOM 2661 C CA . ASP A 1 330 ? 21.691 12.103 -12.261 1.00 98.06 330 ASP A CA 1
ATOM 2662 C C . ASP A 1 330 ? 20.280 11.535 -12.085 1.00 98.06 330 ASP A C 1
ATOM 2664 O O . ASP A 1 330 ? 19.495 11.490 -13.033 1.00 98.06 330 ASP A O 1
ATOM 2668 N N . ILE A 1 331 ? 19.918 11.152 -10.857 1.00 98.25 331 ILE A N 1
ATOM 2669 C CA . ILE A 1 331 ? 18.585 10.628 -10.551 1.00 98.25 331 ILE A CA 1
ATOM 2670 C C . ILE A 1 331 ? 17.510 11.699 -10.716 1.00 98.25 331 ILE A C 1
ATOM 2672 O O . ILE A 1 331 ? 16.432 11.377 -11.201 1.00 98.25 331 ILE A O 1
ATOM 2676 N N . ASN A 1 332 ? 17.779 12.962 -10.384 1.00 98.56 332 ASN A N 1
ATOM 2677 C CA . ASN A 1 332 ? 16.825 14.046 -10.620 1.00 98.56 332 ASN A CA 1
ATOM 2678 C C . ASN A 1 332 ? 16.533 14.213 -12.115 1.00 98.56 332 ASN A C 1
ATOM 2680 O O . ASN A 1 332 ? 15.366 14.239 -12.505 1.00 98.56 332 ASN A O 1
ATOM 2684 N N . ALA A 1 333 ? 17.580 14.267 -12.945 1.00 98.44 333 ALA A N 1
ATOM 2685 C CA . ALA A 1 333 ? 17.433 14.364 -14.396 1.00 98.44 333 ALA A CA 1
ATOM 2686 C C . ALA A 1 333 ? 16.695 13.146 -14.976 1.00 98.44 333 ALA A C 1
ATOM 2688 O O . ALA A 1 333 ? 15.815 13.287 -15.825 1.00 98.44 333 ALA A O 1
ATOM 2689 N N . LEU A 1 334 ? 17.012 11.950 -14.477 1.00 98.38 334 LEU A N 1
ATOM 2690 C CA . LEU A 1 334 ? 16.358 10.712 -14.879 1.00 98.38 334 LEU A CA 1
ATOM 2691 C C . LEU A 1 334 ? 14.887 10.673 -14.448 1.00 98.38 334 LEU A C 1
ATOM 2693 O O . LEU A 1 334 ? 14.048 10.245 -15.233 1.00 98.38 334 LEU A O 1
ATOM 2697 N N . THR A 1 335 ? 14.551 11.126 -13.238 1.00 98.38 335 THR A N 1
ATOM 2698 C CA . THR A 1 335 ? 13.165 11.213 -12.754 1.00 98.38 335 THR A CA 1
ATOM 2699 C C . THR A 1 335 ? 12.338 12.153 -13.631 1.00 98.38 335 THR A C 1
ATOM 2701 O O . THR A 1 335 ? 11.231 11.789 -14.030 1.00 98.38 335 THR A O 1
ATOM 2704 N N . ASP A 1 336 ? 12.886 13.318 -13.991 1.00 98.25 336 ASP A N 1
ATOM 2705 C CA . ASP A 1 336 ? 12.223 14.271 -14.889 1.00 98.25 336 ASP A CA 1
ATOM 2706 C C . ASP A 1 336 ? 12.008 13.658 -16.297 1.00 98.25 336 ASP A C 1
ATOM 2708 O O . ASP A 1 336 ? 10.941 13.816 -16.899 1.00 98.25 336 ASP A O 1
ATOM 2712 N N . ALA A 1 337 ? 12.973 12.877 -16.802 1.00 98.06 337 ALA A N 1
ATOM 2713 C CA . ALA A 1 337 ? 12.842 12.143 -18.064 1.00 98.06 337 ALA A CA 1
ATOM 2714 C C . ALA A 1 337 ? 11.824 10.988 -17.989 1.00 98.06 337 ALA A C 1
ATOM 2716 O O . ALA A 1 337 ? 11.045 10.793 -18.919 1.00 98.06 337 ALA A O 1
ATOM 2717 N N . PHE A 1 338 ? 11.781 10.243 -16.878 1.00 96.38 338 PHE A N 1
ATOM 2718 C CA . PHE A 1 338 ? 10.786 9.193 -16.631 1.00 96.38 338 PHE A CA 1
ATOM 2719 C C . PHE A 1 338 ? 9.370 9.758 -16.695 1.00 96.38 338 PHE A C 1
ATOM 2721 O O . PHE A 1 338 ? 8.512 9.182 -17.357 1.00 96.38 338 PHE A O 1
ATOM 2728 N N . ALA A 1 339 ? 9.141 10.894 -16.034 1.00 96.06 339 ALA A N 1
ATOM 2729 C CA . ALA A 1 339 ? 7.830 11.525 -15.935 1.00 96.06 339 ALA A CA 1
ATOM 2730 C C . ALA A 1 339 ? 7.274 12.016 -17.284 1.00 96.06 339 ALA A C 1
ATOM 2732 O O . ALA A 1 339 ? 6.066 12.205 -17.403 1.00 96.06 339 ALA A O 1
ATOM 2733 N N . THR A 1 340 ? 8.136 12.219 -18.285 1.00 95.25 340 THR A N 1
ATOM 2734 C CA . THR A 1 340 ? 7.784 12.841 -19.574 1.00 95.25 340 THR A CA 1
ATOM 2735 C C . THR A 1 340 ? 8.023 11.943 -20.788 1.00 95.25 340 THR A C 1
ATOM 2737 O O . THR A 1 340 ? 7.800 12.368 -21.918 1.00 95.25 340 THR A O 1
ATOM 2740 N N . CYS A 1 341 ? 8.494 10.710 -20.594 1.00 95.00 341 CYS A N 1
ATOM 2741 C CA . CYS A 1 341 ? 8.804 9.820 -21.708 1.00 95.00 341 CYS A CA 1
ATOM 2742 C C . CYS A 1 341 ? 7.546 9.264 -22.401 1.00 95.00 341 CYS A C 1
ATOM 2744 O O . CYS A 1 341 ? 6.589 8.833 -21.759 1.00 95.00 341 CYS A O 1
ATOM 2746 N N . ASP A 1 342 ? 7.606 9.186 -23.733 1.00 92.94 342 ASP A N 1
ATOM 2747 C CA . ASP A 1 342 ? 6.452 8.828 -24.570 1.00 92.94 342 ASP A CA 1
ATOM 2748 C C . ASP A 1 342 ? 6.639 7.535 -25.372 1.00 92.94 342 ASP A C 1
ATOM 2750 O O . ASP A 1 342 ? 5.729 7.106 -26.083 1.00 92.94 342 ASP A O 1
ATOM 2754 N N . THR A 1 343 ? 7.806 6.889 -25.286 1.00 97.69 343 THR A N 1
ATOM 2755 C CA . THR A 1 343 ? 8.073 5.646 -26.022 1.00 97.69 343 THR A CA 1
ATOM 2756 C C . THR A 1 343 ? 8.628 4.545 -25.128 1.00 97.69 343 THR A C 1
ATOM 2758 O O . THR A 1 343 ? 9.465 4.779 -24.256 1.00 97.69 343 THR A O 1
ATOM 2761 N N . LEU A 1 344 ? 8.221 3.304 -25.412 1.00 98.31 344 LEU A N 1
ATOM 2762 C CA . LEU A 1 344 ? 8.692 2.123 -24.689 1.00 98.31 344 LEU A CA 1
ATOM 2763 C C . LEU A 1 344 ? 10.220 1.970 -24.738 1.00 98.31 344 LEU A C 1
ATOM 2765 O O . LEU A 1 344 ? 10.819 1.594 -23.737 1.00 98.31 344 LEU A O 1
ATOM 2769 N N . ASN A 1 345 ? 10.853 2.242 -25.886 1.00 98.19 345 ASN A N 1
ATOM 2770 C CA . ASN A 1 345 ? 12.306 2.090 -26.022 1.00 98.19 345 ASN A CA 1
ATOM 2771 C C . ASN A 1 345 ? 13.050 3.090 -25.116 1.00 98.19 345 ASN A C 1
ATOM 2773 O O . ASN A 1 345 ? 13.956 2.684 -24.398 1.00 98.19 345 ASN A O 1
ATOM 2777 N N . GLN A 1 346 ? 12.630 4.363 -25.095 1.00 98.12 346 GLN A N 1
ATOM 2778 C CA . GLN A 1 346 ? 13.212 5.365 -24.192 1.00 98.12 346 GLN A CA 1
ATOM 2779 C C . GLN A 1 346 ? 13.002 4.969 -22.729 1.00 98.12 346 GLN A C 1
ATOM 2781 O O . GLN A 1 346 ? 13.928 5.038 -21.931 1.00 98.12 346 GLN A O 1
ATOM 2786 N N . PHE A 1 347 ? 11.808 4.488 -22.375 1.00 98.38 347 PHE A N 1
ATOM 2787 C CA . PHE A 1 347 ? 11.533 4.029 -21.015 1.00 98.38 347 PHE A CA 1
ATOM 2788 C C . PHE A 1 347 ? 12.409 2.840 -20.598 1.00 98.38 347 PHE A C 1
ATOM 2790 O O . PHE A 1 347 ? 12.877 2.781 -19.465 1.00 98.38 347 PHE A O 1
ATOM 2797 N N . GLN A 1 348 ? 12.669 1.903 -21.514 1.00 98.62 348 GLN A N 1
ATOM 2798 C CA . GLN A 1 348 ? 13.583 0.782 -21.284 1.00 98.62 348 GLN A CA 1
ATOM 2799 C C . GLN A 1 348 ? 15.023 1.255 -21.040 1.00 98.62 348 GLN A C 1
ATOM 2801 O O . GLN A 1 348 ? 15.649 0.801 -20.084 1.00 98.62 348 GLN A O 1
ATOM 2806 N N . GLU A 1 349 ? 15.517 2.202 -21.843 1.00 98.44 349 GLU A N 1
ATOM 2807 C CA . GLU A 1 349 ? 16.837 2.816 -21.649 1.00 98.44 349 GLU A CA 1
ATOM 2808 C C . GLU A 1 349 ? 16.935 3.529 -20.295 1.00 98.44 349 GLU A C 1
ATOM 2810 O O . GLU A 1 349 ? 17.919 3.354 -19.576 1.00 98.44 349 GLU A O 1
ATOM 2815 N N . LEU A 1 350 ? 15.897 4.279 -19.916 1.00 98.56 350 LEU A N 1
ATOM 2816 C CA . LEU A 1 350 ? 15.829 4.961 -18.626 1.00 98.56 350 LEU A CA 1
ATOM 2817 C C . LEU A 1 350 ? 15.791 3.965 -17.452 1.00 98.56 350 LEU A C 1
ATOM 2819 O O . LEU A 1 350 ? 16.473 4.191 -16.454 1.00 98.56 350 LEU A O 1
ATOM 2823 N N . ILE A 1 351 ? 15.060 2.846 -17.561 1.00 98.38 351 ILE A N 1
ATOM 2824 C CA . ILE A 1 351 ? 15.085 1.763 -16.559 1.00 98.38 351 ILE A CA 1
ATOM 2825 C C . ILE A 1 351 ? 16.499 1.210 -16.389 1.00 98.38 351 ILE A C 1
ATOM 2827 O O . ILE A 1 351 ? 16.975 1.091 -15.261 1.00 98.38 351 ILE A O 1
ATOM 2831 N N . ASP A 1 352 ? 17.165 0.858 -17.490 1.00 98.38 352 ASP A N 1
ATOM 2832 C CA . ASP A 1 352 ? 18.483 0.227 -17.420 1.00 98.38 352 ASP A CA 1
ATOM 2833 C C . ASP A 1 352 ? 19.536 1.215 -16.856 1.00 98.38 352 ASP A C 1
ATOM 2835 O O . ASP A 1 352 ? 20.388 0.821 -16.056 1.00 98.38 352 ASP A O 1
ATOM 2839 N N . GLN A 1 353 ? 19.438 2.513 -17.181 1.00 98.38 353 GLN A N 1
ATOM 2840 C CA . GLN A 1 353 ? 20.264 3.567 -16.570 1.00 98.38 353 GLN A CA 1
ATOM 2841 C C . GLN A 1 353 ? 19.988 3.722 -15.070 1.00 98.38 353 GLN A C 1
ATOM 2843 O O . GLN A 1 353 ? 20.926 3.779 -14.272 1.00 98.38 353 GLN A O 1
ATOM 2848 N N . HIS A 1 354 ? 18.712 3.758 -14.678 1.00 98.06 354 HIS A N 1
ATOM 2849 C CA . HIS A 1 354 ? 18.303 3.885 -13.281 1.00 98.06 354 HIS A CA 1
ATOM 2850 C C . HIS A 1 354 ? 18.853 2.737 -12.432 1.00 98.06 354 HIS A C 1
ATOM 2852 O O . HIS A 1 354 ? 19.503 2.984 -11.414 1.00 98.06 354 HIS A O 1
ATOM 2858 N N . GLU A 1 355 ? 18.668 1.491 -12.878 1.00 97.50 355 GLU A N 1
ATOM 2859 C CA . GLU A 1 355 ? 19.153 0.315 -12.153 1.00 97.50 355 GLU A CA 1
ATOM 2860 C C . GLU A 1 355 ? 20.683 0.305 -12.049 1.00 97.50 355 GLU A C 1
ATOM 2862 O O . GLU A 1 355 ? 21.228 -0.062 -11.010 1.00 97.50 355 GLU A O 1
ATOM 2867 N N . SER A 1 356 ? 21.391 0.756 -13.089 1.00 96.94 356 SER A N 1
ATOM 2868 C CA . SER A 1 356 ? 22.849 0.898 -13.045 1.00 96.94 356 SER A CA 1
ATOM 2869 C C . SER A 1 356 ? 23.291 1.919 -11.986 1.00 96.94 356 SER A C 1
ATOM 2871 O O . SER A 1 356 ? 24.217 1.654 -11.215 1.00 96.94 356 SER A O 1
ATOM 2873 N N . ILE A 1 357 ? 22.633 3.081 -11.915 1.00 96.38 357 ILE A N 1
ATOM 2874 C CA . ILE A 1 357 ? 22.968 4.145 -10.956 1.00 96.38 357 ILE A CA 1
ATOM 2875 C C . ILE A 1 357 ? 22.670 3.695 -9.518 1.00 96.38 357 ILE A C 1
ATOM 2877 O O . ILE A 1 357 ? 23.548 3.773 -8.652 1.00 96.38 357 ILE A O 1
ATOM 2881 N N . ILE A 1 358 ? 21.462 3.178 -9.259 1.00 95.31 358 ILE A N 1
ATOM 2882 C CA . ILE A 1 358 ? 21.081 2.726 -7.915 1.00 95.31 358 ILE A CA 1
ATOM 2883 C C . ILE A 1 358 ? 21.896 1.500 -7.493 1.00 95.31 358 ILE A C 1
ATOM 2885 O O . ILE A 1 358 ? 22.364 1.447 -6.354 1.00 95.31 358 ILE A O 1
ATOM 2889 N N . GLY A 1 359 ? 22.150 0.549 -8.395 1.00 94.69 359 GLY A N 1
ATOM 2890 C CA . GLY A 1 359 ? 23.010 -0.602 -8.121 1.00 94.69 359 GLY A CA 1
ATOM 2891 C C . GLY A 1 359 ? 24.423 -0.179 -7.709 1.00 94.69 359 GLY A C 1
ATOM 2892 O O . GLY A 1 359 ? 24.968 -0.681 -6.725 1.00 94.69 359 GLY A O 1
ATOM 2893 N N . LYS A 1 360 ? 24.994 0.832 -8.377 1.00 94.44 360 LYS A N 1
ATOM 2894 C CA . LYS A 1 360 ? 26.325 1.361 -8.049 1.00 94.44 360 LYS A CA 1
ATOM 2895 C C . LYS A 1 360 ? 26.379 2.014 -6.663 1.00 94.44 360 LYS A C 1
ATOM 2897 O O . LYS A 1 360 ? 27.273 1.677 -5.890 1.00 94.44 360 LYS A O 1
ATOM 2902 N N . ILE A 1 361 ? 25.444 2.910 -6.322 1.00 93.38 361 ILE A N 1
ATOM 2903 C CA . ILE A 1 361 ? 25.461 3.589 -5.007 1.00 93.38 361 ILE A CA 1
ATOM 2904 C C . ILE A 1 361 ? 25.088 2.648 -3.856 1.00 93.38 361 ILE A C 1
ATOM 2906 O O . ILE A 1 361 ? 25.563 2.810 -2.733 1.00 93.38 361 ILE A O 1
ATOM 2910 N N . THR A 1 362 ? 24.254 1.643 -4.119 1.00 91.75 362 THR A N 1
ATOM 2911 C CA . THR A 1 362 ? 23.893 0.641 -3.111 1.00 91.75 362 THR A CA 1
ATOM 2912 C C . THR A 1 362 ? 24.903 -0.494 -3.018 1.00 91.75 362 THR A C 1
ATOM 2914 O O . THR A 1 362 ? 24.803 -1.262 -2.070 1.00 91.75 362 THR A O 1
ATOM 2917 N N . ASN A 1 363 ? 25.878 -0.589 -3.932 1.00 92.00 363 ASN A N 1
ATOM 2918 C CA . ASN A 1 363 ? 26.800 -1.718 -4.084 1.00 92.00 363 ASN A CA 1
ATOM 2919 C C . ASN A 1 363 ? 26.065 -3.063 -4.262 1.00 92.00 363 ASN A C 1
ATOM 2921 O O . ASN A 1 363 ? 26.360 -4.059 -3.598 1.00 92.00 363 ASN A O 1
ATOM 2925 N N . GLN A 1 364 ? 25.056 -3.072 -5.133 1.00 90.81 364 GLN A N 1
ATOM 2926 C CA . GLN A 1 364 ? 24.215 -4.229 -5.432 1.00 90.81 364 GLN A CA 1
ATOM 2927 C C . GLN A 1 364 ? 24.097 -4.431 -6.942 1.00 90.81 364 GLN A C 1
ATOM 2929 O O . GLN A 1 364 ? 24.195 -3.489 -7.728 1.00 90.81 364 GLN A O 1
ATOM 2934 N N . ARG A 1 365 ? 23.904 -5.683 -7.365 1.00 93.62 365 ARG A N 1
ATOM 2935 C CA . ARG A 1 365 ? 23.701 -5.996 -8.784 1.00 93.62 365 ARG A CA 1
ATOM 2936 C C . ARG A 1 365 ? 22.243 -5.745 -9.170 1.00 93.62 365 ARG A C 1
ATOM 2938 O O . ARG A 1 365 ? 21.365 -6.106 -8.384 1.00 93.62 365 ARG A O 1
ATOM 2945 N N . PRO A 1 366 ? 21.964 -5.190 -10.360 1.00 95.62 366 PRO A N 1
ATOM 2946 C CA . PRO A 1 366 ? 20.612 -5.116 -10.904 1.00 95.62 366 PRO A CA 1
ATOM 2947 C C . PRO A 1 366 ? 19.905 -6.470 -10.910 1.00 95.62 366 PRO A C 1
ATOM 2949 O O . PRO A 1 366 ? 20.483 -7.492 -11.291 1.00 95.62 366 PRO A O 1
ATOM 2952 N N . VAL A 1 367 ? 18.618 -6.476 -10.559 1.00 94.50 367 VAL A N 1
ATOM 2953 C CA . VAL A 1 367 ? 17.814 -7.711 -10.492 1.00 94.50 367 VAL A CA 1
ATOM 2954 C C . VAL A 1 367 ? 17.758 -8.422 -11.846 1.00 94.50 367 VAL A C 1
ATOM 2956 O O . VAL A 1 367 ? 17.751 -9.653 -11.913 1.00 94.50 367 VAL A O 1
ATOM 2959 N N . LYS A 1 368 ? 17.772 -7.653 -12.941 1.00 96.31 368 LYS A N 1
ATOM 2960 C CA . LYS A 1 368 ? 17.871 -8.186 -14.304 1.00 96.31 368 LYS A CA 1
ATOM 2961 C C . LYS A 1 368 ? 19.118 -9.048 -14.486 1.00 96.31 368 LYS A C 1
ATOM 2963 O O . LYS A 1 368 ? 19.014 -10.156 -14.998 1.00 96.31 368 LYS A O 1
ATOM 2968 N N . GLU A 1 369 ? 20.277 -8.561 -14.052 1.00 95.69 369 GLU A N 1
ATOM 2969 C CA . GLU A 1 369 ? 21.551 -9.271 -14.188 1.00 95.69 369 GLU A CA 1
ATOM 2970 C C . GLU A 1 369 ? 21.613 -10.514 -13.299 1.00 95.69 369 GLU A C 1
ATOM 2972 O O . GLU A 1 369 ? 22.168 -11.535 -13.704 1.00 95.69 369 GLU A O 1
ATOM 2977 N N . GLU A 1 370 ? 21.031 -10.434 -12.101 1.00 94.19 370 GLU A N 1
ATOM 2978 C CA . GLU A 1 370 ? 21.055 -11.520 -11.122 1.00 94.19 370 GLU A CA 1
ATOM 2979 C C . GLU A 1 370 ? 20.087 -12.659 -11.475 1.00 94.19 370 GLU A C 1
ATOM 2981 O O . GLU A 1 370 ? 20.466 -13.829 -11.416 1.00 94.19 370 GLU A O 1
ATOM 2986 N N . LEU A 1 371 ? 18.847 -12.337 -11.856 1.00 94.75 371 LEU A N 1
ATOM 2987 C CA . LEU A 1 371 ? 17.763 -13.322 -11.975 1.00 94.75 371 LEU A CA 1
ATOM 2988 C C . LEU A 1 371 ? 17.256 -13.521 -13.408 1.00 94.75 371 LEU A C 1
ATOM 2990 O O . LEU A 1 371 ? 16.725 -14.586 -13.736 1.00 94.75 371 LEU A O 1
ATOM 2994 N N . PHE A 1 372 ? 17.406 -12.520 -14.279 1.00 96.62 372 PHE A N 1
ATOM 2995 C CA . PHE A 1 372 ? 16.699 -12.461 -15.562 1.00 96.62 372 PHE A CA 1
ATOM 2996 C C . PHE A 1 372 ? 17.598 -12.092 -16.745 1.00 96.62 372 PHE A C 1
ATOM 2998 O O . PHE A 1 372 ? 17.136 -11.456 -17.687 1.00 96.62 372 PHE A O 1
ATOM 3005 N N . LYS A 1 373 ? 18.863 -12.527 -16.726 1.00 95.38 373 LYS A N 1
ATOM 3006 C CA . LYS A 1 373 ? 19.886 -12.153 -17.718 1.00 95.38 373 LYS A CA 1
ATOM 3007 C C . LYS A 1 373 ? 19.455 -12.349 -19.180 1.00 95.38 373 LYS A C 1
ATOM 3009 O O . LYS A 1 373 ? 19.778 -11.529 -20.030 1.00 95.38 373 LYS A O 1
ATOM 3014 N N . GLU A 1 374 ? 18.692 -13.406 -19.456 1.00 95.00 374 GLU A N 1
ATOM 3015 C CA . GLU A 1 374 ? 18.227 -13.764 -20.807 1.00 95.00 374 GLU A CA 1
ATOM 3016 C C . GLU A 1 374 ? 16.907 -13.078 -21.211 1.00 95.00 374 GLU A C 1
ATOM 3018 O O . GLU A 1 374 ? 16.389 -13.302 -22.308 1.00 95.00 374 GLU A O 1
ATOM 3023 N N . PHE A 1 375 ? 16.313 -12.270 -20.328 1.00 97.56 375 PHE A N 1
ATOM 3024 C CA . PHE A 1 375 ? 15.037 -11.620 -20.593 1.00 97.56 375 PHE A CA 1
ATOM 3025 C C . PHE A 1 375 ? 15.183 -10.494 -21.621 1.00 97.56 375 PHE A C 1
ATOM 3027 O O . PHE A 1 375 ? 15.966 -9.558 -21.455 1.00 97.56 375 PHE A O 1
ATOM 3034 N N . LYS A 1 376 ? 14.360 -10.548 -22.673 1.00 94.75 376 LYS A N 1
ATOM 3035 C CA . LYS A 1 376 ? 14.299 -9.525 -23.724 1.00 94.75 376 LYS A CA 1
ATOM 3036 C C . LYS A 1 376 ? 13.343 -8.400 -23.311 1.00 94.75 376 LYS A C 1
ATOM 3038 O O . LYS A 1 376 ? 12.179 -8.361 -23.712 1.00 94.75 376 LYS A O 1
ATOM 3043 N N . GLY A 1 377 ? 13.850 -7.502 -22.475 1.00 97.31 377 GLY A N 1
ATOM 3044 C CA . GLY A 1 377 ? 13.165 -6.314 -21.966 1.00 97.31 377 GLY A CA 1
ATOM 3045 C C . GLY A 1 377 ? 13.981 -5.657 -20.856 1.00 97.31 377 GLY A C 1
ATOM 3046 O O . GLY A 1 377 ? 15.128 -6.043 -20.630 1.00 97.31 377 GLY A O 1
ATOM 3047 N N . SER A 1 378 ? 13.395 -4.702 -20.142 1.00 98.50 378 SER A N 1
ATOM 3048 C CA . SER A 1 378 ? 14.055 -4.036 -19.009 1.00 98.50 378 SER A CA 1
ATOM 3049 C C . SER A 1 378 ? 13.298 -4.335 -17.722 1.00 98.50 378 SER A C 1
ATOM 3051 O O . SER A 1 378 ? 12.078 -4.513 -17.733 1.00 98.50 378 SER A O 1
ATOM 3053 N N . VAL A 1 379 ? 14.047 -4.486 -16.632 1.00 98.12 379 VAL A N 1
ATOM 3054 C CA . VAL A 1 379 ? 13.546 -4.912 -15.324 1.00 98.12 379 VAL A CA 1
ATOM 3055 C C . VAL A 1 379 ? 14.108 -3.960 -14.288 1.00 98.12 379 VAL A C 1
ATOM 3057 O O . VAL A 1 379 ? 15.317 -3.759 -14.262 1.00 98.12 379 VAL A O 1
ATOM 3060 N N . LYS A 1 380 ? 13.232 -3.423 -13.445 1.00 94.75 380 LYS A N 1
ATOM 3061 C CA . LYS A 1 380 ? 13.549 -2.468 -12.389 1.00 94.75 380 LYS A CA 1
ATOM 3062 C C . LYS A 1 380 ? 13.054 -2.961 -11.031 1.00 94.75 380 LYS A C 1
ATOM 3064 O O . LYS A 1 380 ? 11.937 -3.465 -10.932 1.00 94.75 380 LYS A O 1
ATOM 3069 N N . SER A 1 381 ? 13.839 -2.749 -9.983 1.00 94.56 381 SER A N 1
ATOM 3070 C CA . SER A 1 381 ? 13.437 -2.938 -8.586 1.00 94.56 381 SER A CA 1
ATOM 3071 C C . SER A 1 381 ? 12.453 -1.853 -8.133 1.00 94.56 381 SER A C 1
ATOM 3073 O O . SER A 1 381 ? 12.619 -0.690 -8.495 1.00 94.56 381 SER A O 1
ATOM 3075 N N . LEU A 1 382 ? 11.448 -2.203 -7.319 1.00 91.88 382 LEU A N 1
ATOM 3076 C CA . LEU A 1 382 ? 10.507 -1.232 -6.741 1.00 91.88 382 LEU A CA 1
ATOM 3077 C C . LEU A 1 382 ? 10.646 -1.196 -5.218 1.00 91.88 382 LEU A C 1
ATOM 3079 O O . LEU A 1 382 ? 10.161 -2.068 -4.498 1.00 91.88 382 LEU A O 1
ATOM 3083 N N . GLY A 1 383 ? 11.289 -0.147 -4.706 1.00 83.19 383 GLY A N 1
ATOM 3084 C CA . GLY A 1 383 ? 11.539 0.011 -3.272 1.00 83.19 383 GLY A CA 1
ATOM 3085 C C . GLY A 1 383 ? 12.799 -0.714 -2.788 1.00 83.19 383 GLY A C 1
ATOM 3086 O O . GLY A 1 383 ? 13.900 -0.384 -3.216 1.00 83.19 383 GLY A O 1
ATOM 3087 N N . ALA A 1 384 ? 12.667 -1.632 -1.822 1.00 78.12 384 ALA A N 1
ATOM 3088 C CA . ALA A 1 384 ? 13.826 -2.333 -1.267 1.00 78.12 384 ALA A CA 1
ATOM 3089 C C . ALA A 1 384 ? 14.336 -3.386 -2.267 1.00 78.12 384 ALA A C 1
ATOM 3091 O O . ALA A 1 384 ? 13.609 -4.303 -2.641 1.00 78.12 384 ALA A O 1
ATOM 3092 N N . TRP A 1 385 ? 15.583 -3.228 -2.697 1.00 82.56 385 TRP A N 1
ATOM 3093 C CA . TRP A 1 385 ? 16.215 -3.963 -3.791 1.00 82.56 385 TRP A CA 1
ATOM 3094 C C . TRP A 1 385 ? 16.164 -5.491 -3.632 1.00 82.56 385 TRP A C 1
ATOM 3096 O O . TRP A 1 385 ? 16.363 -6.032 -2.540 1.00 82.56 385 TRP A O 1
ATOM 3106 N N . GLY A 1 386 ? 15.939 -6.205 -4.740 1.00 72.69 386 GLY A N 1
ATOM 3107 C CA . GLY A 1 386 ? 16.027 -7.670 -4.780 1.00 72.69 386 GLY A CA 1
ATOM 3108 C C . GLY A 1 386 ? 14.841 -8.432 -4.172 1.00 72.69 386 GLY A C 1
ATOM 3109 O O . GLY A 1 386 ? 15.010 -9.573 -3.729 1.00 72.69 386 GLY A O 1
ATOM 3110 N N . GLY A 1 387 ? 13.650 -7.834 -4.098 1.00 83.88 387 GLY A N 1
ATOM 3111 C CA . GLY A 1 387 ? 12.414 -8.536 -3.738 1.00 83.88 387 GLY A CA 1
ATOM 3112 C C . GLY A 1 387 ? 11.162 -7.679 -3.921 1.00 83.88 387 GLY A C 1
ATOM 3113 O O . GLY A 1 387 ? 11.183 -6.715 -4.675 1.00 83.88 387 GLY A O 1
ATOM 3114 N N . ASP A 1 388 ? 10.069 -8.067 -3.263 1.00 90.00 388 ASP A N 1
ATOM 3115 C CA . ASP A 1 388 ? 8.722 -7.527 -3.475 1.00 90.00 388 ASP A CA 1
ATOM 3116 C C . ASP A 1 388 ? 8.348 -7.516 -4.969 1.00 90.00 388 ASP A C 1
ATOM 3118 O O . ASP A 1 388 ? 8.446 -8.557 -5.620 1.00 90.00 388 ASP A O 1
ATOM 3122 N N . PHE A 1 389 ? 7.893 -6.388 -5.513 1.00 95.50 389 PHE A N 1
ATOM 3123 C CA . PHE A 1 389 ? 7.604 -6.250 -6.937 1.00 95.50 389 PHE A CA 1
ATOM 3124 C C . PHE A 1 389 ? 8.792 -5.669 -7.709 1.00 95.50 389 PHE A C 1
ATOM 3126 O O . PHE A 1 389 ? 9.494 -4.779 -7.237 1.00 95.50 389 PHE A O 1
ATOM 3133 N N . ILE A 1 390 ? 8.938 -6.118 -8.951 1.00 97.19 390 ILE A N 1
ATOM 3134 C CA . ILE A 1 390 ? 9.725 -5.449 -9.989 1.00 97.19 390 ILE A CA 1
ATOM 3135 C C . ILE A 1 390 ? 8.797 -4.847 -11.042 1.00 97.19 390 ILE A C 1
ATOM 3137 O O . ILE A 1 390 ? 7.719 -5.388 -11.304 1.00 97.19 390 ILE A O 1
ATOM 3141 N N . LEU A 1 391 ? 9.232 -3.758 -11.671 1.00 98.00 391 LEU A N 1
ATOM 3142 C CA . LEU A 1 391 ? 8.634 -3.226 -12.891 1.00 98.00 391 LEU A CA 1
ATOM 3143 C C . LEU A 1 391 ? 9.329 -3.852 -14.097 1.00 98.00 391 LEU A C 1
ATOM 3145 O O . LEU A 1 391 ? 10.553 -3.870 -14.189 1.00 98.00 391 LEU A O 1
ATOM 3149 N N . VAL A 1 392 ? 8.538 -4.344 -15.038 1.00 98.56 392 VAL A N 1
ATOM 3150 C CA . VAL A 1 392 ? 8.994 -4.969 -16.273 1.00 98.56 392 VAL A CA 1
ATOM 3151 C C . VAL A 1 392 ? 8.437 -4.187 -17.449 1.00 98.56 392 VAL A C 1
ATOM 3153 O O . VAL A 1 392 ? 7.225 -4.034 -17.571 1.00 98.56 392 VAL A O 1
ATOM 3156 N N . ALA A 1 393 ? 9.320 -3.758 -18.345 1.00 98.50 393 ALA A N 1
ATOM 3157 C CA . ALA A 1 393 ? 8.964 -3.156 -19.622 1.00 98.50 393 ALA A CA 1
ATOM 3158 C C . ALA A 1 393 ? 9.328 -4.120 -20.757 1.00 98.50 393 ALA A C 1
ATOM 3160 O O . ALA A 1 393 ? 10.506 -4.451 -20.947 1.00 98.50 393 ALA A O 1
ATOM 3161 N N . SER A 1 394 ? 8.336 -4.591 -21.519 1.00 98.12 394 SER A N 1
ATOM 3162 C CA . SER A 1 394 ? 8.561 -5.539 -22.618 1.00 98.12 394 SER A CA 1
ATOM 3163 C C . SER A 1 394 ? 7.563 -5.383 -23.763 1.00 98.12 394 SER A C 1
ATOM 3165 O O . SER A 1 394 ? 6.367 -5.195 -23.557 1.00 98.12 394 SER A O 1
ATOM 3167 N N . LYS A 1 395 ? 8.063 -5.533 -24.997 1.00 97.25 395 LYS A N 1
ATOM 3168 C CA . LYS A 1 395 ? 7.252 -5.482 -26.227 1.00 97.25 395 LYS A CA 1
ATOM 3169 C C . LYS A 1 395 ? 6.237 -6.621 -26.300 1.00 97.25 395 LYS A C 1
ATOM 3171 O O . LYS A 1 395 ? 5.162 -6.452 -26.861 1.00 97.25 395 LYS A O 1
ATOM 3176 N N . THR A 1 396 ? 6.582 -7.778 -25.745 1.00 96.19 396 THR A N 1
ATOM 3177 C CA . THR A 1 396 ? 5.744 -8.981 -25.748 1.00 96.19 396 THR A CA 1
ATOM 3178 C C . THR A 1 396 ? 5.268 -9.300 -24.341 1.00 96.19 396 THR A C 1
ATOM 3180 O O . THR A 1 396 ? 5.956 -8.980 -23.376 1.00 96.19 396 THR A O 1
ATOM 3183 N N . ASN A 1 397 ? 4.132 -9.991 -24.220 1.00 97.25 397 ASN A N 1
ATOM 3184 C CA . ASN A 1 397 ? 3.640 -10.452 -22.924 1.00 97.25 397 ASN A CA 1
ATOM 3185 C C . ASN A 1 397 ? 4.695 -11.346 -22.236 1.00 97.25 397 ASN A C 1
ATOM 3187 O O . ASN A 1 397 ? 5.009 -12.416 -22.761 1.00 97.25 397 ASN A O 1
ATOM 3191 N N . PRO A 1 398 ? 5.230 -10.949 -21.067 1.00 97.56 398 PRO A N 1
ATOM 3192 C CA . PRO A 1 398 ? 6.323 -11.670 -20.435 1.00 97.56 398 PRO A CA 1
ATOM 3193 C C . PRO A 1 398 ? 5.854 -12.798 -19.498 1.00 97.56 398 PRO A C 1
ATOM 3195 O O . PRO A 1 398 ? 6.680 -13.428 -18.839 1.00 97.56 398 PRO A O 1
ATOM 3198 N N . THR A 1 399 ? 4.542 -13.057 -19.421 1.00 97.50 399 THR A N 1
ATOM 3199 C CA . THR A 1 399 ? 3.925 -13.968 -18.441 1.00 97.50 399 THR A CA 1
ATOM 3200 C C . THR A 1 399 ? 4.577 -15.349 -18.412 1.00 97.50 399 THR A C 1
ATOM 3202 O O . THR A 1 399 ? 4.994 -15.803 -17.347 1.00 97.50 399 THR A O 1
ATOM 3205 N N . ASP A 1 400 ? 4.712 -16.003 -19.567 1.00 97.62 400 ASP A N 1
ATOM 3206 C CA . ASP A 1 400 ? 5.238 -17.372 -19.636 1.00 97.62 400 ASP A CA 1
ATOM 3207 C C . ASP A 1 400 ? 6.706 -17.442 -19.205 1.00 97.62 400 ASP A C 1
ATOM 3209 O O . ASP A 1 400 ? 7.111 -18.382 -18.522 1.00 97.62 400 ASP A O 1
ATOM 3213 N N . TYR A 1 401 ? 7.494 -16.409 -19.528 1.00 98.25 401 TYR A N 1
ATOM 3214 C CA . TYR A 1 401 ? 8.890 -16.322 -19.110 1.00 98.25 401 TYR A CA 1
ATOM 3215 C C . TYR A 1 401 ? 9.007 -16.290 -17.582 1.00 98.25 401 TYR A C 1
ATOM 3217 O O . TYR A 1 401 ? 9.719 -17.112 -17.007 1.00 98.25 401 TYR A O 1
ATOM 3225 N N . PHE A 1 402 ? 8.280 -15.398 -16.904 1.00 98.12 402 PHE A N 1
ATOM 3226 C CA . PHE A 1 402 ? 8.369 -15.272 -15.445 1.00 98.12 402 PHE A CA 1
ATOM 3227 C C . PHE A 1 402 ? 7.743 -16.461 -14.706 1.00 98.12 402 PHE A C 1
ATOM 3229 O O . PHE A 1 402 ? 8.333 -16.946 -13.738 1.00 98.12 402 PHE A O 1
ATOM 3236 N N . LYS A 1 403 ? 6.636 -17.022 -15.209 1.00 97.69 403 LYS A N 1
ATOM 3237 C CA . LYS A 1 403 ? 6.061 -18.262 -14.661 1.00 97.69 403 LYS A CA 1
ATOM 3238 C C . LYS A 1 403 ? 7.007 -19.450 -14.789 1.00 97.69 403 LYS A C 1
ATOM 3240 O O . LYS A 1 403 ? 7.173 -20.197 -13.831 1.00 97.69 403 LYS A O 1
ATOM 3245 N N . SER A 1 404 ? 7.708 -19.586 -15.919 1.00 97.25 404 SER A N 1
ATOM 3246 C CA . SER A 1 404 ? 8.727 -20.637 -16.093 1.00 97.25 404 SER A CA 1
ATOM 3247 C C . SER A 1 404 ? 9.887 -20.534 -15.090 1.00 97.25 404 SER A C 1
ATOM 3249 O O . SER A 1 404 ? 10.591 -21.513 -14.851 1.00 97.25 404 SER A O 1
ATOM 3251 N N . LYS A 1 405 ? 10.074 -19.354 -14.485 1.00 96.62 405 LYS A N 1
ATOM 3252 C CA . LYS A 1 405 ? 11.071 -19.065 -13.449 1.00 96.62 405 LYS A CA 1
ATOM 3253 C C . LYS A 1 405 ? 10.502 -19.135 -12.022 1.00 96.62 405 LYS A C 1
ATOM 3255 O O . LYS A 1 405 ? 11.246 -18.877 -11.082 1.00 96.62 405 LYS A O 1
ATOM 3260 N N . GLY A 1 406 ? 9.226 -19.495 -11.851 1.00 96.56 406 GLY A N 1
ATOM 3261 C CA . GLY A 1 406 ? 8.571 -19.640 -10.545 1.00 96.56 406 GLY A CA 1
ATOM 3262 C C . GLY A 1 406 ? 7.922 -18.366 -9.992 1.00 96.56 406 GLY A C 1
ATOM 3263 O O . GLY A 1 406 ? 7.638 -18.306 -8.797 1.00 96.56 406 GLY A O 1
ATOM 3264 N N . PHE A 1 407 ? 7.698 -17.342 -10.822 1.00 96.88 407 PHE A N 1
ATOM 3265 C CA . PHE A 1 407 ? 7.045 -16.092 -10.419 1.00 96.88 407 PHE A CA 1
ATOM 3266 C C . PHE A 1 407 ? 5.621 -16.020 -10.981 1.00 96.88 407 PHE A C 1
ATOM 3268 O O . PHE A 1 407 ? 5.406 -15.620 -12.124 1.00 96.88 407 PHE A O 1
ATOM 3275 N N . ASP A 1 408 ? 4.638 -16.423 -10.174 1.00 96.44 408 ASP A N 1
ATOM 3276 C CA . ASP A 1 408 ? 3.247 -16.581 -10.626 1.00 96.44 408 ASP A CA 1
ATOM 3277 C C . ASP A 1 408 ? 2.409 -15.299 -10.576 1.00 96.44 408 ASP A C 1
ATOM 3279 O O . ASP A 1 408 ? 1.424 -15.168 -11.307 1.00 96.44 408 ASP A O 1
ATOM 3283 N N . THR A 1 409 ? 2.781 -14.348 -9.715 1.00 96.75 409 THR A N 1
ATOM 3284 C CA . THR A 1 409 ? 2.042 -13.091 -9.551 1.00 96.75 409 THR A CA 1
ATOM 3285 C C . THR A 1 409 ? 2.571 -12.053 -10.530 1.00 96.75 409 THR A C 1
ATOM 3287 O O . THR A 1 409 ? 3.614 -11.441 -10.302 1.00 96.75 409 THR A O 1
ATOM 3290 N N . ILE A 1 410 ? 1.829 -11.865 -11.621 1.00 97.56 410 ILE A N 1
ATOM 3291 C CA . ILE A 1 410 ? 2.163 -10.955 -12.717 1.00 97.56 410 ILE A CA 1
ATOM 3292 C C . ILE A 1 410 ? 0.937 -10.091 -12.997 1.00 97.56 410 ILE A C 1
ATOM 3294 O O . ILE A 1 410 ? -0.132 -10.605 -13.325 1.00 97.56 410 ILE A O 1
ATOM 3298 N N . LEU A 1 411 ? 1.086 -8.780 -12.845 1.00 97.12 411 LEU A N 1
ATOM 3299 C CA . LEU A 1 411 ? 0.011 -7.800 -12.961 1.00 97.12 411 LEU A CA 1
ATOM 3300 C C . LEU A 1 411 ? 0.330 -6.824 -14.090 1.00 97.12 411 LEU A C 1
ATOM 3302 O O . LEU A 1 411 ? 1.479 -6.432 -14.262 1.00 97.12 411 LEU A O 1
ATOM 3306 N N . LYS A 1 412 ? -0.677 -6.416 -14.864 1.00 97.00 412 LYS A N 1
ATOM 3307 C CA . LYS A 1 412 ? -0.515 -5.335 -15.850 1.00 97.00 412 LYS A CA 1
ATOM 3308 C C . LYS A 1 412 ? -0.495 -3.982 -15.146 1.00 97.00 412 LYS A C 1
ATOM 3310 O O . LYS A 1 412 ? -1.084 -3.854 -14.071 1.00 97.00 412 LYS A O 1
ATOM 3315 N N . TYR A 1 413 ? 0.104 -2.976 -15.774 1.00 95.62 413 TYR A N 1
ATOM 3316 C CA . TYR A 1 413 ? 0.191 -1.625 -15.219 1.00 95.62 413 TYR A CA 1
ATOM 3317 C C . TYR A 1 413 ? -1.149 -1.080 -14.704 1.00 95.62 413 TYR A C 1
ATOM 3319 O O . TYR A 1 413 ? -1.273 -0.784 -13.516 1.00 95.62 413 TYR A O 1
ATOM 3327 N N . ASP A 1 414 ? -2.182 -1.092 -15.549 1.00 92.81 414 ASP A N 1
ATOM 3328 C CA . ASP A 1 414 ? -3.516 -0.562 -15.220 1.00 92.81 414 ASP A CA 1
ATOM 3329 C C . ASP A 1 414 ? -4.250 -1.346 -14.119 1.00 92.81 414 ASP A C 1
ATOM 3331 O O . ASP A 1 414 ? -5.239 -0.878 -13.563 1.00 92.81 414 ASP A O 1
ATOM 3335 N N . SER A 1 415 ? -3.785 -2.556 -13.792 1.00 94.75 415 SER A N 1
ATOM 3336 C CA . SER A 1 415 ? -4.339 -3.348 -12.684 1.00 94.75 415 SER A CA 1
ATOM 3337 C C . SER A 1 415 ? -3.694 -3.041 -11.333 1.00 94.75 415 SER A C 1
ATOM 3339 O O . SER A 1 415 ? -4.134 -3.575 -10.317 1.00 94.75 415 SER A O 1
ATOM 3341 N N . MET A 1 416 ? -2.642 -2.221 -11.319 1.00 94.81 416 MET A N 1
ATOM 3342 C CA . MET A 1 416 ? -1.877 -1.880 -10.124 1.00 94.81 416 MET A CA 1
ATOM 3343 C C . MET A 1 416 ? -1.867 -0.376 -9.864 1.00 94.81 416 MET A C 1
ATOM 3345 O O . MET A 1 416 ? -2.009 0.020 -8.711 1.00 94.81 416 MET A O 1
ATOM 3349 N N . VAL A 1 417 ? -1.702 0.453 -10.895 1.00 93.62 417 VAL A N 1
ATOM 3350 C CA . VAL A 1 417 ? -1.553 1.906 -10.750 1.00 93.62 417 VAL A CA 1
ATOM 3351 C C . VAL A 1 417 ? -2.902 2.606 -10.822 1.00 93.62 417 VAL A C 1
ATOM 3353 O O . VAL A 1 417 ? -3.740 2.301 -11.671 1.00 93.62 417 VAL A O 1
ATOM 3356 N N . LEU A 1 418 ? -3.114 3.552 -9.910 1.00 83.50 418 LEU A N 1
ATOM 3357 C CA . LEU A 1 418 ? -4.303 4.386 -9.891 1.00 83.50 418 LEU A CA 1
ATOM 3358 C C . LEU A 1 418 ? -4.187 5.483 -10.965 1.00 83.50 418 LEU A C 1
ATOM 3360 O O . LEU A 1 418 ? -3.623 6.545 -10.729 1.00 83.50 418 LEU A O 1
ATOM 3364 N N . ASN A 1 419 ? -4.712 5.204 -12.159 1.00 67.50 419 ASN A N 1
ATOM 3365 C CA . ASN A 1 419 ? -4.752 6.145 -13.281 1.00 67.50 419 ASN A CA 1
ATOM 3366 C C . ASN A 1 419 ? -6.042 6.980 -13.213 1.00 67.50 419 ASN A C 1
ATOM 3368 O O . ASN A 1 419 ? -7.035 6.627 -13.858 1.00 67.50 419 ASN A O 1
ATOM 3372 N N . LYS A 1 420 ? -6.079 8.037 -12.397 1.00 54.38 420 LYS A N 1
ATOM 3373 C CA . LYS A 1 420 ? -7.197 8.993 -12.391 1.00 54.38 420 LYS A CA 1
ATOM 3374 C C . LYS A 1 420 ? -6.729 10.434 -12.383 1.00 54.38 420 LYS A C 1
ATOM 3376 O O . LYS A 1 420 ? -5.806 10.744 -11.600 1.00 54.38 420 LYS A O 1
#

Foldseek 3Di:
DAKKKWWWKQFQVRDIDIDMDSDDVVQLVCLQVLNHDPVSSVGDDIDTQDMDIGRDRVVNVVVSVVCVPADPVLVVCVSVVVVVCNVVSPDDPDPPDVVNVVCCVVVVCVVVVQVVPKDKDKFFFKWWPFDFLLLLVWFKTWMFGWPWTKMKIKTKDPAQKEWEWEAELVRDTPDTDIGGLVCLQVLHDDPDPVVSLVSQLQNQLCVQPVVRSVDSIYIYMYMYTNDGPQQNRCPPLLVLLRVCVVSVGDSQSSCCSHPHDSCVRVVSRVDLAIWTWTQDVSDIDIDGDQADAPQLQQKKKFFPPDRDDLVVLNVLLVVQADPSVVLSVVRNVLNVCNRDDHDLVSNQVSLVVRQVSVCNSSVHHRPCVVQNVPDPWHWHDIHRPDGNIIMTGGPDDCQVVVVVSVTNDMGGSVNIGSND

Sequence (420 aa):
MPKGFVYILECSDGSFYTGSTIDLEKRISQHNSGQGANHTRKRLPVTLVFVEEFNRIDDAFYREKQIQGWNRNKKIALIKNHLELLPKLAECQNESHYKKWLRLRSATKKQEQSILNMQTFYSPGKLLLTAEYVVLDGAKALAVPTVFGQHLKVEPIDQTKIIWTSFNKDNTVWFEEEFTIKQITSSFTSNNDVFNRLIQILNAAQQLNPNFLSGNTGFRVSTSLEFPKNWGLGTSSTLINNIAQWAEVDAYSLLDLTFGGSGYDIACAQHHSALIYQLENKQPQVDTISFNPSFSEHLYFVHLNKKQNSREGIAHYKANKNHLAETIQDINALTDAFATCDTLNQFQELIDQHESIIGKITNQRPVKEELFKEFKGSVKSLGAWGGDFILVASKTNPTDYFKSKGFDTILKYDSMVLNK

InterPro domains:
  IPR000305 GIY-YIG endonuclease [PF01541] (3-75)
  IPR000305 GIY-YIG endonuclease [PS50164] (2-77)
  IPR000305 GIY-YIG endonuclease [SM00465] (3-80)
  IPR014721 Small ribosomal subunit protein uS5 domain 2-type fold, subgroup [G3DSA:3.30.230.10] (117-311)
  IPR020568 Ribosomal protein uS5 domain 2-type superfamily [SSF54211] (118-301)
  IPR035901 GIY-YIG endonuclease superfamily [G3DSA:3.40.1440.10] (2-114)
  IPR035901 GIY-YIG endonuclease superfamily [SSF82771] (3-74)
  IPR047765 GHMP kinase GYDIA-like [NF040656] (120-417)
  IPR050190 UPF0213 domain-containing protein [PTHR34477] (4-85)

Radius of gyration: 32.5 Å; chains: 1; bounding box: 86×68×56 Å

Secondary structure (DSSP, 8-state):
---EEEEEEEETTS-EEEEEES-HHHHHHHHHTT-S-HHHHTS-SEEEEEEEEESSHHHHHHHHHHHHT--HHHHHHHHTT-GGGHHHHTS---TT-HHHHHHHHHHHHHHHHHHHT-EEEEEEEEEE-S-TTGGGGT--EEEEEEEEEEEEEEEEESSSEEEEEEE-TTS-EEEEEEEEHHHHHTT---S-HHHHHHHHHHHHHHHH-TTTT-SS-EEEEEEEESS-TTS-S-HHHHHHHHHHHHHTS-HHHHHHTTT-S-SHHHHHHH-SS-EEEEEETTEEEEEE-----TTGGGEEEEE-S----HHHHHHHHHHH--SHHHHHHHHHHHHHHHHH---HHHHHHHHHHHHHHHHHHHT---HHHHH-TT-SSEEEE-SSTTSSEEEEE-SS--HHHHHHTT---EEEGGGTB---

pLDDT: mean 90.84, std 11.35, range [42.5, 98.69]